Protein AF-A0A0N1LIK2-F1 (afdb_monomer_lite)

Radius of gyration: 32.37 Å; chains: 1; bounding box: 71×34×108 Å

Sequence (496 aa):
GGSISLAGTTLNGGTNGIRSAVVITPPAAASTVTLGTVNARALAFAGDTAATGVTLGTATLVDDFTLTLTAGNFAGRVTVTNGDILVAANAGSVASTRLAASQAVTASGLSLDIDEARAGFGNAGSNFDATLTATNNFTAETVTATGDIRLSSTGGDLATSVALSAGDDIVLGAANGSITLGNSLTAGTADAQGDLTATAESLALGTSTLSATGLVSLTSTAGSLAGGAGLVITSNSGNAVDAGVVRALSLSATGGNISLAGTTLNGGSNGTTSAVLVTPPAAASTVTLGTVNARALAFDGNTAATDVTLGTATLVDDFSLTLTAGDFAGAITSDGSITLTADTGAINAGALDAGGSISLTATVGNLDATTLTAGADISLTATAGDLGITGALGAGDDVALSAANGTITLGGNVTAGTGNAQGDLTATAASLVLGNDNLAATGLVSLTATAGSLAGSSGLVITSNSGNAVDAGVVRALNLSATGGSISLAGTTLNG

Foldseek 3Di:
DEEAAAAPDEAAAPVVNAPHEAEAEADAQAYEYEHEEHRHQEYYHDDPRAYQEYEYAEYEHAEEYAHARPHEEYEYYYAYNHYYYEHEHQEYEYAYAYDEYQEEYEYEYPEYHYAYYEHDPDDPPDAHEYAYEYAEEYEYAEHETLHEYHYEYAHYEYEYQHEYYHCAEYHAYAAHYEYAYNEEYEFNPNHLAYEYAYEHCEYEAEQYEYEYLAAYAYENEAEEHAYDANYEYAFNLNVPCPPPQQHRYEAYHAHAEYHAANYEYAQHNVSERHEHEYAGYDAPHAYEHYEHRYQAYAYVVLEDNHAYEYAEYEHAEEAGHEYQHHEAYYEYAYQAEYYYHYQAYEHAYEEYHYVAEYHYYYQAYEYEYEEYAHAAEYAYEDAQEEYHYQEEAYHCAEYHEYAANYEYAHNYEYEHNPNHQAHEYAYEHCEYEAHLYEYEYSAAYAYENEAEEHAYDANYEYAHNPRPPPPPPDPRDHHDYYNRYYYHQVNYHYHD

Structure (mmCIF, N/CA/C/O backbone):
data_AF-A0A0N1LIK2-F1
#
_entry.id   AF-A0A0N1LIK2-F1
#
loop_
_atom_site.group_PDB
_atom_site.id
_atom_site.type_symbol
_atom_site.label_atom_id
_atom_site.label_alt_id
_atom_site.label_comp_id
_atom_site.label_asym_id
_atom_site.label_entity_id
_atom_site.label_seq_id
_atom_site.pdbx_PDB_ins_code
_atom_site.Cartn_x
_atom_site.Cartn_y
_atom_site.Cartn_z
_atom_site.occupancy
_atom_site.B_iso_or_equiv
_atom_site.auth_seq_id
_atom_site.auth_comp_id
_atom_site.auth_asym_id
_atom_site.auth_atom_id
_atom_site.pdbx_PDB_model_num
ATOM 1 N N . GLY A 1 1 ? -19.590 6.197 58.188 1.00 49.94 1 GLY A N 1
ATOM 2 C CA . GLY A 1 1 ? -18.185 5.984 57.816 1.00 49.94 1 GLY A CA 1
ATOM 3 C C . GLY A 1 1 ? -17.831 4.557 58.136 1.00 49.94 1 GLY A C 1
ATOM 4 O O . GLY A 1 1 ? -17.693 4.232 59.304 1.00 49.94 1 GLY A O 1
ATOM 5 N N . GLY A 1 2 ? -17.808 3.694 57.131 1.00 73.00 2 GLY A N 1
ATOM 6 C CA . GLY A 1 2 ? -17.525 2.269 57.285 1.00 73.00 2 GLY A CA 1
ATOM 7 C C . GLY A 1 2 ? -17.551 1.579 55.925 1.00 73.00 2 GLY A C 1
ATOM 8 O O . GLY A 1 2 ? -18.021 2.169 54.958 1.00 73.00 2 GLY A O 1
ATOM 9 N N . SER A 1 3 ? -17.034 0.361 55.841 1.00 81.81 3 SER A N 1
ATOM 10 C CA . SER A 1 3 ? -17.129 -0.481 54.648 1.00 81.81 3 SER A CA 1
ATOM 11 C C . SER A 1 3 ? -18.272 -1.487 54.791 1.00 81.81 3 SER A C 1
ATOM 13 O O . SER A 1 3 ? -18.615 -1.902 55.899 1.00 81.81 3 SER A O 1
ATOM 15 N N . ILE A 1 4 ? -18.868 -1.888 53.670 1.00 85.06 4 ILE A N 1
ATOM 16 C CA . ILE A 1 4 ? -19.755 -3.055 53.604 1.00 85.06 4 ILE A CA 1
ATOM 17 C C . ILE A 1 4 ? -18.904 -4.202 53.070 1.00 85.06 4 ILE A C 1
ATOM 19 O O . ILE A 1 4 ? -18.410 -4.112 51.954 1.00 85.06 4 ILE A O 1
ATOM 23 N N . SER A 1 5 ? -18.717 -5.272 53.843 1.00 88.81 5 SER A N 1
ATOM 24 C CA . SER A 1 5 ? -17.973 -6.453 53.393 1.00 88.81 5 SER A CA 1
ATOM 25 C C . SER A 1 5 ? -18.816 -7.706 53.570 1.00 88.81 5 SER A C 1
ATOM 27 O O . SER A 1 5 ? -19.009 -8.204 54.676 1.00 88.81 5 SER A O 1
ATOM 29 N N . LEU A 1 6 ? -19.338 -8.191 52.451 1.00 89.75 6 LEU A N 1
ATOM 30 C CA . LEU A 1 6 ? -20.136 -9.401 52.302 1.00 89.75 6 LEU A CA 1
ATOM 31 C C . LEU A 1 6 ? -19.438 -10.368 51.329 1.00 89.75 6 LEU A C 1
ATOM 33 O O . LEU A 1 6 ? -20.088 -11.100 50.578 1.00 89.75 6 LEU A O 1
ATOM 37 N N . ALA A 1 7 ? -18.102 -10.354 51.309 1.00 86.94 7 ALA A N 1
ATOM 38 C CA . ALA A 1 7 ? -17.300 -11.267 50.502 1.00 86.94 7 ALA A CA 1
ATOM 39 C C . ALA A 1 7 ? -17.665 -12.732 50.811 1.00 86.94 7 ALA A C 1
ATOM 41 O O . ALA A 1 7 ? -17.877 -13.100 51.965 1.00 86.94 7 ALA A O 1
ATOM 42 N N . GLY A 1 8 ? -17.770 -13.567 49.774 1.00 85.94 8 GLY A N 1
ATOM 43 C CA . GLY A 1 8 ? -18.132 -14.984 49.914 1.00 85.94 8 GLY A CA 1
ATOM 44 C C . GLY A 1 8 ? -19.606 -15.261 50.246 1.00 85.94 8 GLY A C 1
ATOM 45 O O . GLY A 1 8 ? -19.994 -16.422 50.350 1.00 85.94 8 GLY A O 1
ATOM 46 N N . THR A 1 9 ? -20.448 -14.232 50.386 1.00 89.69 9 THR A N 1
ATOM 47 C CA . THR A 1 9 ? -21.897 -14.410 50.582 1.00 89.69 9 THR A CA 1
ATOM 48 C C . THR A 1 9 ? -22.641 -14.495 49.247 1.00 89.69 9 THR A C 1
ATOM 50 O O . THR A 1 9 ? -22.140 -14.044 48.218 1.00 89.69 9 THR A O 1
ATOM 53 N N . THR A 1 10 ? -23.846 -15.075 49.256 1.00 90.12 10 THR A N 1
ATOM 54 C CA . THR A 1 10 ? -24.782 -15.020 48.122 1.00 90.12 10 THR A CA 1
ATOM 55 C C . THR A 1 10 ? -26.020 -14.222 48.523 1.00 90.12 10 THR A C 1
ATOM 57 O O . THR A 1 10 ? -26.738 -14.616 49.441 1.00 90.12 10 THR A O 1
ATOM 60 N N . LEU A 1 11 ? -26.277 -13.111 47.837 1.00 89.12 11 LEU A N 1
ATOM 61 C CA . LEU A 1 11 ? -27.461 -12.273 47.997 1.00 89.12 11 LEU A CA 1
ATOM 62 C C . LEU A 1 11 ? -28.487 -12.651 46.925 1.00 89.12 11 LEU A C 1
ATOM 64 O O . LEU A 1 11 ? -28.248 -12.433 45.741 1.00 89.12 11 LEU A O 1
ATOM 68 N N . ASN A 1 12 ? -29.628 -13.210 47.334 1.00 88.12 12 ASN A N 1
ATOM 69 C CA . ASN A 1 12 ? -30.699 -13.615 46.422 1.00 88.12 12 ASN A CA 1
ATOM 70 C C . ASN A 1 12 ? -31.925 -12.701 46.571 1.00 88.12 12 ASN A C 1
ATOM 72 O O . ASN A 1 12 ? -32.556 -12.655 47.629 1.00 88.12 12 ASN A O 1
ATOM 76 N N . GLY A 1 13 ? -32.298 -12.016 45.492 1.00 83.56 13 GLY A N 1
ATOM 77 C CA . GLY A 1 13 ? -33.498 -11.192 45.366 1.00 83.56 13 GLY A CA 1
ATOM 78 C C . GLY A 1 13 ? -34.775 -12.026 45.220 1.00 83.56 13 GLY A C 1
ATOM 79 O O . GLY A 1 13 ? -35.413 -12.025 44.166 1.00 83.56 13 GLY A O 1
ATOM 80 N N . GLY A 1 14 ? -35.154 -12.750 46.274 1.00 78.56 14 GLY A N 1
ATOM 81 C CA . GLY A 1 14 ? -36.351 -13.599 46.315 1.00 78.56 14 GLY A CA 1
ATOM 82 C C . GLY A 1 14 ? -36.140 -15.017 45.766 1.00 78.56 14 GLY A C 1
ATOM 83 O O . GLY A 1 14 ? -35.013 -15.458 45.539 1.00 78.56 14 GLY A O 1
ATOM 84 N N . THR A 1 15 ? -37.234 -15.764 45.572 1.00 72.69 15 THR A N 1
ATOM 85 C CA . THR A 1 15 ? -37.184 -17.129 45.023 1.00 72.69 15 THR A CA 1
ATOM 86 C C . THR A 1 15 ? -36.584 -17.121 43.617 1.00 72.69 15 THR A C 1
ATOM 88 O O . THR A 1 15 ? -37.033 -16.373 42.751 1.00 72.69 15 THR A O 1
ATOM 91 N N . ASN A 1 16 ? -35.555 -17.948 43.412 1.00 67.12 16 ASN A N 1
ATOM 92 C CA . ASN A 1 16 ? -34.743 -18.037 42.191 1.00 67.12 16 ASN A CA 1
ATOM 93 C C . ASN A 1 16 ? -33.945 -16.764 41.835 1.00 67.12 16 ASN A C 1
ATOM 95 O O . ASN A 1 16 ? -33.427 -16.676 40.729 1.00 67.12 16 ASN A O 1
ATOM 99 N N . GLY A 1 17 ? -33.832 -15.787 42.746 1.00 61.78 17 GLY A N 1
ATOM 100 C CA . GLY A 1 17 ? -32.979 -14.608 42.552 1.00 61.78 17 GLY A CA 1
ATOM 101 C C . GLY A 1 17 ? -33.477 -13.596 41.514 1.00 61.78 17 GLY A C 1
ATOM 102 O O . GLY A 1 17 ? -32.690 -12.799 41.037 1.00 61.78 17 GLY A O 1
ATOM 103 N N . ILE A 1 18 ? -34.760 -13.611 41.145 1.00 66.56 18 ILE A N 1
ATOM 104 C CA . ILE A 1 18 ? -35.285 -12.804 40.021 1.00 66.56 18 ILE A CA 1
ATOM 105 C C . ILE A 1 18 ? -36.539 -11.987 40.362 1.00 66.56 18 ILE A C 1
ATOM 107 O O . ILE A 1 18 ? -37.085 -11.297 39.505 1.00 66.56 18 ILE A O 1
ATOM 111 N N . ARG A 1 19 ? -37.020 -12.039 41.611 1.00 76.62 19 ARG A N 1
ATOM 112 C CA . ARG A 1 19 ? -38.271 -11.369 42.016 1.00 76.62 19 ARG A CA 1
ATOM 113 C C . ARG A 1 19 ? -38.072 -9.986 42.623 1.00 76.62 19 ARG A C 1
ATOM 115 O O . ARG A 1 19 ? -38.961 -9.151 42.495 1.00 76.62 19 ARG A O 1
ATOM 122 N N . SER A 1 20 ? -36.938 -9.751 43.272 1.00 85.25 20 SER A N 1
ATOM 123 C CA . SER A 1 20 ? -36.684 -8.527 44.031 1.00 85.25 20 SER A CA 1
ATOM 124 C C . SER A 1 20 ? -35.346 -7.906 43.653 1.00 85.25 20 SER A C 1
ATOM 126 O O . SER A 1 20 ? -34.402 -8.610 43.291 1.00 85.25 20 SER A O 1
ATOM 128 N N . ALA A 1 21 ? -35.264 -6.583 43.767 1.00 85.75 21 ALA A N 1
ATOM 129 C CA . ALA A 1 21 ? -34.006 -5.859 43.676 1.00 85.75 21 ALA A CA 1
ATOM 130 C C . ALA A 1 21 ? -33.195 -5.999 44.974 1.00 85.75 21 ALA A C 1
ATOM 132 O O . ALA A 1 21 ? -33.762 -6.145 46.061 1.00 85.75 21 ALA A O 1
ATOM 133 N N . VAL A 1 22 ? -31.873 -5.918 44.858 1.00 86.38 22 VAL A N 1
ATOM 134 C CA . VAL A 1 22 ? -30.962 -5.705 45.986 1.00 86.38 22 VAL A CA 1
ATOM 135 C C . VAL A 1 22 ? -30.574 -4.231 45.978 1.00 86.38 22 VAL A C 1
ATOM 137 O O . VAL A 1 22 ? -30.075 -3.725 44.976 1.00 86.38 22 VAL A O 1
ATOM 140 N N . VAL A 1 23 ? -30.819 -3.537 47.089 1.00 86.81 23 VAL A N 1
ATOM 141 C CA . VAL A 1 23 ? -30.466 -2.122 47.245 1.00 86.81 23 VAL A CA 1
ATOM 142 C C . VAL A 1 23 ? -29.391 -2.002 48.311 1.00 86.81 23 VAL A C 1
ATOM 144 O O . VAL A 1 23 ? -29.577 -2.452 49.441 1.00 86.81 23 VAL A O 1
ATOM 147 N N . ILE A 1 24 ? -28.269 -1.393 47.946 1.00 84.50 24 ILE A N 1
ATOM 148 C CA . ILE A 1 24 ? -27.161 -1.105 48.852 1.00 84.50 24 ILE A CA 1
ATOM 149 C C . ILE A 1 24 ? -27.125 0.400 49.082 1.00 84.50 24 ILE A C 1
ATOM 151 O O . ILE A 1 24 ? -27.036 1.157 48.127 1.00 84.50 24 ILE A O 1
ATOM 155 N N . THR A 1 25 ? -27.167 0.847 50.334 1.00 82.75 25 THR A N 1
ATOM 156 C CA . THR A 1 25 ? -27.000 2.267 50.684 1.00 82.75 25 THR A CA 1
ATOM 157 C C . THR A 1 25 ? -25.634 2.447 51.348 1.00 82.75 25 THR A C 1
ATOM 159 O O . THR A 1 25 ? -25.491 2.102 52.526 1.00 82.75 25 THR A O 1
ATOM 162 N N . PRO A 1 26 ? -24.603 2.920 50.621 1.00 72.94 26 PRO A N 1
ATOM 163 C CA . PRO A 1 26 ? -23.264 3.056 51.175 1.00 72.94 26 PRO A CA 1
ATOM 164 C C . PRO A 1 26 ? -23.222 4.134 52.273 1.00 72.94 26 PRO A C 1
ATOM 166 O O . PRO A 1 26 ? -23.837 5.195 52.137 1.00 72.94 26 PRO A O 1
ATOM 169 N N . PRO A 1 27 ? -22.490 3.915 53.376 1.00 68.31 27 PRO A N 1
ATOM 170 C CA . PRO A 1 27 ? -22.381 4.902 54.443 1.00 68.31 27 PRO A CA 1
ATOM 171 C C . PRO A 1 27 ? -21.371 6.017 54.100 1.00 68.31 27 PRO A C 1
ATOM 173 O O . PRO A 1 27 ? -20.197 5.908 54.448 1.00 68.31 27 PRO A O 1
ATOM 176 N N . ALA A 1 28 ? -21.849 7.135 53.542 1.00 66.88 28 ALA A N 1
ATOM 177 C CA . ALA A 1 28 ? -21.084 8.342 53.171 1.00 66.88 28 ALA A CA 1
ATOM 178 C C . ALA A 1 28 ? -19.936 8.118 52.153 1.00 66.88 28 ALA A C 1
ATOM 180 O O . ALA A 1 28 ? -19.457 7.002 51.952 1.00 66.88 28 ALA A O 1
ATOM 181 N N . ALA A 1 29 ? -19.479 9.210 51.526 1.00 59.44 29 ALA A N 1
ATOM 182 C CA . ALA A 1 29 ? -18.595 9.257 50.350 1.00 59.44 29 ALA A CA 1
ATOM 183 C C . ALA A 1 29 ? -17.131 8.784 50.557 1.00 59.44 29 ALA A C 1
ATOM 185 O O . ALA A 1 29 ? -16.239 9.248 49.861 1.00 59.44 29 ALA A O 1
ATOM 186 N N . ALA A 1 30 ? -16.859 7.896 51.519 1.00 58.31 30 ALA A N 1
ATOM 187 C CA . ALA A 1 30 ? -15.550 7.266 51.757 1.00 58.31 30 ALA A CA 1
ATOM 188 C C . ALA A 1 30 ? -15.659 5.744 51.996 1.00 58.31 30 ALA A C 1
ATOM 190 O O . ALA A 1 30 ? -14.779 5.136 52.607 1.00 58.31 30 ALA A O 1
ATOM 191 N N . SER A 1 31 ? -16.782 5.133 51.607 1.00 72.38 31 SER A N 1
ATOM 192 C CA . SER A 1 31 ? -17.090 3.733 51.900 1.00 72.38 31 SER A CA 1
ATOM 193 C C . SER A 1 31 ? -16.723 2.805 50.737 1.00 72.38 31 SER A C 1
ATOM 195 O O . SER A 1 31 ? -17.070 3.067 49.585 1.00 72.38 31 SER A O 1
ATOM 197 N N . THR A 1 32 ? -16.035 1.700 51.048 1.00 83.50 32 THR A N 1
ATOM 198 C CA . THR A 1 32 ? -15.839 0.572 50.127 1.00 83.50 32 THR A CA 1
ATOM 199 C C . THR A 1 32 ? -16.955 -0.453 50.305 1.00 83.50 32 THR A C 1
ATOM 201 O O . THR A 1 32 ? -17.401 -0.716 51.427 1.00 83.50 32 THR A O 1
ATOM 204 N N . VAL A 1 33 ? -17.418 -1.039 49.203 1.00 86.94 33 VAL A N 1
ATOM 205 C CA . VAL A 1 33 ? -18.440 -2.088 49.199 1.00 86.94 33 VAL A CA 1
ATOM 206 C C . VAL A 1 33 ? -17.874 -3.339 48.541 1.00 86.94 33 VAL A C 1
ATOM 208 O O . VAL A 1 33 ? -17.562 -3.324 47.361 1.00 86.94 33 VAL A O 1
ATOM 211 N N . THR A 1 34 ? -17.788 -4.437 49.281 1.00 90.12 34 THR A N 1
ATOM 212 C CA . THR A 1 34 ? -17.392 -5.750 48.770 1.00 90.12 34 THR A CA 1
ATOM 213 C C . THR A 1 34 ? -18.576 -6.705 48.868 1.00 90.12 34 THR A C 1
ATOM 215 O O . THR A 1 34 ? -19.031 -7.012 49.968 1.00 90.12 34 THR A O 1
ATOM 218 N N . LEU A 1 35 ? -19.071 -7.200 47.738 1.00 90.00 35 LEU A N 1
ATOM 219 C CA . LEU A 1 35 ? -20.170 -8.162 47.634 1.00 90.00 35 LEU A CA 1
ATOM 220 C C . LEU A 1 35 ? -19.660 -9.475 47.032 1.00 90.00 35 LEU A C 1
ATOM 222 O O . LEU A 1 35 ? -18.785 -9.471 46.169 1.00 90.00 35 LEU A O 1
ATOM 226 N N . GLY A 1 36 ? -20.206 -10.606 47.482 1.00 90.69 36 GLY A N 1
ATOM 227 C CA . GLY A 1 36 ? -19.948 -11.917 46.884 1.00 90.69 36 GLY A CA 1
ATOM 228 C C . GLY A 1 36 ? -20.749 -12.132 45.595 1.00 90.69 36 GLY A C 1
ATOM 229 O O . GLY A 1 36 ? -20.569 -11.417 44.613 1.00 90.69 36 GLY A O 1
ATOM 230 N N . THR A 1 37 ? -21.623 -13.136 45.594 1.00 90.75 37 THR A N 1
ATOM 231 C CA . THR A 1 37 ? -22.552 -13.409 44.488 1.00 90.75 37 THR A CA 1
ATOM 232 C C . THR A 1 37 ? -23.867 -12.664 44.710 1.00 90.75 37 THR A C 1
ATOM 234 O O . THR A 1 37 ? -24.418 -12.707 45.806 1.00 90.75 37 THR A O 1
ATOM 237 N N . VAL A 1 38 ? -24.401 -12.011 43.683 1.00 89.75 38 VAL A N 1
ATOM 238 C CA . VAL A 1 38 ? -25.711 -11.352 43.691 1.00 89.75 38 VAL A CA 1
ATOM 239 C C . VAL A 1 38 ? -26.568 -11.959 42.587 1.00 89.75 38 VAL A C 1
ATOM 241 O O . VAL A 1 38 ? -26.218 -11.862 41.419 1.00 89.75 38 VAL A O 1
ATOM 244 N N . ASN A 1 39 ? -27.703 -12.558 42.938 1.00 90.50 39 ASN A N 1
ATOM 245 C CA . ASN A 1 39 ? -28.730 -12.952 41.974 1.00 90.50 39 ASN A CA 1
ATOM 246 C C . ASN A 1 39 ? -29.985 -12.148 42.293 1.00 90.50 39 ASN A C 1
ATOM 248 O O . ASN A 1 39 ? -30.636 -12.409 43.308 1.00 90.50 39 ASN A O 1
ATOM 252 N N . ALA A 1 40 ? -30.294 -11.135 41.492 1.00 89.62 40 ALA A N 1
ATOM 253 C CA . ALA A 1 40 ? -31.404 -10.228 41.772 1.00 89.62 40 ALA A CA 1
ATOM 254 C C . ALA A 1 40 ? -32.146 -9.828 40.497 1.00 89.62 40 ALA A C 1
ATOM 256 O O . ALA A 1 40 ? -31.658 -10.016 39.389 1.00 89.62 40 ALA A O 1
ATOM 257 N N . ARG A 1 41 ? -33.324 -9.213 40.647 1.00 86.44 41 ARG A N 1
ATOM 258 C CA . ARG A 1 41 ? -33.974 -8.549 39.512 1.00 86.44 41 ARG A CA 1
ATOM 259 C C . ARG A 1 41 ? -33.132 -7.367 39.021 1.00 86.44 41 ARG A C 1
ATOM 261 O O . ARG A 1 41 ? -32.864 -7.275 37.835 1.00 86.44 41 ARG A O 1
ATOM 268 N N . ALA A 1 42 ? -32.680 -6.536 39.957 1.00 86.31 42 ALA A N 1
ATOM 269 C CA . ALA A 1 42 ? -31.786 -5.401 39.747 1.00 86.31 42 ALA A CA 1
ATOM 270 C C . ALA A 1 42 ? -30.855 -5.255 40.962 1.00 86.31 42 ALA A C 1
ATOM 272 O O . ALA A 1 42 ? -31.202 -5.691 42.068 1.00 86.31 42 ALA A O 1
ATOM 273 N N . LEU A 1 43 ? -29.697 -4.626 40.776 1.00 87.19 43 LEU A N 1
ATOM 274 C CA . LEU A 1 43 ? -28.793 -4.232 41.857 1.00 87.19 43 LEU A CA 1
ATOM 275 C C . LEU A 1 43 ? -28.570 -2.723 41.767 1.00 87.19 43 LEU A C 1
ATOM 277 O O . LEU A 1 43 ? -28.026 -2.241 40.780 1.00 87.19 43 LEU A O 1
ATOM 281 N N . ALA A 1 44 ? -28.993 -1.996 42.800 1.00 84.31 44 ALA A N 1
ATOM 282 C CA . ALA A 1 44 ? -28.905 -0.541 42.847 1.00 84.31 44 ALA A CA 1
ATOM 283 C C . ALA A 1 44 ? -28.109 -0.072 44.067 1.00 84.31 44 ALA A C 1
ATOM 285 O O . ALA A 1 44 ? -28.282 -0.583 45.178 1.00 84.31 44 ALA A O 1
ATOM 286 N N . PHE A 1 45 ? -27.279 0.948 43.868 1.00 79.69 45 PHE A N 1
ATOM 287 C CA . PHE A 1 45 ? -26.597 1.658 44.945 1.00 79.69 45 PHE A CA 1
ATOM 288 C C . PHE A 1 45 ? -27.356 2.960 45.221 1.00 79.69 45 PHE A C 1
ATOM 290 O O . PHE A 1 45 ? -27.343 3.877 44.407 1.00 79.69 45 PHE A O 1
ATOM 297 N N . ALA A 1 46 ? -28.093 3.005 46.331 1.00 70.44 46 ALA A N 1
ATOM 298 C CA . ALA A 1 46 ? -28.977 4.111 46.680 1.00 70.44 46 ALA A CA 1
ATOM 299 C C . ALA A 1 46 ? -28.259 5.208 47.480 1.00 70.44 46 ALA A C 1
ATOM 301 O O . ALA A 1 46 ? -27.475 4.916 48.385 1.00 70.44 46 ALA A O 1
ATOM 302 N N . GLY A 1 47 ? -28.642 6.458 47.205 1.00 60.59 47 GLY A N 1
ATOM 303 C CA . GLY A 1 47 ? -28.135 7.674 47.843 1.00 60.59 47 GLY A CA 1
ATOM 304 C C . GLY A 1 47 ? -27.143 8.422 46.951 1.00 60.59 47 GLY A C 1
ATOM 305 O O . GLY A 1 47 ? -26.270 7.808 46.350 1.00 60.59 47 GLY A O 1
ATOM 306 N N . ASP A 1 48 ? -27.239 9.755 46.905 1.00 52.78 48 ASP A N 1
ATOM 307 C CA . ASP A 1 48 ? -26.337 10.632 46.127 1.00 52.78 48 ASP A CA 1
ATOM 308 C C . ASP A 1 48 ? -24.864 10.562 46.590 1.00 52.78 48 ASP A C 1
ATOM 310 O O . ASP A 1 48 ? -23.960 11.130 45.977 1.00 52.78 48 ASP A O 1
ATOM 314 N N . THR A 1 49 ? -24.598 9.867 47.699 1.00 54.22 49 THR A N 1
ATOM 315 C CA . THR A 1 49 ? -23.257 9.570 48.199 1.00 54.22 49 THR A CA 1
ATOM 316 C C . THR A 1 49 ? -22.719 8.301 47.554 1.00 54.22 49 THR A C 1
ATOM 318 O O . THR A 1 49 ? -22.912 7.197 48.063 1.00 54.22 49 THR A O 1
ATOM 321 N N . ALA A 1 50 ? -22.016 8.479 46.442 1.00 56.19 50 ALA A N 1
ATOM 322 C CA . ALA A 1 50 ? -21.306 7.413 45.756 1.00 56.19 50 ALA A CA 1
ATOM 323 C C . ALA A 1 50 ? -20.297 6.684 46.666 1.00 56.19 50 ALA A C 1
ATOM 325 O O . ALA A 1 50 ? -19.637 7.285 47.521 1.00 56.19 50 ALA A O 1
ATOM 326 N N . ALA A 1 51 ? -20.179 5.370 46.467 1.00 61.62 51 ALA A N 1
ATOM 327 C CA . ALA A 1 51 ? -19.116 4.571 47.064 1.00 61.62 51 ALA A CA 1
ATOM 328 C C . ALA A 1 51 ? -17.755 5.007 46.496 1.00 61.62 51 ALA A C 1
ATOM 330 O O . ALA A 1 51 ? -17.666 5.406 45.335 1.00 61.62 51 ALA A O 1
ATOM 331 N N . THR A 1 52 ? -16.694 4.896 47.299 1.00 72.81 52 THR A N 1
ATOM 332 C CA . THR A 1 52 ? -15.315 5.148 46.841 1.00 72.81 52 THR A CA 1
ATOM 333 C C . THR A 1 52 ? -14.637 3.906 46.274 1.00 72.81 52 THR A C 1
ATOM 335 O O . THR A 1 52 ? -13.465 3.935 45.922 1.00 72.81 52 THR A O 1
ATOM 338 N N . GLY A 1 53 ? -15.339 2.777 46.244 1.00 82.38 53 GLY A N 1
ATOM 339 C CA . GLY A 1 53 ? -14.879 1.554 45.607 1.00 82.38 53 GLY A CA 1
ATOM 340 C C . GLY A 1 53 ? -15.890 0.433 45.787 1.00 82.38 53 GLY A C 1
ATOM 341 O O . GLY A 1 53 ? -16.473 0.284 46.863 1.00 82.38 53 GLY A O 1
ATOM 342 N N . VAL A 1 54 ? -16.107 -0.352 44.738 1.00 85.38 54 VAL A N 1
ATOM 343 C CA . VAL A 1 54 ? -17.042 -1.476 44.730 1.00 85.38 54 VAL A CA 1
ATOM 344 C C . VAL A 1 54 ? -16.334 -2.706 44.181 1.00 85.38 54 VAL A C 1
ATOM 346 O O . VAL A 1 54 ? -15.932 -2.727 43.026 1.00 85.38 54 VAL A O 1
ATOM 349 N N . THR A 1 55 ? -16.217 -3.755 44.985 1.00 87.38 55 THR A N 1
ATOM 350 C CA . THR A 1 55 ? -15.813 -5.086 44.532 1.00 87.38 55 THR A CA 1
ATOM 351 C C . THR A 1 55 ? -17.028 -6.010 44.545 1.00 87.38 55 THR A C 1
ATOM 353 O O . THR A 1 55 ? -17.694 -6.162 45.563 1.00 87.38 55 THR A O 1
ATOM 356 N N . LEU A 1 56 ? -17.324 -6.646 43.423 1.00 86.75 56 LEU A N 1
ATOM 357 C CA . LEU A 1 56 ? -18.431 -7.568 43.206 1.00 86.75 56 LEU A CA 1
ATOM 358 C C . LEU A 1 56 ? -17.853 -8.903 42.731 1.00 86.75 56 LEU A C 1
ATOM 360 O O . LEU A 1 56 ? -17.150 -8.945 41.731 1.00 86.75 56 LEU A O 1
ATOM 364 N N . GLY A 1 57 ? -18.145 -10.006 43.419 1.00 86.25 57 GLY A N 1
ATOM 365 C CA . GL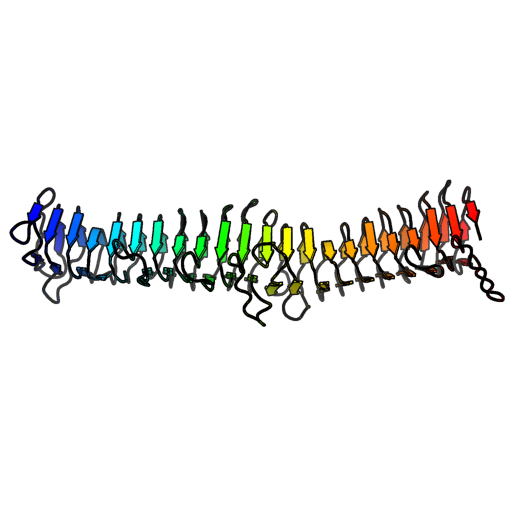Y A 1 57 ? -17.729 -11.333 42.962 1.00 86.25 57 GLY A CA 1
ATOM 366 C C . GLY A 1 57 ? -18.395 -11.687 41.633 1.00 86.25 57 GLY A C 1
ATOM 367 O O . GLY A 1 57 ? -17.754 -11.706 40.586 1.00 86.25 57 GLY A O 1
ATOM 368 N N . THR A 1 58 ? -19.704 -11.938 41.669 1.00 86.69 58 THR A N 1
ATOM 369 C CA . THR A 1 58 ? -20.531 -12.091 40.461 1.00 86.69 58 THR A CA 1
ATOM 370 C C . THR A 1 58 ? -21.913 -11.486 40.690 1.00 86.69 58 THR A C 1
ATOM 372 O O . THR A 1 58 ? -22.459 -11.601 41.781 1.00 86.69 58 THR A O 1
ATOM 375 N N . ALA A 1 59 ? -22.499 -10.854 39.680 1.00 86.69 59 ALA A N 1
ATOM 376 C CA . ALA A 1 59 ? -23.879 -10.389 39.685 1.00 86.69 59 ALA A CA 1
ATOM 377 C C . ALA A 1 59 ? -24.610 -10.932 38.454 1.00 86.69 59 ALA A C 1
ATOM 379 O O . ALA A 1 59 ? -24.177 -10.696 37.329 1.00 86.69 59 ALA A O 1
ATOM 380 N N . THR A 1 60 ? -25.712 -11.646 38.673 1.00 87.06 60 THR A N 1
ATOM 381 C CA . THR A 1 60 ? -26.650 -12.076 37.631 1.00 87.06 60 THR A CA 1
ATOM 382 C C . THR A 1 60 ? -27.970 -11.351 37.856 1.00 87.06 60 THR A C 1
ATOM 384 O O . THR A 1 60 ? -28.607 -11.515 38.899 1.00 87.06 60 THR A O 1
ATOM 387 N N . LEU A 1 61 ? -28.347 -10.518 36.895 1.00 86.00 61 LEU A N 1
ATOM 388 C CA . LEU A 1 61 ? -29.440 -9.563 36.963 1.00 86.00 61 LEU A CA 1
ATOM 389 C C . LEU A 1 61 ? -30.392 -9.757 35.779 1.00 86.00 61 LEU A C 1
ATOM 391 O O . LEU A 1 61 ? -30.006 -10.229 34.704 1.00 86.00 61 LEU A O 1
ATOM 395 N N . VAL A 1 62 ? -31.659 -9.416 35.989 1.00 82.62 62 VAL A N 1
ATOM 396 C CA . VAL A 1 62 ? -32.674 -9.456 34.927 1.00 82.62 62 VAL A CA 1
ATOM 397 C C . VAL A 1 62 ? -32.750 -8.106 34.232 1.00 82.62 62 VAL A C 1
ATOM 399 O O . VAL A 1 62 ? -32.667 -8.063 33.012 1.00 82.62 62 VAL A O 1
ATOM 402 N N . ASP A 1 63 ? -32.861 -7.038 35.013 1.00 84.62 63 ASP A N 1
ATOM 403 C CA . ASP A 1 63 ? -32.938 -5.655 34.555 1.00 84.62 63 ASP A CA 1
ATOM 404 C C . ASP A 1 63 ? -31.582 -4.943 34.748 1.00 84.62 63 ASP A C 1
ATOM 406 O O . ASP A 1 63 ? -30.578 -5.568 35.099 1.00 84.62 63 ASP A O 1
ATOM 410 N N . ASP A 1 64 ? -31.588 -3.621 34.579 1.00 80.00 64 ASP A N 1
ATOM 411 C CA . ASP A 1 64 ? -30.416 -2.750 34.582 1.00 80.00 64 ASP A CA 1
ATOM 412 C C . ASP A 1 64 ? -29.533 -2.849 35.838 1.00 80.00 64 ASP A C 1
ATOM 414 O O . ASP A 1 64 ? -29.987 -3.018 36.980 1.00 80.00 64 ASP A O 1
ATOM 418 N N . PHE A 1 65 ? -28.237 -2.652 35.611 1.00 82.38 65 PHE A N 1
ATOM 419 C CA . PHE A 1 65 ? -27.237 -2.361 36.624 1.00 82.38 65 PHE A CA 1
ATOM 420 C C . PHE A 1 65 ? -26.736 -0.934 36.448 1.00 82.38 65 PHE A C 1
ATOM 422 O O . PHE A 1 65 ? -26.103 -0.623 35.444 1.00 82.38 65 PHE A O 1
ATOM 429 N N . THR A 1 66 ? -26.938 -0.094 37.460 1.00 79.81 66 THR A N 1
ATOM 430 C CA . THR A 1 66 ? -26.409 1.273 37.462 1.00 79.81 66 THR A CA 1
ATOM 431 C C . THR A 1 66 ? -25.516 1.481 38.673 1.00 79.81 66 THR A C 1
ATOM 433 O O . THR A 1 66 ? -25.943 1.313 39.819 1.00 79.81 66 THR A O 1
ATOM 436 N N . LEU A 1 67 ? -24.274 1.884 38.420 1.00 79.94 67 LEU A N 1
ATOM 437 C CA . LEU A 1 67 ? -23.295 2.245 39.431 1.00 79.94 67 LEU A CA 1
ATOM 438 C C . LEU A 1 67 ? -22.642 3.581 39.069 1.00 79.94 67 LEU A C 1
ATOM 440 O O . LEU A 1 67 ? -22.029 3.712 38.017 1.00 79.94 67 LEU A O 1
ATOM 444 N N . THR A 1 68 ? -22.706 4.544 39.985 1.00 77.44 68 THR A N 1
ATOM 445 C CA . THR A 1 68 ? -21.944 5.794 39.891 1.00 77.44 68 THR A CA 1
ATOM 446 C C . THR A 1 68 ? -20.950 5.862 41.047 1.00 77.44 68 THR A C 1
ATOM 448 O O . THR A 1 68 ? -21.346 5.857 42.213 1.00 77.44 68 THR A O 1
ATOM 451 N N . LEU A 1 69 ? -19.658 5.932 40.732 1.00 74.62 69 LEU A N 1
ATOM 452 C CA . LEU A 1 69 ? -18.561 6.153 41.670 1.00 74.62 69 LEU A CA 1
ATOM 453 C C . LEU A 1 69 ? -18.057 7.592 41.512 1.00 74.62 69 LEU A C 1
ATOM 455 O O . LEU A 1 69 ? -17.665 8.010 40.422 1.00 74.62 69 LEU A O 1
ATOM 459 N N . THR A 1 70 ? -18.029 8.362 42.600 1.00 70.69 70 THR A N 1
ATOM 460 C CA . THR A 1 70 ? -17.395 9.692 42.614 1.00 70.69 70 THR A CA 1
ATOM 461 C C . THR A 1 70 ? -15.882 9.598 42.771 1.00 70.69 70 THR A C 1
ATOM 463 O O . THR A 1 70 ? -15.185 10.529 42.381 1.00 70.69 70 THR A O 1
ATOM 466 N N . ALA A 1 71 ? -15.373 8.490 43.322 1.00 69.94 71 ALA A N 1
ATOM 467 C CA . ALA A 1 71 ? -13.952 8.176 43.436 1.00 69.94 71 ALA A CA 1
ATOM 468 C C . ALA A 1 71 ? -13.715 6.655 43.514 1.00 69.94 71 ALA A C 1
ATOM 470 O O . ALA A 1 71 ? -14.619 5.901 43.864 1.00 69.94 71 ALA A O 1
ATOM 471 N N . GLY A 1 72 ? -12.483 6.233 43.207 1.00 75.56 72 GLY A N 1
ATOM 472 C CA . GLY A 1 72 ? -11.977 4.858 43.329 1.00 75.56 72 GLY A CA 1
ATOM 473 C C . GLY A 1 72 ? -12.674 3.801 42.464 1.00 75.56 72 GLY A C 1
ATOM 474 O O . GLY A 1 72 ? -13.331 4.129 41.480 1.00 75.56 72 GLY A O 1
ATOM 475 N N . ASN A 1 73 ? -12.420 2.520 42.749 1.00 81.19 73 ASN A N 1
ATOM 476 C CA . ASN A 1 73 ? -12.451 1.495 41.698 1.00 81.19 73 ASN A CA 1
ATOM 477 C C . ASN A 1 73 ? -13.686 0.587 41.740 1.00 81.19 73 ASN A C 1
ATOM 479 O O . ASN A 1 73 ? -14.102 0.160 42.818 1.00 81.19 73 ASN A O 1
ATOM 483 N N . PHE A 1 74 ? -14.208 0.217 40.570 1.00 83.75 74 PHE A N 1
ATOM 484 C CA . PHE A 1 74 ? -15.115 -0.922 40.418 1.00 83.75 74 PHE A CA 1
ATOM 485 C C . PHE A 1 74 ? -14.318 -2.161 40.003 1.00 83.75 74 PHE A C 1
ATOM 487 O O . PHE A 1 74 ? -13.523 -2.089 39.069 1.00 83.75 74 PHE A O 1
ATOM 494 N N . ALA A 1 75 ? -14.548 -3.293 40.666 1.00 84.25 75 ALA A N 1
ATOM 495 C CA . ALA A 1 75 ? -14.032 -4.584 40.239 1.00 84.25 75 ALA A CA 1
ATOM 496 C C . ALA A 1 75 ? -15.099 -5.673 40.325 1.00 84.25 75 ALA A C 1
ATOM 498 O O . ALA A 1 75 ? -15.659 -5.870 41.399 1.00 84.25 75 ALA A O 1
ATOM 499 N N . GLY A 1 76 ? -15.376 -6.410 39.248 1.00 83.50 76 GLY A N 1
ATOM 500 C CA . GLY A 1 76 ? -16.297 -7.547 39.340 1.00 83.50 76 GLY A CA 1
ATOM 501 C C . GLY A 1 76 ? -16.862 -8.078 38.036 1.00 83.50 76 GLY A C 1
ATOM 502 O O . GLY A 1 76 ? -16.518 -7.594 36.965 1.00 83.50 76 GLY A O 1
ATOM 503 N N . ARG A 1 77 ? -17.747 -9.077 38.133 1.00 84.31 77 ARG A N 1
ATOM 504 C CA . ARG A 1 77 ? -18.458 -9.687 36.995 1.00 84.31 77 ARG A CA 1
ATOM 505 C C . ARG A 1 77 ? -19.951 -9.391 37.066 1.00 84.31 77 ARG A C 1
ATOM 507 O O . ARG A 1 77 ? -20.588 -9.773 38.042 1.00 84.31 77 ARG A O 1
ATOM 514 N N . VAL A 1 78 ? -20.517 -8.778 36.029 1.00 84.06 78 VAL A N 1
ATOM 515 C CA . VAL A 1 78 ? -21.944 -8.427 35.942 1.00 84.06 78 VAL A CA 1
ATOM 516 C C . VAL A 1 78 ? -22.556 -9.035 34.684 1.00 84.06 78 VAL A C 1
ATOM 518 O O . VAL A 1 78 ? -21.950 -9.092 33.616 1.00 84.06 78 VAL A O 1
ATOM 521 N N . THR A 1 79 ? -23.761 -9.568 34.810 1.00 82.31 79 THR A N 1
ATOM 522 C CA . THR A 1 79 ? -24.524 -10.148 33.707 1.00 82.31 79 THR A CA 1
ATOM 523 C C . THR A 1 79 ? -25.969 -9.733 33.848 1.00 82.31 79 THR A C 1
ATOM 525 O O . THR A 1 79 ? -26.598 -10.088 34.836 1.00 82.31 79 THR A O 1
ATOM 528 N N . VAL A 1 80 ? -26.471 -8.987 32.874 1.00 78.69 80 VAL A N 1
ATOM 529 C CA . VAL A 1 80 ? -27.836 -8.484 32.778 1.00 78.69 80 VAL A CA 1
ATOM 530 C C . VAL A 1 80 ? -28.500 -9.137 31.565 1.00 78.69 80 VAL A C 1
ATOM 532 O O . VAL A 1 80 ? -27.888 -9.236 30.505 1.00 78.69 80 VAL A O 1
ATOM 535 N N . THR A 1 81 ? -29.738 -9.612 31.719 1.00 76.62 81 THR A N 1
ATOM 536 C CA . THR A 1 81 ? -30.418 -10.395 30.668 1.00 76.62 81 THR A CA 1
ATOM 537 C C . THR A 1 81 ? -31.316 -9.541 29.763 1.00 76.62 81 THR A C 1
ATOM 539 O O . THR A 1 81 ? -31.328 -9.758 28.559 1.00 76.62 81 THR A O 1
ATOM 542 N N . ASN A 1 82 ? -32.042 -8.562 30.319 1.00 74.00 82 ASN A N 1
ATOM 543 C CA . ASN A 1 82 ? -33.060 -7.758 29.618 1.00 74.00 82 ASN A CA 1
ATOM 544 C C . ASN A 1 82 ? -32.866 -6.236 29.790 1.00 74.00 82 ASN A C 1
ATOM 546 O O . ASN A 1 82 ? -33.803 -5.473 29.561 1.00 74.00 82 ASN A O 1
ATOM 550 N N . GLY A 1 83 ? -31.695 -5.810 30.254 1.00 72.12 83 GLY A N 1
ATOM 551 C CA . GLY A 1 83 ? -31.385 -4.416 30.564 1.00 72.12 83 GLY A CA 1
ATOM 552 C C . GLY A 1 83 ? -29.928 -4.055 30.289 1.00 72.12 83 GLY A C 1
ATOM 553 O O . GLY A 1 83 ? -29.207 -4.808 29.611 1.00 72.12 83 GLY A O 1
ATOM 554 N N . ASP A 1 84 ? -29.515 -2.933 30.867 1.00 73.94 84 ASP A N 1
ATOM 555 C CA . ASP A 1 84 ? -28.267 -2.239 30.543 1.00 73.94 84 ASP A CA 1
ATOM 556 C C . ASP A 1 84 ? -27.280 -2.240 31.714 1.00 73.94 84 ASP A C 1
ATOM 558 O O . ASP A 1 84 ? -27.655 -2.440 32.871 1.00 73.94 84 ASP A O 1
ATOM 562 N N . ILE A 1 85 ? -25.993 -2.025 31.435 1.00 75.38 85 ILE A N 1
ATOM 563 C CA . ILE A 1 85 ? -24.954 -1.905 32.468 1.00 75.38 85 ILE A CA 1
ATOM 564 C C . ILE A 1 85 ? -24.335 -0.511 32.376 1.00 75.38 85 ILE A C 1
ATOM 566 O O . ILE A 1 85 ? -23.462 -0.261 31.562 1.00 75.38 85 ILE A O 1
ATOM 570 N N . LEU A 1 86 ? -24.699 0.404 33.268 1.00 76.81 86 LEU A N 1
ATOM 571 C CA . LEU A 1 86 ? -24.087 1.730 33.344 1.00 76.81 86 LEU A CA 1
ATOM 572 C C . LEU A 1 86 ? -23.135 1.822 34.543 1.00 76.81 86 LEU A C 1
ATOM 574 O O . LEU A 1 86 ? -23.574 1.712 35.687 1.00 76.81 86 LEU A O 1
ATOM 578 N N . VAL A 1 87 ? -21.838 2.065 34.306 1.00 76.00 87 VAL A N 1
ATOM 579 C CA . VAL A 1 87 ? -20.825 2.190 35.374 1.00 76.00 87 VAL A CA 1
ATOM 580 C C . VAL A 1 87 ? -20.030 3.489 35.246 1.00 76.00 87 VAL A C 1
ATOM 582 O O . VAL A 1 87 ? -18.914 3.504 34.746 1.00 76.00 87 VAL A O 1
ATOM 585 N N . ALA A 1 88 ? -20.553 4.597 35.761 1.00 73.56 88 ALA A N 1
ATOM 586 C CA . ALA A 1 88 ? -19.858 5.884 35.730 1.00 73.56 88 ALA A CA 1
ATOM 587 C C . ALA A 1 88 ? -18.854 6.009 36.891 1.00 73.56 88 ALA A C 1
ATOM 589 O O . ALA A 1 88 ? -19.255 6.221 38.031 1.00 73.56 88 ALA A O 1
ATOM 590 N N . ALA A 1 89 ? -17.548 5.908 36.629 1.00 72.00 89 ALA A N 1
ATOM 591 C CA . ALA A 1 89 ? -16.500 6.042 37.645 1.00 72.00 89 ALA A CA 1
ATOM 592 C C . ALA A 1 89 ? -15.681 7.330 37.478 1.00 72.00 89 ALA A C 1
ATOM 594 O O . ALA A 1 89 ? -14.579 7.292 36.964 1.00 72.00 89 ALA A O 1
ATOM 595 N N . ASN A 1 90 ? -16.171 8.476 37.950 1.00 67.00 90 ASN A N 1
ATOM 596 C CA . ASN A 1 90 ? -15.639 9.800 37.580 1.00 67.00 90 ASN A CA 1
ATOM 597 C C . ASN A 1 90 ? -14.182 10.100 38.008 1.00 67.00 90 ASN A C 1
ATOM 599 O O . ASN A 1 90 ? -13.594 11.056 37.509 1.00 67.00 90 ASN A O 1
ATOM 603 N N . ALA A 1 91 ? -13.600 9.334 38.939 1.00 61.88 91 ALA A N 1
ATOM 604 C CA . ALA A 1 91 ? -12.222 9.534 39.413 1.00 61.88 91 ALA A CA 1
ATOM 605 C C . ALA A 1 91 ? -11.516 8.230 39.845 1.00 61.88 91 ALA A C 1
ATOM 607 O O . ALA A 1 91 ? -10.660 8.240 40.731 1.00 61.88 91 ALA A O 1
ATOM 608 N N . GLY A 1 92 ? -11.887 7.088 39.265 1.00 66.06 92 GLY A N 1
ATOM 609 C CA . GLY A 1 92 ? -11.254 5.800 39.569 1.00 66.06 92 GLY A CA 1
ATOM 610 C C . GLY A 1 92 ? -11.307 4.826 38.401 1.00 66.06 92 GLY A C 1
ATOM 611 O O . GLY A 1 92 ? -11.731 5.207 37.318 1.00 66.06 92 GLY A O 1
ATOM 612 N N . SER A 1 93 ? -10.818 3.603 38.584 1.00 71.00 93 SER A N 1
ATOM 613 C CA . SER A 1 93 ? -10.706 2.615 37.504 1.00 71.00 93 SER A CA 1
ATOM 614 C C . SER A 1 93 ? -11.837 1.593 37.539 1.00 71.00 93 SER A C 1
ATOM 616 O O . SER A 1 93 ? -12.328 1.224 38.606 1.00 71.00 93 SER A O 1
ATOM 618 N N . VAL A 1 94 ? -12.220 1.085 36.377 1.00 73.31 94 VAL A N 1
ATOM 619 C CA . VAL A 1 94 ? -13.120 -0.062 36.254 1.00 73.31 94 VAL A CA 1
ATOM 620 C C . VAL A 1 94 ? -12.299 -1.244 35.756 1.00 73.31 94 VAL A C 1
ATOM 622 O O . VAL A 1 94 ? -11.722 -1.166 34.681 1.00 73.31 94 VAL A O 1
ATOM 625 N N . ALA A 1 95 ? -12.244 -2.318 36.541 1.00 73.50 95 ALA A N 1
ATOM 626 C CA . ALA A 1 95 ? -11.610 -3.580 36.171 1.00 73.50 95 ALA A CA 1
ATOM 627 C C . ALA A 1 95 ? -12.659 -4.697 36.211 1.00 73.50 95 ALA A C 1
ATOM 629 O O . ALA A 1 95 ? -13.044 -5.158 37.285 1.00 73.50 95 ALA A O 1
ATOM 630 N N . SER A 1 96 ? -13.183 -5.126 35.069 1.00 69.19 96 SER A N 1
ATOM 631 C CA . SER A 1 96 ? -14.217 -6.161 35.034 1.00 69.19 96 SER A CA 1
ATOM 632 C C . SER A 1 96 ? -13.751 -7.399 34.296 1.00 69.19 96 SER A C 1
ATOM 634 O O . SER A 1 96 ? -13.359 -7.337 33.141 1.00 69.19 96 SER A O 1
ATOM 636 N N . THR A 1 97 ? -13.913 -8.554 34.937 1.00 57.75 97 THR A N 1
ATOM 637 C CA . THR A 1 97 ? -13.662 -9.840 34.279 1.00 57.75 97 THR A CA 1
ATOM 638 C C . THR A 1 97 ? -14.769 -10.215 33.298 1.00 57.75 97 THR A C 1
ATOM 640 O O . THR A 1 97 ? -14.564 -11.062 32.436 1.00 57.75 97 THR A O 1
ATOM 643 N N . ARG A 1 98 ? -15.977 -9.644 33.443 1.00 69.00 98 ARG A N 1
ATOM 644 C CA . ARG A 1 98 ? -17.066 -9.831 32.478 1.00 69.00 98 ARG A CA 1
ATOM 645 C C . ARG A 1 98 ? -18.200 -8.828 32.674 1.00 69.00 98 ARG A C 1
ATOM 647 O O . ARG A 1 98 ? -18.817 -8.826 33.744 1.00 69.00 98 ARG A O 1
ATOM 654 N N . LEU A 1 99 ? -18.563 -8.111 31.613 1.00 72.00 99 LEU A N 1
ATOM 655 C CA . LEU A 1 99 ? -19.792 -7.321 31.499 1.00 72.00 99 LEU A CA 1
ATOM 656 C C . LEU A 1 99 ? -20.619 -7.858 30.327 1.00 72.00 99 LEU A C 1
ATOM 658 O O . LEU A 1 99 ? -20.237 -7.749 29.168 1.00 72.00 99 LEU A O 1
ATOM 662 N N . ALA A 1 100 ? -21.755 -8.478 30.627 1.00 68.25 100 ALA A N 1
ATOM 663 C CA . ALA A 1 100 ? -22.672 -8.978 29.605 1.00 68.25 100 ALA A CA 1
ATOM 664 C C . ALA A 1 100 ? -24.035 -8.318 29.800 1.00 68.25 100 ALA A C 1
ATOM 666 O O . ALA A 1 100 ? -24.637 -8.510 30.853 1.00 68.25 100 ALA A O 1
ATOM 667 N N . ALA A 1 101 ? -24.498 -7.541 28.826 1.00 64.31 101 ALA A N 1
ATOM 668 C CA . ALA A 1 101 ? -25.766 -6.816 28.888 1.00 64.31 101 ALA A CA 1
ATOM 669 C C . ALA A 1 101 ? -26.539 -6.966 27.582 1.00 64.31 101 ALA A C 1
ATOM 671 O O . ALA A 1 101 ? -25.984 -7.387 26.562 1.00 64.31 101 ALA A O 1
ATOM 672 N N . SER A 1 102 ? -27.815 -6.580 27.614 1.00 53.06 102 SER A N 1
ATOM 673 C CA . SER A 1 102 ? -28.536 -6.351 26.370 1.00 53.06 102 SER A CA 1
ATOM 674 C C . SER A 1 102 ? -28.119 -5.018 25.741 1.00 53.06 102 SER A C 1
ATOM 676 O O . SER A 1 102 ? -27.975 -4.997 24.532 1.00 53.06 102 SER A O 1
ATOM 678 N N . GLN A 1 103 ? -27.814 -3.946 26.493 1.00 55.94 103 GLN A N 1
ATOM 679 C CA . GLN A 1 103 ? -27.413 -2.660 25.885 1.00 55.94 103 GLN A CA 1
ATOM 680 C C . GLN A 1 103 ? -26.364 -1.904 26.747 1.00 55.94 103 GLN A C 1
ATOM 682 O O . GLN A 1 103 ? -26.463 -1.882 27.969 1.00 55.94 103 GLN A O 1
ATOM 687 N N . ALA A 1 104 ? -25.324 -1.365 26.080 1.00 53.03 104 ALA A N 1
ATOM 688 C CA . ALA A 1 104 ? -24.283 -0.385 26.480 1.00 53.03 104 ALA A CA 1
ATOM 689 C C . ALA A 1 104 ? -23.524 -0.502 27.837 1.00 53.03 104 ALA A C 1
ATOM 691 O O . ALA A 1 104 ? -24.097 -0.818 28.872 1.00 53.03 104 ALA A O 1
ATOM 692 N N . VAL A 1 105 ? -22.218 -0.150 27.844 1.00 56.69 105 VAL A N 1
ATOM 693 C CA . VAL A 1 105 ? -21.366 -0.008 29.053 1.00 56.69 105 VAL A CA 1
ATOM 694 C C . VAL A 1 105 ? -20.534 1.280 29.037 1.00 56.69 105 VAL A C 1
ATOM 696 O O . VAL A 1 105 ? -19.384 1.291 28.607 1.00 56.69 105 VAL A O 1
ATOM 699 N N . THR A 1 106 ? -21.036 2.368 29.617 1.00 54.59 106 THR A N 1
ATOM 700 C CA . THR A 1 106 ? -20.231 3.597 29.751 1.00 54.59 106 THR A CA 1
ATOM 701 C C . THR A 1 106 ? -19.428 3.591 31.050 1.00 54.59 106 THR A C 1
ATOM 703 O O . THR A 1 106 ? -20.034 3.541 32.121 1.00 54.59 106 THR A O 1
ATOM 706 N N . ALA A 1 107 ? -18.098 3.730 30.964 1.00 55.66 107 ALA A N 1
ATOM 707 C CA . ALA A 1 107 ? -17.251 4.157 32.079 1.00 55.66 107 ALA A CA 1
ATOM 708 C C . ALA A 1 107 ? -16.617 5.529 31.806 1.00 55.66 107 ALA A C 1
ATOM 710 O O . ALA A 1 107 ? -16.383 5.911 30.670 1.00 55.66 107 ALA A O 1
ATOM 711 N N . SER A 1 108 ? -16.390 6.317 32.854 1.00 53.31 108 SER A N 1
ATOM 712 C CA . SER A 1 108 ? -15.873 7.698 32.766 1.00 53.31 108 SER A CA 1
ATOM 713 C C . SER A 1 108 ? -14.553 7.888 33.530 1.00 53.31 108 SER A C 1
ATOM 715 O O . SER A 1 108 ? -14.163 9.009 33.854 1.00 53.31 108 SER A O 1
ATOM 717 N N . GLY A 1 109 ? -13.869 6.785 33.849 1.00 52.34 109 GLY A N 1
ATOM 718 C CA . GLY A 1 109 ? -12.791 6.747 34.835 1.00 52.34 109 GLY A CA 1
ATOM 719 C C . GLY A 1 109 ? -11.359 6.823 34.335 1.00 52.34 109 GLY A C 1
ATOM 720 O O . GLY A 1 109 ? -11.096 7.038 33.153 1.00 52.34 109 GLY A O 1
ATOM 721 N N . LEU A 1 110 ? -10.426 6.674 35.287 1.00 59.75 110 LEU A N 1
ATOM 722 C CA . LEU A 1 110 ? -8.980 6.771 35.078 1.00 59.75 110 LEU A CA 1
ATOM 723 C C . LEU A 1 110 ? -8.476 5.704 34.100 1.00 59.75 110 LEU A C 1
ATOM 725 O O . LEU A 1 110 ? -7.702 6.034 33.210 1.00 59.75 110 LEU A O 1
ATOM 729 N N . SER A 1 111 ? -8.908 4.455 34.270 1.00 63.44 111 SER A N 1
ATOM 730 C CA . SER A 1 111 ? -8.599 3.336 33.378 1.00 63.44 111 SER A CA 1
ATOM 731 C C . SER A 1 111 ? -9.798 2.390 33.293 1.00 63.44 111 SER A C 1
ATOM 733 O O . SER A 1 111 ? -10.501 2.210 34.296 1.00 63.44 111 SER A O 1
ATOM 735 N N . LEU A 1 112 ? -10.028 1.806 32.119 1.00 69.81 112 LEU A N 1
ATOM 736 C CA . LEU A 1 112 ? -11.035 0.772 31.885 1.00 69.81 112 LEU A CA 1
ATOM 737 C C . LEU A 1 112 ? -10.331 -0.494 31.387 1.00 69.81 112 LEU A C 1
ATOM 739 O O . LEU A 1 112 ? -9.730 -0.482 30.318 1.00 69.81 112 LEU A O 1
ATOM 743 N N . ASP A 1 113 ? -10.396 -1.553 32.186 1.00 69.62 113 ASP A N 1
ATOM 744 C CA . ASP A 1 113 ? -9.820 -2.865 31.899 1.00 69.62 113 ASP A CA 1
ATOM 745 C C . ASP A 1 113 ? -10.950 -3.898 31.900 1.00 69.62 113 ASP A C 1
ATOM 747 O O . ASP A 1 113 ? -11.611 -4.104 32.927 1.00 69.62 113 ASP A O 1
ATOM 751 N N . ILE A 1 114 ? -11.260 -4.465 30.734 1.00 68.62 114 ILE A N 1
ATOM 752 C CA . ILE A 1 114 ? -12.345 -5.439 30.585 1.00 68.62 114 ILE A CA 1
ATOM 753 C C . ILE A 1 114 ? -11.840 -6.693 29.883 1.00 68.62 114 ILE A C 1
ATOM 755 O O . ILE A 1 114 ? -11.509 -6.656 28.696 1.00 68.62 114 ILE A O 1
ATOM 759 N N . ASP A 1 115 ? -11.902 -7.819 30.592 1.00 64.06 115 ASP A N 1
ATOM 760 C CA . ASP A 1 115 ? -11.526 -9.119 30.033 1.00 64.06 115 ASP A CA 1
ATOM 761 C C . ASP A 1 115 ? -12.569 -9.585 28.990 1.00 64.06 115 ASP A C 1
ATOM 763 O O . ASP A 1 115 ? -12.255 -10.125 27.929 1.00 64.06 115 ASP A O 1
ATOM 767 N N . GLU A 1 116 ? -13.860 -9.368 29.270 1.00 62.50 116 GLU A N 1
ATOM 768 C CA . GLU A 1 116 ? -14.946 -9.832 28.403 1.00 62.50 116 GLU A CA 1
ATOM 769 C C . GLU A 1 116 ? -16.168 -8.898 28.421 1.00 62.50 116 GLU A C 1
ATOM 771 O O . GLU A 1 116 ? -16.878 -8.787 29.423 1.00 62.50 116 GLU A O 1
ATOM 776 N N . ALA A 1 117 ? -16.475 -8.280 27.281 1.00 61.09 117 ALA A N 1
ATOM 777 C CA . ALA A 1 117 ? -17.723 -7.570 27.020 1.00 61.09 117 ALA A CA 1
ATOM 778 C C . ALA A 1 117 ? -18.529 -8.288 25.927 1.00 61.09 117 ALA A C 1
ATOM 780 O O . ALA A 1 117 ? -18.031 -8.556 24.832 1.00 61.09 117 ALA A O 1
ATOM 781 N N . ARG A 1 118 ? -19.789 -8.621 26.222 1.00 65.88 118 ARG A N 1
ATOM 782 C CA . ARG A 1 118 ? -20.682 -9.298 25.268 1.00 65.88 118 ARG A CA 1
ATOM 783 C C . ARG A 1 118 ? -22.045 -8.619 25.232 1.00 65.88 118 ARG A C 1
ATOM 785 O O . ARG A 1 118 ? -22.772 -8.678 26.226 1.00 65.88 118 ARG A O 1
ATOM 792 N N . ALA A 1 119 ? -22.396 -8.033 24.093 1.00 59.09 119 ALA A N 1
ATOM 793 C CA . ALA A 1 119 ? -23.742 -7.540 23.818 1.00 59.09 119 ALA A CA 1
ATOM 794 C C . ALA A 1 119 ? -24.541 -8.595 23.026 1.00 59.09 119 ALA A C 1
ATOM 796 O O . ALA A 1 119 ? -24.015 -9.207 22.097 1.00 59.09 119 ALA A O 1
ATOM 797 N N . GLY A 1 120 ? -25.801 -8.839 23.409 1.00 52.31 120 GLY A N 1
ATOM 798 C CA . GLY A 1 120 ? -26.739 -9.650 22.614 1.00 52.31 120 GLY A CA 1
ATOM 799 C C . GLY A 1 120 ? -26.879 -11.142 22.937 1.00 52.31 120 GLY A C 1
ATOM 800 O O . GLY A 1 120 ? -27.234 -11.940 22.068 1.00 52.31 120 GLY A O 1
ATOM 801 N N . PHE A 1 121 ? -26.676 -11.560 24.189 1.00 48.28 121 PHE A N 1
ATOM 802 C CA . PHE A 1 121 ? -27.017 -12.933 24.585 1.00 48.28 121 PHE A CA 1
ATOM 803 C C . PHE A 1 121 ? -28.526 -13.214 24.470 1.00 48.28 121 PHE A C 1
ATOM 805 O O . PHE A 1 121 ? -29.333 -12.611 25.168 1.00 48.28 121 PHE A O 1
ATOM 812 N N . GLY A 1 122 ? -28.895 -14.219 23.668 1.00 38.00 122 GLY A N 1
ATOM 813 C CA . GLY A 1 122 ? -30.208 -14.874 23.745 1.00 38.00 122 GLY A CA 1
ATOM 814 C C . GLY A 1 122 ? -31.269 -14.423 22.740 1.00 38.00 122 GLY A C 1
ATOM 815 O O . GLY A 1 122 ? -32.366 -14.977 22.774 1.00 38.00 122 GLY A O 1
ATOM 816 N N . ASN A 1 123 ? -30.963 -13.498 21.824 1.00 47.00 123 ASN A N 1
ATOM 817 C CA . ASN A 1 123 ? -31.885 -13.121 20.750 1.00 47.00 123 ASN A CA 1
ATOM 818 C C . ASN A 1 123 ? -31.119 -12.871 19.438 1.00 47.00 123 ASN A C 1
ATOM 820 O O . ASN A 1 123 ? -30.577 -11.795 19.203 1.00 47.00 123 ASN A O 1
ATOM 824 N N . ALA A 1 124 ? -31.013 -13.902 18.596 1.00 40.03 124 ALA A N 1
ATOM 825 C CA . ALA A 1 124 ? -30.377 -13.772 17.287 1.00 40.03 124 ALA A CA 1
ATOM 826 C C . ALA A 1 124 ? -31.221 -12.834 16.402 1.00 40.03 124 ALA A C 1
ATOM 828 O O . ALA A 1 124 ? -32.385 -13.133 16.141 1.00 40.03 124 ALA A O 1
ATOM 829 N N . GLY A 1 125 ? -30.646 -11.708 15.964 1.00 45.88 125 GLY A N 1
ATOM 830 C CA . GLY A 1 125 ? -31.296 -10.734 15.073 1.00 45.88 125 GLY A CA 1
ATOM 831 C C . GLY A 1 125 ? -31.571 -9.345 15.668 1.00 45.88 125 GLY A C 1
ATOM 832 O O . GLY A 1 125 ? -32.123 -8.500 14.971 1.00 45.88 125 GLY A O 1
ATOM 833 N N . SER A 1 126 ? -31.207 -9.083 16.925 1.00 53.97 126 SER A N 1
ATOM 834 C CA . SER A 1 126 ? -31.259 -7.736 17.523 1.00 53.97 126 SER A CA 1
ATOM 835 C C . SER A 1 126 ? -29.904 -7.023 17.434 1.00 53.97 126 SER A C 1
ATOM 837 O O . SER A 1 126 ? -28.880 -7.613 17.779 1.00 53.97 126 SER A O 1
ATOM 839 N N . ASN A 1 127 ? -29.918 -5.762 16.987 1.00 63.69 127 ASN A N 1
ATOM 840 C CA . ASN A 1 127 ? -28.743 -4.898 16.843 1.00 63.69 127 ASN A CA 1
ATOM 841 C C . ASN A 1 127 ? -28.362 -4.334 18.222 1.00 63.69 127 ASN A C 1
ATOM 843 O O . ASN A 1 127 ? -29.038 -3.435 18.721 1.00 63.69 127 ASN A O 1
ATOM 847 N N . PHE A 1 128 ? -27.380 -4.938 18.893 1.00 68.50 128 PHE A N 1
ATOM 848 C CA . PHE A 1 128 ? -26.967 -4.519 20.232 1.00 68.50 128 PHE A CA 1
ATOM 849 C C . PHE A 1 128 ? -25.543 -3.990 20.218 1.00 68.50 128 PHE A C 1
ATOM 851 O O . PHE A 1 128 ? -24.617 -4.733 19.888 1.00 68.50 128 PHE A O 1
ATOM 858 N N . ASP A 1 129 ? -25.389 -2.746 20.664 1.00 74.12 129 ASP A N 1
ATOM 859 C CA . ASP A 1 129 ? -24.120 -2.033 20.628 1.00 74.12 129 ASP A CA 1
ATOM 860 C C . ASP A 1 129 ? -23.336 -2.183 21.937 1.00 74.12 129 ASP A C 1
ATOM 862 O O . ASP A 1 129 ? -23.871 -2.072 23.047 1.00 74.12 129 ASP A O 1
ATOM 866 N N . ALA A 1 130 ? -22.024 -2.344 21.806 1.00 76.69 130 ALA A N 1
ATOM 867 C CA . ALA A 1 130 ? -21.052 -2.223 22.876 1.00 76.69 130 ALA A CA 1
ATOM 868 C C . ALA A 1 130 ? -20.341 -0.870 22.756 1.00 76.69 130 ALA A C 1
ATOM 870 O O . ALA A 1 130 ? -19.369 -0.734 22.020 1.00 76.69 130 ALA A O 1
ATOM 871 N N . THR A 1 131 ? -20.807 0.141 23.491 1.00 78.81 131 THR A N 1
ATOM 872 C CA . THR A 1 131 ? -20.093 1.423 23.623 1.00 78.81 131 THR A CA 1
ATOM 873 C C . THR A 1 131 ? -19.342 1.452 24.941 1.00 78.81 131 THR A C 1
ATOM 875 O O . THR A 1 131 ? -19.982 1.278 25.972 1.00 78.81 131 THR A O 1
ATOM 878 N N . LEU A 1 132 ? -18.025 1.672 24.895 1.00 78.81 132 LEU A N 1
ATOM 879 C CA . LEU A 1 132 ? -17.123 1.746 26.038 1.00 78.81 132 LEU A CA 1
ATOM 880 C C . LEU A 1 132 ? -16.176 2.938 25.891 1.00 78.81 132 LEU A C 1
ATOM 882 O O . LEU A 1 132 ? -15.564 3.140 24.844 1.00 78.81 132 LEU A O 1
ATOM 886 N N . THR A 1 133 ? -16.025 3.716 26.958 1.00 79.00 133 THR A N 1
ATOM 887 C CA . THR A 1 133 ? -15.196 4.926 26.967 1.00 79.00 133 THR A CA 1
ATOM 888 C C . THR A 1 133 ? -14.278 4.926 28.187 1.00 79.00 133 THR A C 1
ATOM 890 O O . THR A 1 133 ? -14.647 4.434 29.251 1.00 79.00 133 THR A O 1
ATOM 893 N N . ALA A 1 134 ? -13.070 5.460 28.039 1.00 78.31 134 ALA A N 1
ATOM 894 C CA . ALA A 1 134 ? -12.129 5.716 29.120 1.00 78.31 134 ALA A CA 1
ATOM 895 C C . ALA A 1 134 ? -11.547 7.126 28.994 1.00 78.31 134 ALA A C 1
ATOM 897 O O . ALA A 1 134 ? -11.359 7.646 27.892 1.00 78.31 134 ALA A O 1
ATOM 898 N N . THR A 1 135 ? -11.234 7.747 30.133 1.00 77.12 135 THR A N 1
ATOM 899 C CA . THR A 1 135 ? -10.627 9.081 30.122 1.00 77.12 135 THR A CA 1
ATOM 900 C C . THR A 1 135 ? -9.130 9.012 29.818 1.00 77.12 135 THR A C 1
ATOM 902 O O . THR A 1 135 ? -8.648 9.840 29.051 1.00 77.12 135 THR A O 1
ATOM 905 N N . ASN A 1 136 ? -8.408 8.031 30.379 1.00 82.25 136 ASN A N 1
ATOM 906 C CA . ASN A 1 136 ? -7.001 7.763 30.047 1.00 82.25 136 ASN A CA 1
ATOM 907 C C . ASN A 1 136 ? -6.889 6.419 29.324 1.00 82.25 136 ASN A C 1
ATOM 909 O O . ASN A 1 136 ? -7.393 6.307 28.223 1.00 82.25 136 ASN A O 1
ATOM 913 N N . ASN A 1 137 ? -6.275 5.395 29.915 1.00 82.69 137 ASN A N 1
ATOM 914 C CA . ASN A 1 137 ? -6.003 4.154 29.197 1.00 82.69 137 ASN A CA 1
ATOM 915 C C . ASN A 1 137 ? -7.217 3.218 29.186 1.00 82.69 137 ASN A C 1
ATOM 917 O O . ASN A 1 137 ? -7.940 3.094 30.178 1.00 82.69 137 ASN A O 1
ATOM 921 N N . PHE A 1 138 ? -7.394 2.525 28.071 1.00 82.00 138 PHE A N 1
ATOM 922 C CA . PHE A 1 138 ? -8.370 1.467 27.891 1.00 82.00 138 PHE A CA 1
ATOM 923 C C . PHE A 1 138 ? -7.659 0.200 27.425 1.00 82.00 138 PHE A C 1
ATOM 925 O O . PHE A 1 138 ? -6.950 0.221 26.418 1.00 82.00 138 PHE A O 1
ATOM 932 N N . THR A 1 139 ? -7.906 -0.908 28.112 1.00 82.25 139 THR A N 1
ATOM 933 C CA . THR A 1 139 ? -7.524 -2.241 27.650 1.00 82.25 139 THR A CA 1
ATOM 934 C C . THR A 1 139 ? -8.784 -3.087 27.555 1.00 82.25 139 THR A C 1
ATOM 936 O O . THR A 1 139 ? -9.520 -3.223 28.531 1.00 82.25 139 THR A O 1
ATOM 939 N N . ALA A 1 140 ? -9.039 -3.663 26.384 1.00 75.06 140 ALA A N 1
ATOM 940 C CA . ALA A 1 140 ? -10.010 -4.741 26.258 1.00 75.06 140 ALA A CA 1
ATOM 941 C C . ALA A 1 140 ? -9.317 -6.022 25.830 1.00 75.06 140 ALA A C 1
ATOM 943 O O . ALA A 1 140 ? -8.522 -6.039 24.889 1.00 75.06 140 ALA A O 1
ATOM 944 N N . GLU A 1 141 ? -9.669 -7.112 26.491 1.00 73.31 141 GLU A N 1
ATOM 945 C CA . GLU A 1 141 ? -9.272 -8.432 26.045 1.00 73.31 141 GLU A CA 1
ATOM 946 C C . GLU A 1 141 ? -10.281 -8.886 24.976 1.00 73.31 141 GLU A C 1
ATOM 948 O O . GLU A 1 141 ? -9.942 -8.845 23.798 1.00 73.31 141 GLU A O 1
ATOM 953 N N . THR A 1 142 ? -11.544 -9.173 25.318 1.00 70.94 142 THR A N 1
ATOM 954 C CA . THR A 1 142 ? -12.578 -9.600 24.348 1.00 70.94 142 THR A CA 1
ATOM 955 C C . THR A 1 142 ? -13.796 -8.670 24.328 1.00 70.94 142 THR A C 1
ATOM 957 O O . THR A 1 142 ? -14.463 -8.512 25.349 1.00 70.94 142 THR A O 1
ATOM 960 N N . VAL A 1 143 ? -14.171 -8.130 23.159 1.00 74.75 143 VAL A N 1
ATOM 961 C CA . VAL A 1 143 ? -15.460 -7.431 22.957 1.00 74.75 143 VAL A CA 1
ATOM 962 C C . VAL A 1 143 ? -16.192 -8.028 21.762 1.00 74.75 143 VAL A C 1
ATOM 964 O O . VAL A 1 143 ? -15.662 -8.089 20.655 1.00 74.75 143 VAL A O 1
ATOM 967 N N . THR A 1 144 ? -17.431 -8.457 21.981 1.00 75.88 144 THR A N 1
ATOM 968 C CA . THR A 1 144 ? -18.320 -8.935 20.914 1.00 75.88 144 THR A CA 1
ATOM 969 C C . THR A 1 144 ? -19.668 -8.239 21.015 1.00 75.88 144 THR A C 1
ATOM 971 O O . THR A 1 144 ? -20.197 -8.061 22.117 1.00 75.88 144 THR A O 1
ATOM 974 N N . ALA A 1 145 ? -20.218 -7.855 19.870 1.00 76.69 145 ALA A N 1
ATOM 975 C CA . ALA A 1 145 ? -21.514 -7.203 19.770 1.00 76.69 145 ALA A CA 1
ATOM 976 C C . ALA A 1 145 ? -22.265 -7.739 18.549 1.00 76.69 145 ALA A C 1
ATOM 978 O O . ALA A 1 145 ? -21.651 -8.038 17.528 1.00 76.69 145 ALA A O 1
ATOM 979 N N . THR A 1 146 ? -23.588 -7.883 18.654 1.00 78.56 146 THR A N 1
ATOM 980 C CA . THR A 1 146 ? -24.436 -8.208 17.494 1.00 78.56 146 THR A CA 1
ATOM 981 C C . THR A 1 146 ? -24.775 -6.975 16.659 1.00 78.56 146 THR A C 1
ATOM 983 O O . THR A 1 146 ? -25.304 -7.145 15.567 1.00 78.56 146 THR A O 1
ATOM 986 N N . GLY A 1 147 ? -24.487 -5.776 17.175 1.00 82.69 147 GLY A N 1
ATOM 987 C CA . GLY A 1 147 ? -24.438 -4.516 16.440 1.00 82.69 147 GLY A CA 1
ATOM 988 C C . GLY A 1 147 ? -23.051 -3.907 16.465 1.00 82.69 147 GLY A C 1
ATOM 989 O O . GLY A 1 147 ? -22.089 -4.601 16.128 1.00 82.69 147 GLY A O 1
ATOM 990 N N . ASP A 1 148 ? -22.949 -2.655 16.899 1.00 85.00 148 ASP A N 1
ATOM 991 C CA . ASP A 1 148 ? -21.706 -1.892 16.831 1.00 85.00 148 ASP A CA 1
ATOM 992 C C . ASP A 1 148 ? -20.780 -2.145 18.022 1.00 85.00 148 ASP A C 1
ATOM 994 O O . ASP A 1 148 ? -21.210 -2.345 19.159 1.00 85.00 148 ASP A O 1
ATOM 998 N N . ILE A 1 149 ? -19.476 -2.024 17.801 1.00 87.81 149 ILE A N 1
ATOM 999 C CA . ILE A 1 149 ? -18.471 -1.877 18.854 1.00 87.81 149 ILE A CA 1
ATOM 1000 C C . ILE A 1 149 ? -17.895 -0.467 18.761 1.00 87.81 149 ILE A C 1
ATOM 1002 O O . ILE A 1 149 ? -17.251 -0.118 17.781 1.00 87.81 149 ILE A O 1
ATOM 1006 N N . ARG A 1 150 ? -18.067 0.343 19.806 1.00 89.19 150 ARG A N 1
ATOM 1007 C CA . ARG A 1 150 ? -17.483 1.686 19.921 1.00 89.19 150 ARG A CA 1
ATOM 1008 C C . ARG A 1 150 ? -16.572 1.744 21.138 1.00 89.19 150 ARG A C 1
ATOM 1010 O O . ARG A 1 150 ? -17.065 1.773 22.262 1.00 89.19 150 ARG A O 1
ATOM 1017 N N . LEU A 1 151 ? -15.258 1.761 20.930 1.00 90.12 151 LEU A N 1
ATOM 1018 C CA . LEU A 1 151 ? -14.261 1.860 22.003 1.00 90.12 151 LEU A CA 1
ATOM 1019 C C . LEU A 1 151 ? -13.536 3.197 21.896 1.00 90.12 151 LEU A C 1
ATOM 1021 O O . LEU A 1 151 ? -13.003 3.532 20.838 1.00 90.12 151 LEU A O 1
ATOM 1025 N N . SER A 1 152 ? -13.486 3.966 22.980 1.00 89.44 152 SER A N 1
ATOM 1026 C CA . SER A 1 152 ? -12.799 5.255 22.970 1.00 89.44 152 SER A CA 1
ATOM 1027 C C . SER A 1 152 ? -11.965 5.524 24.216 1.00 89.44 152 SER A C 1
ATOM 1029 O O . SER A 1 152 ? -12.367 5.251 25.343 1.00 89.44 152 SER A O 1
ATOM 1031 N N . SER A 1 153 ? -10.801 6.123 23.995 1.00 87.50 153 SER A N 1
ATOM 1032 C CA . SER A 1 153 ? -9.948 6.755 24.990 1.00 87.50 153 SER A CA 1
ATOM 1033 C C . SER A 1 153 ? -9.799 8.238 24.638 1.00 87.50 153 SER A C 1
ATOM 1035 O O . SER A 1 153 ? -9.424 8.594 23.517 1.00 87.50 153 SER A O 1
ATOM 1037 N N . THR A 1 154 ? -10.090 9.138 25.577 1.00 84.12 154 THR A N 1
ATOM 1038 C CA . THR A 1 154 ? -9.958 10.584 25.317 1.00 84.12 154 THR A CA 1
ATOM 1039 C C . THR A 1 154 ? -8.563 11.140 25.596 1.00 84.12 154 THR A C 1
ATOM 1041 O O . THR A 1 154 ? -8.209 12.183 25.052 1.00 84.12 154 THR A O 1
ATOM 1044 N N . GLY A 1 155 ? -7.777 10.488 26.451 1.00 79.19 155 GLY A N 1
ATOM 1045 C CA . GLY A 1 155 ? -6.534 11.044 26.996 1.00 79.19 155 GLY A CA 1
ATOM 1046 C C . GLY A 1 155 ? -5.389 10.047 27.156 1.00 79.19 155 GLY A C 1
ATOM 1047 O O . GLY A 1 155 ? -4.324 10.450 27.609 1.00 79.19 155 GLY A O 1
ATOM 1048 N N . GLY A 1 156 ? -5.592 8.772 26.816 1.00 86.69 156 GLY A N 1
ATOM 1049 C CA . GLY A 1 156 ? -4.559 7.741 26.903 1.00 86.69 156 GLY A CA 1
ATOM 1050 C C . GLY A 1 156 ? -4.625 6.728 25.764 1.00 86.69 156 GLY A C 1
ATOM 1051 O O . GLY A 1 156 ? -5.258 6.963 24.733 1.00 86.69 156 GLY A O 1
ATOM 1052 N N . ASP A 1 157 ? -3.985 5.587 25.962 1.00 91.12 157 ASP A N 1
ATOM 1053 C CA . ASP A 1 157 ? -3.898 4.536 24.950 1.00 91.12 157 ASP A CA 1
ATOM 1054 C C . ASP A 1 157 ? -5.137 3.630 24.943 1.00 91.12 157 ASP A C 1
ATOM 1056 O O . ASP A 1 157 ? -5.778 3.416 25.971 1.00 91.12 157 ASP A O 1
ATOM 1060 N N . LEU A 1 158 ? -5.450 3.063 23.781 1.00 91.81 158 LEU A N 1
ATOM 1061 C CA . LEU A 1 158 ? -6.464 2.033 23.570 1.00 91.81 158 LEU A CA 1
ATOM 1062 C C . LEU A 1 158 ? -5.763 0.759 23.083 1.00 91.81 158 LEU A C 1
ATOM 1064 O O . LEU A 1 158 ? -5.267 0.700 21.962 1.00 91.81 158 LEU A O 1
ATOM 1068 N N . ALA A 1 159 ? -5.723 -0.277 23.913 1.00 90.62 159 ALA A N 1
ATOM 1069 C CA . ALA A 1 159 ? -5.122 -1.562 23.575 1.00 90.62 159 ALA A CA 1
ATOM 1070 C C . ALA A 1 159 ? -6.180 -2.667 23.494 1.00 90.62 159 ALA A C 1
ATOM 1072 O O . ALA A 1 159 ? -7.058 -2.771 24.351 1.00 90.62 159 ALA A O 1
ATOM 1073 N N . THR A 1 160 ? -6.068 -3.524 22.480 1.00 88.00 160 THR A N 1
ATOM 1074 C CA . THR A 1 160 ? -6.859 -4.757 22.375 1.00 88.00 160 THR A CA 1
ATOM 1075 C C . THR A 1 160 ? -5.932 -5.953 22.221 1.00 88.00 160 THR A C 1
ATOM 1077 O O . THR A 1 160 ? -5.023 -5.927 21.393 1.00 88.00 160 THR A O 1
ATOM 1080 N N . SER A 1 161 ? -6.101 -6.991 23.039 1.00 80.25 161 SER A N 1
ATOM 1081 C CA . SER A 1 161 ? -5.250 -8.195 22.999 1.00 80.25 161 SER A CA 1
ATOM 1082 C C . SER A 1 161 ? -5.943 -9.406 22.367 1.00 80.25 161 SER A C 1
ATOM 1084 O O . SER A 1 161 ? -5.271 -10.363 21.971 1.00 80.25 161 SER A O 1
ATOM 1086 N N . VAL A 1 162 ? -7.268 -9.365 22.208 1.00 77.94 162 VAL A N 1
ATOM 1087 C CA . VAL A 1 162 ? -8.067 -10.428 21.579 1.00 77.94 162 VAL A CA 1
ATOM 1088 C C . VAL A 1 162 ? -8.976 -9.834 20.515 1.00 77.94 162 VAL A C 1
ATOM 1090 O O . VAL A 1 162 ? -9.001 -8.626 20.280 1.00 77.94 162 VAL A O 1
ATOM 1093 N N . ALA A 1 163 ? -9.628 -10.720 19.771 1.00 85.12 163 ALA A N 1
ATOM 1094 C CA . ALA A 1 163 ? -10.388 -10.346 18.603 1.00 85.12 163 ALA A CA 1
ATOM 1095 C C . ALA A 1 163 ? -11.632 -9.521 18.962 1.00 85.12 163 ALA A C 1
ATOM 1097 O O . ALA A 1 163 ? -12.335 -9.837 19.926 1.00 85.12 163 ALA A O 1
ATOM 1098 N N . LEU A 1 164 ? -11.925 -8.508 18.145 1.00 87.06 164 LEU A N 1
ATOM 1099 C CA . LEU A 1 164 ? -13.201 -7.792 18.181 1.00 87.06 164 LEU A CA 1
ATOM 1100 C C . LEU A 1 164 ? -14.078 -8.282 17.034 1.00 87.06 164 LEU A C 1
ATOM 1102 O O . LEU A 1 164 ? -13.617 -8.374 15.895 1.00 87.06 164 LEU A O 1
ATOM 1106 N N . SER A 1 165 ? -15.342 -8.568 17.327 1.00 88.12 165 SER A N 1
ATOM 1107 C CA . SER A 1 165 ? -16.311 -9.012 16.324 1.00 88.12 165 SER A CA 1
ATOM 1108 C C . SER A 1 165 ? -17.620 -8.257 16.507 1.00 88.12 165 SER A C 1
ATOM 1110 O O . SER A 1 165 ? -18.323 -8.488 17.496 1.00 88.12 165 SER A O 1
ATOM 1112 N N . ALA A 1 166 ? -17.927 -7.371 15.563 1.00 84.38 166 ALA A N 1
ATOM 1113 C CA . ALA A 1 166 ? -19.173 -6.615 15.506 1.00 84.38 166 ALA A CA 1
ATOM 1114 C C . ALA A 1 166 ? -20.127 -7.218 14.466 1.00 84.38 166 ALA A C 1
ATOM 1116 O O . ALA A 1 166 ? -19.701 -7.796 13.458 1.00 84.38 166 ALA A O 1
ATOM 1117 N N . GLY A 1 167 ? -21.427 -7.102 14.717 1.00 81.50 167 GLY A N 1
ATOM 1118 C CA . GLY A 1 167 ? -22.447 -7.410 13.718 1.00 81.50 167 GLY A CA 1
ATOM 1119 C C . GLY A 1 167 ? -22.471 -6.372 12.605 1.00 81.50 167 GLY A C 1
ATOM 1120 O O . GLY A 1 167 ? -22.630 -6.758 11.448 1.00 81.50 167 GLY A O 1
ATOM 1121 N N . ASP A 1 168 ? -22.239 -5.112 12.971 1.00 86.25 168 ASP A N 1
ATOM 1122 C CA . ASP A 1 168 ? -22.254 -3.941 12.095 1.00 86.25 168 ASP A CA 1
ATOM 1123 C C . ASP A 1 168 ? -20.890 -3.224 12.172 1.00 86.25 168 ASP A C 1
ATOM 1125 O O . ASP A 1 168 ? -19.902 -3.796 11.700 1.00 86.25 168 ASP A O 1
ATOM 1129 N N . ASP A 1 169 ? -20.757 -2.077 12.839 1.00 89.75 169 ASP A N 1
ATOM 1130 C CA . ASP A 1 169 ? -19.516 -1.294 12.817 1.00 89.75 169 ASP A CA 1
ATOM 1131 C C . ASP A 1 169 ? -18.537 -1.618 13.956 1.00 89.75 169 ASP A C 1
ATOM 1133 O O . ASP A 1 169 ? -18.905 -1.957 15.082 1.00 89.75 169 ASP A O 1
ATOM 1137 N N . ILE A 1 170 ? -17.245 -1.394 13.710 1.00 92.88 170 ILE A N 1
ATOM 1138 C CA . ILE A 1 170 ? -16.229 -1.204 14.749 1.00 92.88 170 ILE A CA 1
ATOM 1139 C C . ILE A 1 170 ? -15.672 0.216 14.637 1.00 92.88 170 ILE A C 1
ATOM 1141 O O . ILE A 1 170 ? -15.045 0.578 13.644 1.00 92.88 170 ILE A O 1
ATOM 1145 N N . VAL A 1 171 ? -15.812 1.007 15.699 1.00 94.38 171 VAL A N 1
ATOM 1146 C CA . VAL A 1 171 ? -15.269 2.364 15.812 1.00 94.38 171 VAL A CA 1
ATOM 1147 C C . VAL A 1 171 ? -14.321 2.445 17.002 1.00 94.38 171 VAL A C 1
ATOM 1149 O O . VAL A 1 171 ? -14.725 2.275 18.152 1.00 94.38 171 VAL A O 1
ATOM 1152 N N . LEU A 1 172 ? -13.054 2.745 16.731 1.00 95.25 172 LEU A N 1
ATOM 1153 C CA . LEU A 1 172 ? -11.991 2.875 17.722 1.00 95.25 172 LEU A CA 1
ATOM 1154 C C . LEU A 1 172 ? -11.438 4.302 17.733 1.00 95.25 172 LEU A C 1
ATOM 1156 O O . LEU A 1 172 ? -11.103 4.856 16.685 1.00 95.25 172 LEU A O 1
ATOM 1160 N N . GLY A 1 173 ? -11.305 4.892 18.919 1.00 95.06 173 GLY A N 1
ATOM 1161 C CA . GLY A 1 173 ? -10.786 6.249 19.085 1.00 95.06 173 GLY A CA 1
ATOM 1162 C C . GLY A 1 173 ? -9.763 6.365 20.211 1.00 95.06 173 GLY A C 1
ATOM 1163 O O . GLY A 1 173 ? -10.051 5.964 21.331 1.00 95.06 173 GLY A O 1
ATOM 1164 N N . ALA A 1 174 ? -8.606 6.972 19.950 1.00 92.56 174 ALA A N 1
ATOM 1165 C CA . ALA A 1 174 ? -7.652 7.401 20.977 1.00 92.56 174 ALA A CA 1
ATOM 1166 C C . ALA A 1 174 ? -7.164 8.825 20.670 1.00 92.56 174 ALA A C 1
ATOM 1168 O O . ALA A 1 174 ? -6.123 9.024 20.052 1.00 92.56 174 ALA A O 1
ATOM 1169 N N . ALA A 1 175 ? -7.954 9.835 21.048 1.00 87.31 175 ALA A N 1
ATOM 1170 C CA . ALA A 1 175 ? -7.794 11.202 20.532 1.00 87.31 175 ALA A CA 1
ATOM 1171 C C . ALA A 1 175 ? -6.404 11.818 20.787 1.00 87.31 175 ALA A C 1
ATOM 1173 O O . ALA A 1 175 ? -5.906 12.560 19.945 1.00 87.31 175 ALA A O 1
ATOM 1174 N N . ASN A 1 176 ? -5.800 11.499 21.935 1.00 88.69 176 ASN A N 1
ATOM 1175 C CA . ASN A 1 176 ? -4.489 11.993 22.373 1.00 88.69 176 ASN A CA 1
ATOM 1176 C C . ASN A 1 176 ? -3.549 10.840 22.770 1.00 88.69 176 ASN A C 1
ATOM 1178 O O . ASN A 1 176 ? -2.735 10.989 23.677 1.00 88.69 176 ASN A O 1
ATOM 1182 N N . GLY A 1 177 ? -3.759 9.654 22.200 1.00 90.75 177 GLY A N 1
ATOM 1183 C CA . GLY A 1 177 ? -2.984 8.468 22.540 1.00 90.75 177 GLY A CA 1
ATOM 1184 C C . GLY A 1 177 ? -2.909 7.491 21.381 1.00 90.75 177 GLY A C 1
ATOM 1185 O O . GLY A 1 177 ? -3.363 7.770 20.270 1.00 90.75 177 GLY A O 1
ATOM 1186 N N . SER A 1 178 ? -2.310 6.335 21.629 1.00 93.38 178 SER A N 1
ATOM 1187 C CA . SER A 1 178 ? -2.117 5.307 20.614 1.00 93.38 178 SER A CA 1
ATOM 1188 C C . SER A 1 178 ? -3.213 4.243 20.644 1.00 93.38 178 SER A C 1
ATOM 1190 O O . SER A 1 178 ? -3.753 3.914 21.699 1.00 93.38 178 SER A O 1
ATOM 1192 N N . ILE A 1 179 ? -3.532 3.672 19.481 1.00 95.50 179 ILE A N 1
ATOM 1193 C CA . ILE A 1 179 ? -4.280 2.415 19.386 1.00 95.50 179 ILE A CA 1
ATOM 1194 C C . ILE A 1 179 ? -3.291 1.284 19.117 1.00 95.50 179 ILE A C 1
ATOM 1196 O O . ILE A 1 179 ? -2.547 1.343 18.140 1.00 95.50 179 ILE A O 1
ATOM 1200 N N . THR A 1 180 ? -3.323 0.232 19.935 1.00 94.00 180 THR A N 1
ATOM 1201 C CA . THR A 1 180 ? -2.586 -1.017 19.694 1.00 94.00 180 THR A CA 1
ATOM 1202 C C . THR A 1 180 ? -3.557 -2.177 19.491 1.00 94.00 180 THR A C 1
ATOM 1204 O O . THR A 1 180 ? -4.339 -2.505 20.385 1.00 94.00 180 THR A O 1
ATOM 1207 N N . LEU A 1 181 ? -3.499 -2.826 18.326 1.00 92.44 181 LEU A N 1
ATOM 1208 C CA . LEU A 1 181 ? -4.338 -3.980 17.987 1.00 92.44 181 LEU A CA 1
ATOM 1209 C C . LEU A 1 181 ? -3.502 -5.259 17.984 1.00 92.44 181 LEU A C 1
ATOM 1211 O O . LEU A 1 181 ? -2.697 -5.472 17.086 1.00 92.44 181 LEU A O 1
ATOM 1215 N N . GLY A 1 182 ? -3.685 -6.128 18.972 1.00 86.19 182 GLY A N 1
ATOM 1216 C CA . GLY A 1 182 ? -2.931 -7.377 19.097 1.00 86.19 182 GLY A CA 1
ATOM 1217 C C . GLY A 1 182 ? -3.494 -8.548 18.289 1.00 86.19 182 GLY A C 1
ATOM 1218 O O . GLY A 1 182 ? -2.788 -9.533 18.082 1.00 86.19 182 GLY A O 1
ATOM 1219 N N . ASN A 1 183 ? -4.749 -8.468 17.837 1.00 88.19 183 ASN A N 1
ATOM 1220 C CA . ASN A 1 183 ? -5.471 -9.597 17.250 1.00 88.19 183 ASN A CA 1
ATOM 1221 C C . ASN A 1 183 ? -6.401 -9.164 16.101 1.00 88.19 183 ASN A C 1
ATOM 1223 O O . ASN A 1 183 ? -6.323 -8.036 15.619 1.00 88.19 183 ASN A O 1
ATOM 1227 N N . SER A 1 184 ? -7.239 -10.086 15.624 1.00 91.44 184 SER A N 1
ATOM 1228 C CA . SER A 1 184 ? -8.109 -9.874 14.469 1.00 91.44 184 SER A CA 1
ATOM 1229 C C . SER A 1 184 ? -9.326 -9.011 14.799 1.00 91.44 184 SER A C 1
ATOM 1231 O O . SER A 1 184 ? -9.951 -9.194 15.838 1.00 91.44 184 SER A O 1
ATOM 1233 N N . LEU A 1 185 ? -9.709 -8.111 13.900 1.00 92.38 185 LEU A N 1
ATOM 1234 C CA . LEU A 1 185 ? -10.948 -7.337 13.998 1.00 92.38 185 LEU A CA 1
ATOM 1235 C C . LEU A 1 185 ? -11.855 -7.716 12.830 1.00 92.38 185 LEU A C 1
ATOM 1237 O O . LEU A 1 185 ? -11.387 -7.846 11.698 1.00 92.38 185 LEU A O 1
ATOM 1241 N N . THR A 1 186 ? -13.144 -7.909 13.093 1.00 91.38 186 THR A N 1
ATOM 1242 C CA . THR A 1 186 ? -14.143 -8.216 12.063 1.00 91.38 186 THR A CA 1
ATOM 1243 C C . THR A 1 186 ? -15.402 -7.383 12.279 1.00 91.38 186 THR A C 1
ATOM 1245 O O . THR A 1 186 ? -16.141 -7.617 13.235 1.00 91.38 186 THR A O 1
ATOM 1248 N N . ALA A 1 187 ? -15.628 -6.415 11.393 1.00 89.56 187 ALA A N 1
ATOM 1249 C CA . ALA A 1 187 ? -16.869 -5.650 11.285 1.00 89.56 187 ALA A CA 1
ATOM 1250 C C . ALA A 1 187 ? -17.792 -6.280 10.227 1.00 89.56 187 ALA A C 1
ATOM 1252 O O . ALA A 1 187 ? -17.305 -6.900 9.274 1.00 89.56 187 ALA A O 1
ATOM 1253 N N . GLY A 1 188 ? -19.106 -6.144 10.403 1.00 86.12 188 GLY A N 1
ATOM 1254 C CA . GLY A 1 188 ? -20.096 -6.615 9.435 1.00 86.12 188 GLY A CA 1
ATOM 1255 C C . GLY A 1 188 ? -20.344 -8.123 9.449 1.00 86.12 188 GLY A C 1
ATOM 1256 O O . GLY A 1 188 ? -20.557 -8.744 8.412 1.00 86.12 188 GLY A O 1
ATOM 1257 N N . THR A 1 189 ? -20.287 -8.784 10.611 1.00 83.44 189 THR A N 1
ATOM 1258 C CA . THR A 1 189 ? -20.605 -10.229 10.658 1.00 83.44 189 THR A CA 1
ATOM 1259 C C . THR A 1 189 ? -22.087 -10.537 10.409 1.00 83.44 189 THR A C 1
ATOM 1261 O O . THR A 1 189 ? -22.430 -11.687 10.121 1.00 83.44 189 THR A O 1
ATOM 1264 N N . ALA A 1 190 ? -22.958 -9.528 10.512 1.00 78.75 190 ALA A N 1
ATOM 1265 C CA . ALA A 1 190 ? -24.398 -9.629 10.297 1.00 78.75 190 ALA A CA 1
ATOM 1266 C C . ALA A 1 190 ? -24.939 -8.605 9.278 1.00 78.75 190 ALA A C 1
ATOM 1268 O O . ALA A 1 190 ? -25.914 -8.925 8.595 1.00 78.75 190 ALA A O 1
ATOM 1269 N N . ASP A 1 191 ? -24.325 -7.421 9.158 1.00 73.06 191 ASP A N 1
ATOM 1270 C CA . ASP A 1 191 ? -24.633 -6.419 8.127 1.00 73.06 191 ASP A CA 1
ATOM 1271 C C . ASP A 1 191 ? -23.672 -6.540 6.935 1.00 73.06 191 ASP A C 1
ATOM 1273 O O . ASP A 1 191 ? -22.488 -6.822 7.087 1.00 73.06 191 ASP A O 1
ATOM 1277 N N . ALA A 1 192 ? -24.178 -6.299 5.729 1.00 69.69 192 ALA A N 1
ATOM 1278 C CA . ALA A 1 192 ? -23.379 -6.219 4.516 1.00 69.69 192 ALA A CA 1
ATOM 1279 C C . ALA A 1 192 ? -22.501 -4.950 4.447 1.00 69.69 192 ALA A C 1
ATOM 1281 O O . ALA A 1 192 ? -21.602 -4.901 3.612 1.00 69.69 192 ALA A O 1
ATOM 1282 N N . GLN A 1 193 ? -22.732 -3.948 5.302 1.00 76.12 193 GLN A N 1
ATOM 1283 C CA . GLN A 1 193 ? -22.060 -2.639 5.277 1.00 76.12 193 GLN A CA 1
ATOM 1284 C C . GLN A 1 193 ? -21.194 -2.332 6.504 1.00 76.12 193 GLN A C 1
ATOM 1286 O O . GLN A 1 193 ? -20.689 -1.224 6.581 1.00 76.12 193 GLN A O 1
ATOM 1291 N N . GLY A 1 194 ? -20.975 -3.280 7.419 1.00 87.56 194 GLY A N 1
ATOM 1292 C CA . GLY A 1 194 ? -20.219 -2.997 8.640 1.00 87.56 194 GLY A CA 1
ATOM 1293 C C . GLY A 1 194 ? -18.812 -2.454 8.372 1.00 87.56 194 GLY A C 1
ATOM 1294 O O . GLY A 1 194 ? -17.986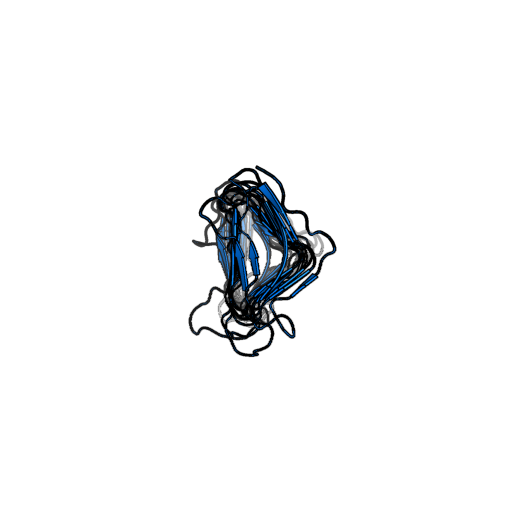 -3.128 7.739 1.00 87.56 194 GLY A O 1
ATOM 1295 N N . ASP A 1 195 ? -18.547 -1.251 8.878 1.00 90.94 195 ASP A N 1
ATOM 1296 C CA . ASP A 1 195 ? -17.317 -0.488 8.698 1.00 90.94 195 ASP A CA 1
ATOM 1297 C C . ASP A 1 195 ? -16.343 -0.705 9.865 1.00 90.94 195 ASP A C 1
ATOM 1299 O O . ASP A 1 195 ? -16.716 -0.904 11.020 1.00 90.94 195 ASP A O 1
ATOM 1303 N N . LEU A 1 196 ? -15.044 -0.600 9.588 1.00 94.19 196 LEU A N 1
ATOM 1304 C CA . LEU A 1 196 ? -13.991 -0.531 10.598 1.00 94.19 196 LEU A CA 1
ATOM 1305 C C . LEU A 1 196 ? -13.310 0.833 10.527 1.00 94.19 196 LEU A C 1
ATOM 1307 O O . LEU A 1 196 ? -12.545 1.108 9.606 1.00 94.19 196 LEU A O 1
ATOM 1311 N N . THR A 1 197 ? -13.519 1.667 11.541 1.00 95.50 197 THR A N 1
ATOM 1312 C CA . THR A 1 197 ? -12.853 2.965 11.675 1.00 95.50 197 THR A CA 1
ATOM 1313 C C . THR A 1 197 ? -11.955 2.982 12.903 1.00 95.50 197 THR A C 1
ATOM 1315 O O . THR A 1 197 ? -12.402 2.690 14.009 1.00 95.50 197 THR A O 1
ATOM 1318 N N . ALA A 1 198 ? -10.693 3.374 12.734 1.00 96.62 198 ALA A N 1
ATOM 1319 C CA . ALA A 1 198 ? -9.768 3.601 13.837 1.00 96.62 198 ALA A CA 1
ATOM 1320 C C . ALA A 1 198 ? -9.043 4.941 13.675 1.00 96.62 198 ALA A C 1
ATOM 1322 O O . ALA A 1 198 ? -8.339 5.159 12.687 1.00 96.62 198 ALA A O 1
ATOM 1323 N N . THR A 1 199 ? -9.179 5.809 14.678 1.00 96.56 199 THR A N 1
ATOM 1324 C CA . THR A 1 199 ? -8.544 7.132 14.704 1.00 96.56 199 THR A CA 1
ATOM 1325 C C . THR A 1 199 ? -7.762 7.318 15.995 1.00 96.56 199 THR A C 1
ATOM 1327 O O . THR A 1 199 ? -8.324 7.217 17.087 1.00 96.56 199 THR A O 1
ATOM 1330 N N . ALA A 1 200 ? -6.472 7.617 15.888 1.00 96.38 200 ALA A N 1
ATOM 1331 C CA . ALA A 1 200 ? -5.595 7.791 17.042 1.00 96.38 200 ALA A CA 1
ATOM 1332 C C . ALA A 1 200 ? -4.467 8.774 16.761 1.00 96.38 200 ALA A C 1
ATOM 1334 O O . ALA A 1 200 ? -4.221 9.110 15.606 1.00 96.38 200 ALA A O 1
ATOM 1335 N N . GLU A 1 201 ? -3.733 9.178 17.796 1.00 94.94 201 GLU A N 1
ATOM 1336 C CA . GLU A 1 201 ? -2.460 9.869 17.602 1.00 94.94 201 GLU A CA 1
ATOM 1337 C C . GLU A 1 201 ? -1.479 8.979 16.835 1.00 94.94 201 GLU A C 1
ATOM 1339 O O . GLU A 1 201 ? -0.863 9.445 15.888 1.00 94.94 201 GLU A O 1
ATOM 1344 N N . SER A 1 202 ? -1.368 7.700 17.209 1.00 95.19 202 SER A N 1
ATOM 1345 C CA . SER A 1 202 ? -0.598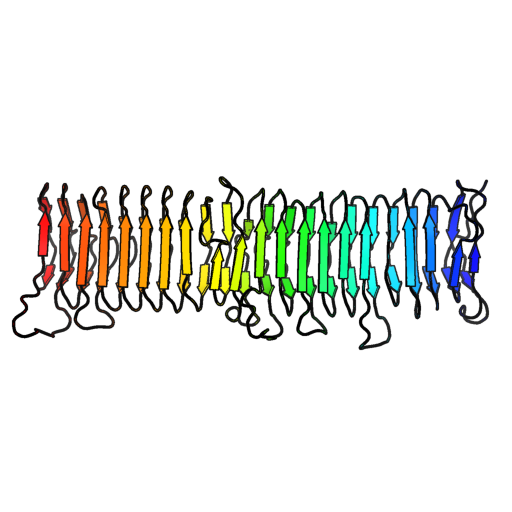 6.666 16.499 1.00 95.19 202 SER A CA 1
ATOM 1346 C C . SER A 1 202 ? -1.382 5.357 16.437 1.00 95.19 202 SER A C 1
ATOM 1348 O O . SER A 1 202 ? -2.103 5.027 17.377 1.00 95.19 202 SER A O 1
ATOM 1350 N N . LEU A 1 203 ? -1.198 4.570 15.377 1.00 96.56 203 LEU A N 1
ATOM 1351 C CA . LEU A 1 203 ? -1.782 3.233 15.253 1.00 96.56 203 LEU A CA 1
ATOM 1352 C C . LEU A 1 203 ? -0.686 2.179 15.111 1.00 96.56 203 LEU A C 1
ATOM 1354 O O . LEU A 1 203 ? 0.099 2.213 14.167 1.00 96.56 203 LEU A O 1
ATOM 1358 N N . ALA A 1 204 ? -0.681 1.210 16.021 1.00 96.25 204 ALA A N 1
ATOM 1359 C CA . ALA A 1 204 ? 0.138 0.010 15.964 1.00 96.25 204 ALA A CA 1
ATOM 1360 C C . ALA A 1 204 ? -0.765 -1.208 15.730 1.00 96.25 204 ALA A C 1
ATOM 1362 O O . ALA A 1 204 ? -1.423 -1.722 16.635 1.00 96.25 204 ALA A O 1
ATOM 1363 N N . LEU A 1 205 ? -0.812 -1.663 14.485 1.00 94.44 205 LEU A N 1
ATOM 1364 C CA . LEU A 1 205 ? -1.547 -2.843 14.060 1.00 94.44 205 LEU A CA 1
ATOM 1365 C C . LEU A 1 205 ? -0.654 -4.078 14.253 1.00 94.44 205 LEU A C 1
ATOM 1367 O O . LEU A 1 205 ? 0.529 -4.069 13.909 1.00 94.44 205 LEU A O 1
ATOM 1371 N N . GLY A 1 206 ? -1.215 -5.148 14.805 1.00 91.06 206 GLY A N 1
ATOM 1372 C CA . GLY A 1 206 ? -0.524 -6.418 15.008 1.00 91.06 206 GLY A CA 1
ATOM 1373 C C . GLY A 1 206 ? -0.267 -7.165 13.698 1.00 91.06 206 GLY A C 1
ATOM 1374 O O . GLY A 1 206 ? -0.160 -6.577 12.629 1.00 91.06 206 GLY A O 1
ATOM 1375 N N . THR A 1 207 ? -0.176 -8.490 13.776 1.00 88.00 207 THR A N 1
ATOM 1376 C CA . THR A 1 207 ? 0.113 -9.380 12.631 1.00 88.00 207 THR A CA 1
ATOM 1377 C C . THR A 1 207 ? -1.111 -10.166 12.149 1.00 88.00 207 THR A C 1
ATOM 1379 O O . THR A 1 207 ? -0.980 -11.118 11.387 1.00 88.00 207 THR A O 1
ATOM 1382 N N . SER A 1 208 ? -2.297 -9.828 12.658 1.00 93.19 208 SER A N 1
ATOM 1383 C CA . SER A 1 208 ? -3.535 -10.596 12.467 1.00 93.19 208 SER A CA 1
ATOM 1384 C C . SER A 1 208 ? -4.356 -10.094 11.268 1.00 93.19 208 SER A C 1
ATOM 1386 O O . SER A 1 208 ? -3.801 -9.522 10.337 1.00 93.19 208 SER A O 1
ATOM 1388 N N . THR A 1 209 ? -5.669 -10.342 11.234 1.00 94.00 209 THR A N 1
ATOM 1389 C CA . THR A 1 209 ? -6.550 -9.881 10.147 1.00 94.00 209 THR A CA 1
ATOM 1390 C C . THR A 1 209 ? -7.435 -8.722 10.596 1.00 94.00 209 THR A C 1
ATOM 1392 O O . THR A 1 209 ? -8.114 -8.825 11.610 1.00 94.00 209 THR A O 1
ATOM 1395 N N . LEU A 1 210 ? -7.487 -7.640 9.824 1.00 94.56 210 LEU A N 1
ATOM 1396 C CA . LEU A 1 210 ? -8.498 -6.591 9.949 1.00 94.56 210 LEU A CA 1
ATOM 1397 C C . LEU A 1 210 ? -9.464 -6.742 8.776 1.00 94.56 210 LEU A C 1
ATOM 1399 O O . LEU A 1 210 ? -9.045 -6.626 7.627 1.00 94.56 210 LEU A O 1
ATOM 1403 N N . SER A 1 211 ? -10.732 -7.033 9.047 1.00 93.25 211 SER A N 1
ATOM 1404 C CA . SER A 1 211 ? -11.742 -7.234 8.011 1.00 93.25 211 SER A CA 1
ATOM 1405 C C . SER A 1 211 ? -12.992 -6.410 8.284 1.00 93.25 211 SER A C 1
ATOM 1407 O O . SER A 1 211 ? -13.477 -6.378 9.411 1.00 93.25 211 SER A O 1
ATOM 1409 N N . ALA A 1 212 ? -13.545 -5.815 7.235 1.00 90.94 212 ALA A N 1
ATOM 1410 C CA . ALA A 1 212 ? -14.849 -5.162 7.249 1.00 90.94 212 ALA A CA 1
ATOM 1411 C C . ALA A 1 212 ? -15.619 -5.546 5.981 1.00 90.94 212 ALA A C 1
ATOM 1413 O O . ALA A 1 212 ? -15.018 -5.662 4.905 1.00 90.94 212 ALA A O 1
ATOM 1414 N N . THR A 1 213 ? -16.930 -5.765 6.090 1.00 88.19 213 THR A N 1
ATOM 1415 C CA . THR A 1 213 ? -17.781 -5.942 4.902 1.00 88.19 213 THR A CA 1
ATOM 1416 C C . THR A 1 213 ? -18.023 -4.622 4.177 1.00 88.19 213 THR A C 1
ATOM 1418 O O . THR A 1 213 ? -18.346 -4.662 2.995 1.00 88.19 213 THR A O 1
ATOM 1421 N N . GLY A 1 214 ? -17.818 -3.490 4.857 1.00 87.94 214 GLY A N 1
ATOM 1422 C CA . GLY A 1 214 ? -17.765 -2.139 4.305 1.00 87.94 214 GLY A CA 1
ATOM 1423 C C . GLY A 1 214 ? -16.339 -1.569 4.225 1.00 87.94 214 GLY A C 1
ATOM 1424 O O . GLY A 1 214 ? -15.385 -2.246 3.820 1.00 87.94 214 GLY A O 1
ATOM 1425 N N . LEU A 1 215 ? -16.203 -0.293 4.576 1.00 89.75 215 LEU A N 1
ATOM 1426 C CA . LEU A 1 215 ? -14.971 0.492 4.594 1.00 89.75 215 LEU A CA 1
ATOM 1427 C C . LEU A 1 215 ? -14.054 0.072 5.749 1.00 89.75 215 LEU A C 1
ATOM 1429 O O . LEU A 1 215 ? -14.482 -0.164 6.873 1.00 89.75 215 LEU A O 1
ATOM 1433 N N . VAL A 1 216 ? -12.749 0.079 5.495 1.00 94.19 216 VAL A N 1
ATOM 1434 C CA . VAL A 1 216 ? -11.717 0.140 6.530 1.00 94.19 216 VAL A CA 1
ATOM 1435 C C . VAL A 1 216 ? -11.041 1.507 6.450 1.00 94.19 216 VAL A C 1
ATOM 1437 O O . VAL A 1 216 ? -10.429 1.840 5.437 1.00 94.19 216 VAL A O 1
ATOM 1440 N N . SER A 1 217 ? -11.129 2.303 7.512 1.00 95.25 217 SER A N 1
ATOM 1441 C CA . SER A 1 217 ? -10.520 3.631 7.613 1.00 95.25 217 SER A CA 1
ATOM 1442 C C . SER A 1 217 ? -9.579 3.701 8.811 1.00 95.25 217 SER A C 1
ATOM 1444 O O . SER A 1 217 ? -10.008 3.606 9.960 1.00 95.25 217 SER A O 1
ATOM 1446 N N . LEU A 1 218 ? -8.283 3.875 8.545 1.00 97.12 218 LEU A N 1
ATOM 1447 C CA . LEU A 1 218 ? -7.232 3.940 9.560 1.00 97.12 218 LEU A CA 1
ATOM 1448 C C . LEU A 1 218 ? -6.545 5.303 9.491 1.00 97.12 218 LEU A C 1
ATOM 1450 O O . LEU A 1 218 ? -5.921 5.633 8.482 1.00 97.12 218 LEU A O 1
ATOM 1454 N N . THR A 1 219 ? -6.661 6.093 10.558 1.00 96.19 219 THR A N 1
ATOM 1455 C CA . THR A 1 219 ? -6.176 7.479 10.593 1.00 96.19 219 THR A CA 1
ATOM 1456 C C . THR A 1 219 ? -5.297 7.748 11.808 1.00 96.19 219 THR A C 1
ATOM 1458 O O . THR A 1 219 ? -5.779 7.795 12.938 1.00 96.19 219 THR A O 1
ATOM 1461 N N . SER A 1 220 ? -4.013 7.993 11.558 1.00 95.56 220 SER A N 1
ATOM 1462 C CA . SER A 1 220 ? -3.040 8.470 12.541 1.00 95.56 220 SER A CA 1
ATOM 1463 C C . SER A 1 220 ? -2.912 9.994 12.459 1.00 95.56 220 SER A C 1
ATOM 1465 O O . SER A 1 220 ? -2.518 10.528 11.423 1.00 95.56 220 SER A O 1
ATOM 1467 N N . THR A 1 221 ? -3.255 10.718 13.524 1.00 93.94 221 THR A N 1
ATOM 1468 C CA . THR A 1 221 ? -3.391 12.185 13.496 1.00 93.94 221 THR A CA 1
ATOM 1469 C C . THR A 1 221 ? -2.084 12.943 13.743 1.00 93.94 221 THR A C 1
ATOM 1471 O O . THR A 1 221 ? -1.960 14.092 13.313 1.00 93.94 221 THR A O 1
ATOM 1474 N N . ALA A 1 222 ? -1.087 12.336 14.391 1.00 91.38 222 ALA A N 1
ATOM 1475 C CA . ALA A 1 222 ? 0.206 12.996 14.625 1.00 91.38 222 ALA A CA 1
ATOM 1476 C C . ALA A 1 222 ? 1.415 12.059 14.539 1.00 91.38 222 ALA A C 1
ATOM 1478 O O . ALA A 1 222 ? 2.494 12.488 14.152 1.00 91.38 222 ALA A O 1
ATOM 1479 N N . GLY A 1 223 ? 1.256 10.786 14.876 1.00 92.88 223 GLY A N 1
ATOM 1480 C CA . GLY A 1 223 ? 2.294 9.774 14.786 1.00 92.88 223 GLY A CA 1
ATOM 1481 C C . GLY A 1 223 ? 2.121 8.868 13.575 1.00 92.88 223 GLY A C 1
ATOM 1482 O O . GLY A 1 223 ? 1.610 9.275 12.527 1.00 92.88 223 GLY A O 1
ATOM 1483 N N . SER A 1 224 ? 2.582 7.626 13.706 1.00 94.75 224 SER A N 1
ATOM 1484 C CA . SER A 1 224 ? 2.665 6.682 12.585 1.00 94.75 224 SER A CA 1
ATOM 1485 C C . SER A 1 224 ? 1.508 5.684 12.562 1.00 94.75 224 SER A C 1
ATOM 1487 O O . SER A 1 224 ? 0.979 5.302 13.605 1.00 94.75 224 SER A O 1
ATOM 1489 N N . LEU A 1 225 ? 1.179 5.215 11.361 1.00 96.69 225 LEU A N 1
ATOM 1490 C CA . LEU A 1 225 ? 0.369 4.027 11.112 1.00 96.69 225 LEU A CA 1
ATOM 1491 C C . LEU A 1 225 ? 1.319 2.867 10.795 1.00 96.69 225 LEU A C 1
ATOM 1493 O O . LEU A 1 225 ? 1.921 2.843 9.725 1.00 96.69 225 LEU A O 1
ATOM 1497 N N . ALA A 1 226 ? 1.481 1.924 11.716 1.00 96.94 226 ALA A N 1
ATOM 1498 C CA . ALA A 1 226 ? 2.417 0.811 11.585 1.00 96.94 226 ALA A CA 1
ATOM 1499 C C . ALA A 1 226 ? 1.701 -0.538 11.670 1.00 96.94 226 ALA A C 1
ATOM 1501 O O . ALA A 1 226 ? 0.778 -0.691 12.462 1.00 96.94 226 ALA A O 1
ATOM 1502 N N . GLY A 1 227 ? 2.143 -1.522 10.889 1.00 96.19 227 GLY A N 1
ATOM 1503 C CA . GLY A 1 227 ? 1.602 -2.880 10.889 1.00 96.19 227 GLY A CA 1
ATOM 1504 C C . GLY A 1 227 ? 2.694 -3.936 10.969 1.00 96.19 227 GLY A C 1
ATOM 1505 O O . GLY A 1 227 ? 3.779 -3.764 10.415 1.00 96.19 227 GLY A O 1
ATOM 1506 N N . GLY A 1 228 ? 2.415 -5.034 11.670 1.00 94.25 228 GLY A N 1
ATOM 1507 C CA . GLY A 1 228 ? 3.322 -6.174 11.741 1.00 94.25 228 GLY A CA 1
ATOM 1508 C C . GLY A 1 228 ? 3.322 -7.002 10.452 1.00 94.25 228 GLY A C 1
ATOM 1509 O O . GLY A 1 228 ? 2.292 -7.159 9.798 1.00 94.25 228 GLY A O 1
ATOM 1510 N N . ALA A 1 229 ? 4.468 -7.592 10.103 1.00 95.38 229 ALA A N 1
ATOM 1511 C CA . ALA A 1 229 ? 4.559 -8.504 8.963 1.00 95.38 229 ALA A CA 1
ATOM 1512 C C . ALA A 1 229 ? 3.559 -9.670 9.103 1.00 95.38 229 ALA A C 1
ATOM 1514 O O . ALA A 1 229 ? 3.434 -10.268 10.173 1.00 95.38 229 ALA A O 1
ATOM 1515 N N . GLY A 1 230 ? 2.856 -9.992 8.018 1.00 94.38 230 GLY A N 1
ATOM 1516 C CA . GLY A 1 230 ? 1.773 -10.978 8.002 1.00 94.38 230 GLY A CA 1
ATOM 1517 C C . GLY A 1 230 ? 0.377 -10.409 8.280 1.00 94.38 230 GLY A C 1
ATOM 1518 O O . GLY A 1 230 ? -0.594 -11.132 8.079 1.00 94.38 230 GLY A O 1
ATOM 1519 N N . LEU A 1 231 ? 0.255 -9.131 8.668 1.00 96.44 231 LEU A N 1
ATOM 1520 C CA . LEU A 1 231 ? -1.038 -8.451 8.780 1.00 96.44 231 LEU A CA 1
ATOM 1521 C C . LEU A 1 231 ? -1.778 -8.466 7.441 1.00 96.44 231 LEU A C 1
ATOM 1523 O O . LEU A 1 231 ? -1.207 -8.106 6.409 1.00 96.44 231 LEU A O 1
ATOM 1527 N N . VAL A 1 232 ? -3.064 -8.808 7.476 1.00 96.44 232 VAL A N 1
ATOM 1528 C CA . VAL A 1 232 ? -3.959 -8.744 6.316 1.00 96.44 232 VAL A CA 1
ATOM 1529 C C . VAL A 1 232 ? -5.077 -7.755 6.608 1.00 96.44 232 VAL A C 1
ATOM 1531 O O . VAL A 1 232 ? -5.796 -7.913 7.590 1.00 96.44 232 VAL A O 1
ATOM 1534 N N . ILE A 1 233 ? -5.248 -6.751 5.754 1.00 95.50 233 ILE A N 1
ATOM 1535 C CA . ILE A 1 233 ? -6.335 -5.776 5.847 1.00 95.50 233 ILE A CA 1
ATOM 1536 C C . ILE A 1 233 ? -7.250 -5.983 4.648 1.00 95.50 233 ILE A C 1
ATOM 1538 O O . ILE A 1 233 ? -6.821 -5.813 3.512 1.00 95.50 233 ILE A O 1
ATOM 1542 N N . THR A 1 234 ? -8.499 -6.363 4.894 1.00 92.75 234 THR A N 1
ATOM 1543 C CA . THR A 1 234 ? -9.496 -6.603 3.850 1.00 92.75 234 THR A CA 1
ATOM 1544 C C . THR A 1 234 ? -10.700 -5.710 4.080 1.00 92.75 234 THR A C 1
ATOM 1546 O O . THR A 1 234 ? -11.412 -5.830 5.072 1.00 92.75 234 THR A O 1
ATOM 1549 N N . SER A 1 235 ? -10.922 -4.809 3.139 1.00 89.75 235 SER A N 1
ATOM 1550 C CA . SER A 1 235 ? -12.161 -4.042 3.054 1.00 89.75 235 SER A CA 1
ATOM 1551 C C . SER A 1 235 ? -13.140 -4.712 2.102 1.00 89.75 235 SER A C 1
ATOM 1553 O O . SER A 1 235 ? -12.723 -5.526 1.278 1.00 89.75 235 SER A O 1
ATOM 1555 N N . ASN A 1 236 ? -14.424 -4.372 2.195 1.00 81.81 236 ASN A N 1
ATOM 1556 C CA . ASN A 1 236 ? -15.490 -4.905 1.351 1.00 81.81 236 ASN A CA 1
ATOM 1557 C C . ASN A 1 236 ? -15.455 -6.440 1.205 1.00 81.81 236 ASN A C 1
ATOM 1559 O O . ASN A 1 236 ? -15.533 -7.003 0.106 1.00 81.81 236 ASN A O 1
ATOM 1563 N N . SER A 1 237 ? -15.277 -7.145 2.325 1.00 72.19 237 SER A N 1
ATOM 1564 C CA . SER A 1 237 ? -15.186 -8.609 2.331 1.00 72.19 237 SER A CA 1
ATOM 1565 C C . SER A 1 237 ? -16.509 -9.300 1.962 1.00 72.19 237 SER A C 1
ATOM 1567 O O . SER A 1 237 ? -16.499 -10.465 1.566 1.00 72.19 237 SER A O 1
ATOM 1569 N N . GLY A 1 238 ? -17.639 -8.585 2.048 1.00 60.38 238 GLY A N 1
ATOM 1570 C CA . GLY A 1 238 ? -18.995 -9.106 1.853 1.00 60.38 238 GLY A CA 1
ATOM 1571 C C . GLY A 1 238 ? -19.551 -9.029 0.426 1.00 60.38 238 GLY A C 1
ATOM 1572 O O . GLY A 1 238 ? -20.694 -9.428 0.217 1.00 60.38 238 GLY A O 1
ATOM 1573 N N . ASN A 1 239 ? -18.787 -8.539 -0.563 1.00 59.25 239 ASN A N 1
ATOM 1574 C CA . ASN A 1 239 ? -19.271 -8.281 -1.934 1.00 59.25 239 ASN A CA 1
ATOM 1575 C C . ASN A 1 239 ? -20.433 -7.273 -2.024 1.00 59.25 239 ASN A C 1
ATOM 1577 O O . ASN A 1 239 ? -21.123 -7.224 -3.048 1.00 59.25 239 ASN A O 1
ATOM 1581 N N . ALA A 1 240 ? -20.646 -6.449 -0.996 1.00 54.03 240 ALA A N 1
ATOM 1582 C CA . ALA A 1 240 ? -21.579 -5.338 -1.072 1.00 54.03 240 ALA A CA 1
ATOM 1583 C C . ALA A 1 240 ? -20.919 -4.234 -1.900 1.00 54.03 240 ALA A C 1
ATOM 1585 O O . ALA A 1 240 ? -20.219 -3.352 -1.411 1.00 54.03 240 ALA A O 1
ATOM 1586 N N . VAL A 1 241 ? -21.072 -4.341 -3.217 1.00 49.66 241 VAL A N 1
ATOM 1587 C CA . VAL A 1 241 ? -20.723 -3.264 -4.132 1.00 49.66 241 VAL A CA 1
ATOM 1588 C C . VAL A 1 241 ? -21.713 -2.140 -3.856 1.00 49.66 241 VAL A C 1
ATOM 1590 O O . VAL A 1 241 ? -22.803 -2.130 -4.429 1.00 49.66 241 VAL A O 1
ATOM 1593 N N . ASP A 1 242 ? -21.363 -1.207 -2.972 1.00 51.06 242 ASP A N 1
ATOM 1594 C CA . ASP A 1 242 ? -22.033 0.083 -2.999 1.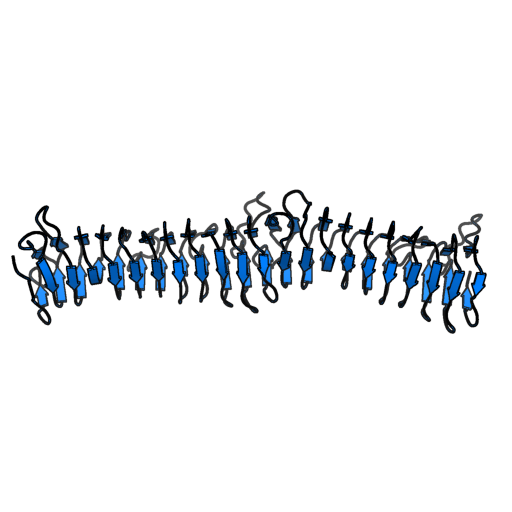00 51.06 242 ASP A CA 1
ATOM 1595 C C . ASP A 1 242 ? -21.710 0.689 -4.366 1.00 51.06 242 ASP A C 1
ATOM 1597 O O . ASP A 1 242 ? -20.547 0.935 -4.710 1.00 51.06 242 ASP A O 1
ATOM 1601 N N . ALA A 1 243 ? -22.730 0.761 -5.217 1.00 40.88 243 ALA A N 1
ATOM 1602 C CA . ALA A 1 243 ? -22.608 1.064 -6.632 1.00 40.88 243 ALA A CA 1
ATOM 1603 C C . ALA A 1 243 ? -22.187 2.531 -6.809 1.00 40.88 243 ALA A C 1
ATOM 1605 O O . ALA A 1 243 ? -23.007 3.401 -7.082 1.00 40.88 243 ALA A O 1
ATOM 1606 N N . GLY A 1 244 ? -20.895 2.808 -6.629 1.00 47.88 244 GLY A N 1
ATOM 1607 C CA . GLY A 1 244 ? -20.307 4.137 -6.776 1.00 47.88 244 GLY A CA 1
ATOM 1608 C C . GLY A 1 244 ? -19.200 4.478 -5.778 1.00 47.88 244 GLY A C 1
ATOM 1609 O O . GLY A 1 244 ? -18.410 5.378 -6.069 1.00 47.88 244 GLY A O 1
ATOM 1610 N N . VAL A 1 245 ? -19.075 3.774 -4.645 1.00 49.78 245 VAL A N 1
ATOM 1611 C CA . VAL A 1 245 ? -18.009 4.061 -3.670 1.00 49.78 245 VAL A CA 1
ATOM 1612 C C . VAL A 1 245 ? -16.787 3.199 -3.973 1.00 49.78 245 VAL A C 1
ATOM 1614 O O . VAL A 1 245 ? -16.619 2.075 -3.517 1.00 49.78 245 VAL A O 1
ATOM 1617 N N . VAL A 1 246 ? -15.894 3.775 -4.776 1.00 56.50 246 VAL A N 1
ATOM 1618 C CA . VAL A 1 246 ? -14.606 3.187 -5.181 1.00 56.50 246 VAL A CA 1
ATOM 1619 C C . VAL A 1 246 ? -13.631 3.048 -3.997 1.00 56.50 246 VAL A C 1
ATOM 1621 O O . VAL A 1 246 ? -12.605 2.395 -4.130 1.00 56.50 246 VAL A O 1
ATOM 1624 N N . ARG A 1 247 ? -13.924 3.616 -2.820 1.00 61.34 247 ARG A N 1
ATOM 1625 C CA . ARG A 1 247 ? -13.001 3.699 -1.674 1.00 61.34 247 ARG A CA 1
ATOM 1626 C C . ARG A 1 247 ? -13.396 2.697 -0.593 1.00 61.34 247 ARG A C 1
ATOM 1628 O O . ARG A 1 247 ? -14.352 2.952 0.126 1.00 61.34 247 ARG A O 1
ATOM 1635 N N . ALA A 1 248 ? -12.659 1.596 -0.466 1.00 79.06 248 ALA A N 1
ATOM 1636 C CA . ALA A 1 248 ? -12.937 0.606 0.578 1.00 79.06 248 ALA A CA 1
ATOM 1637 C C . ALA A 1 248 ? -11.824 0.513 1.628 1.00 79.06 248 ALA A C 1
ATOM 1639 O O . ALA A 1 248 ? -12.117 0.199 2.773 1.00 79.06 248 ALA A O 1
ATOM 1640 N N . LEU A 1 249 ? -10.573 0.849 1.301 1.00 92.69 249 LEU A N 1
ATOM 1641 C CA . LEU A 1 249 ? -9.499 0.931 2.294 1.00 92.69 249 LEU A CA 1
ATOM 1642 C C . LEU A 1 249 ? -8.859 2.317 2.258 1.00 92.69 249 LEU A C 1
ATOM 1644 O O . LEU A 1 249 ? -8.286 2.704 1.245 1.00 92.69 249 LEU A O 1
ATOM 1648 N N . SER A 1 250 ? -8.957 3.055 3.359 1.00 94.31 250 SER A N 1
ATOM 1649 C CA . SER A 1 250 ? -8.372 4.384 3.529 1.00 94.31 250 SER A CA 1
ATOM 1650 C C . SER A 1 250 ? -7.286 4.344 4.597 1.00 94.31 250 SER A C 1
ATOM 1652 O O . SER A 1 250 ? -7.538 3.948 5.736 1.00 94.31 250 SER A O 1
ATOM 1654 N N . LEU A 1 251 ? -6.080 4.770 4.229 1.00 96.06 251 LEU A N 1
ATOM 1655 C CA . LEU A 1 251 ? -4.915 4.857 5.101 1.00 96.06 251 LEU A CA 1
ATOM 1656 C C . LEU A 1 251 ? -4.465 6.312 5.171 1.00 96.06 251 LEU A C 1
ATOM 1658 O O . LEU A 1 251 ? -4.154 6.910 4.146 1.00 96.06 251 LEU A O 1
ATOM 1662 N N . SER A 1 252 ? -4.400 6.878 6.369 1.00 95.31 252 SER A N 1
ATOM 1663 C CA . SER A 1 252 ? -3.951 8.252 6.573 1.00 95.31 252 SER A CA 1
ATOM 1664 C C . SER A 1 252 ? -3.007 8.332 7.763 1.00 95.31 252 SER A C 1
ATOM 1666 O O . SER A 1 252 ? -3.288 7.787 8.832 1.00 95.31 252 SER A O 1
ATOM 1668 N N . ALA A 1 253 ? -1.882 9.018 7.586 1.00 93.12 253 ALA A N 1
ATOM 1669 C CA . ALA A 1 253 ? -1.012 9.425 8.680 1.00 93.12 253 ALA A CA 1
ATOM 1670 C C . ALA A 1 253 ? -0.614 10.877 8.447 1.00 93.12 253 ALA A C 1
ATOM 1672 O O . ALA A 1 253 ? 0.084 11.154 7.488 1.00 93.12 253 ALA A O 1
ATOM 1673 N N . THR A 1 254 ? -1.055 11.818 9.279 1.00 88.00 254 THR A N 1
ATOM 1674 C CA . THR A 1 254 ? -0.822 13.251 9.019 1.00 88.00 254 THR A CA 1
ATOM 1675 C C . THR A 1 254 ? 0.495 13.777 9.584 1.00 88.00 254 THR A C 1
ATOM 1677 O O . THR A 1 254 ? 1.009 14.767 9.068 1.00 88.00 254 THR A O 1
ATOM 1680 N N . GLY A 1 255 ? 1.061 13.137 10.615 1.00 83.06 255 GLY A N 1
ATOM 1681 C CA . GLY A 1 255 ? 2.296 13.607 11.264 1.00 83.06 255 GLY A CA 1
ATOM 1682 C C . GLY A 1 255 ? 3.450 12.599 11.352 1.00 83.06 255 GLY A C 1
ATOM 1683 O O . GLY A 1 255 ? 4.541 12.975 11.776 1.00 83.06 255 GLY A O 1
ATOM 1684 N N . GLY A 1 256 ? 3.249 11.344 10.939 1.00 91.31 256 GLY A N 1
ATOM 1685 C CA . GLY A 1 256 ? 4.270 10.293 10.987 1.00 91.31 256 GLY A CA 1
ATOM 1686 C C . GLY A 1 256 ? 4.280 9.417 9.740 1.00 91.31 256 GLY A C 1
ATOM 1687 O O . GLY A 1 256 ? 3.769 9.798 8.701 1.00 91.31 256 GLY A O 1
ATOM 1688 N N . ASN A 1 257 ? 4.873 8.230 9.820 1.00 95.12 257 ASN A N 1
ATOM 1689 C CA . ASN A 1 257 ? 5.018 7.355 8.655 1.00 95.12 257 ASN A CA 1
ATOM 1690 C C . ASN A 1 257 ? 3.806 6.435 8.476 1.00 95.12 257 ASN A C 1
ATOM 1692 O O . ASN A 1 257 ? 3.127 6.089 9.446 1.00 95.12 257 ASN A O 1
ATOM 1696 N N . ILE A 1 258 ? 3.600 5.950 7.252 1.00 97.19 258 ILE A N 1
ATOM 1697 C CA . ILE A 1 258 ? 2.799 4.744 7.003 1.00 97.19 258 ILE A CA 1
ATOM 1698 C C . ILE A 1 258 ? 3.790 3.597 6.797 1.00 97.19 258 ILE A C 1
ATOM 1700 O O . ILE A 1 258 ? 4.524 3.595 5.817 1.00 97.19 258 ILE A O 1
ATOM 1704 N N . SER A 1 259 ? 3.850 2.642 7.725 1.00 97.12 259 SER A N 1
ATOM 1705 C CA . SER A 1 259 ? 4.802 1.524 7.723 1.00 97.12 259 SER A CA 1
ATOM 1706 C C . SER A 1 259 ? 4.068 0.188 7.777 1.00 97.12 259 SER A C 1
ATOM 1708 O O . SER A 1 259 ? 3.828 -0.390 8.835 1.00 97.12 259 SER A O 1
ATOM 1710 N N . LEU A 1 260 ? 3.682 -0.296 6.603 1.00 97.50 260 LEU A N 1
ATOM 1711 C CA . LEU A 1 260 ? 2.928 -1.528 6.390 1.00 97.50 260 LEU A CA 1
ATOM 1712 C C . LEU A 1 260 ? 3.753 -2.530 5.566 1.00 97.50 260 LEU A C 1
ATOM 1714 O O . LEU A 1 260 ? 3.219 -3.287 4.753 1.00 97.50 260 LEU A O 1
ATOM 1718 N N . ALA A 1 261 ? 5.072 -2.546 5.765 1.00 96.06 261 ALA A N 1
ATOM 1719 C CA . ALA A 1 261 ? 5.966 -3.503 5.121 1.00 96.06 261 ALA A CA 1
ATOM 1720 C C . ALA A 1 261 ? 5.594 -4.950 5.498 1.00 96.06 261 ALA A C 1
ATOM 1722 O O . ALA A 1 261 ? 5.339 -5.261 6.660 1.00 96.06 261 ALA A O 1
ATOM 1723 N N . GLY A 1 262 ? 5.568 -5.852 4.514 1.00 95.44 262 GLY A N 1
ATOM 1724 C CA . GLY A 1 262 ? 5.225 -7.262 4.742 1.00 95.44 262 GLY A CA 1
ATOM 1725 C C . GLY A 1 262 ? 3.758 -7.518 5.118 1.00 95.44 262 GLY A C 1
ATOM 1726 O O . GLY A 1 262 ? 3.434 -8.621 5.556 1.00 95.44 262 GLY A O 1
ATOM 1727 N N . THR A 1 263 ? 2.880 -6.526 4.962 1.00 97.38 263 THR A N 1
ATOM 1728 C CA . THR A 1 263 ? 1.423 -6.673 5.112 1.00 97.38 263 THR A CA 1
ATOM 1729 C C . THR A 1 263 ? 0.761 -6.994 3.767 1.00 97.38 263 THR A C 1
ATOM 1731 O O . THR A 1 263 ? 1.397 -6.881 2.717 1.00 97.38 263 THR A O 1
ATOM 1734 N N . THR A 1 264 ? -0.508 -7.400 3.783 1.00 97.25 264 THR A N 1
ATOM 1735 C CA . THR A 1 264 ? -1.352 -7.541 2.586 1.00 97.25 264 THR A CA 1
ATOM 1736 C C . THR A 1 264 ? -2.571 -6.634 2.703 1.00 97.25 264 THR A C 1
ATOM 1738 O O . THR A 1 264 ? -3.328 -6.735 3.667 1.00 97.25 264 THR A O 1
ATOM 1741 N N . LEU A 1 265 ? -2.768 -5.760 1.721 1.00 96.50 265 LEU A N 1
ATOM 1742 C CA . LEU A 1 265 ? -3.884 -4.827 1.629 1.00 96.50 265 LEU A CA 1
ATOM 1743 C C . LEU A 1 265 ? -4.808 -5.283 0.501 1.00 96.50 265 LEU A C 1
ATOM 1745 O O . LEU A 1 265 ? -4.393 -5.294 -0.654 1.00 96.50 265 LEU A O 1
ATOM 1749 N N . ASN A 1 266 ? -6.042 -5.654 0.830 1.00 93.31 266 ASN A N 1
ATOM 1750 C CA . ASN A 1 266 ? -7.039 -6.133 -0.121 1.00 93.31 266 ASN A CA 1
ATOM 1751 C C . ASN A 1 266 ? -8.189 -5.122 -0.246 1.00 93.31 266 ASN A C 1
ATOM 1753 O O . ASN A 1 266 ? -8.946 -4.870 0.702 1.00 93.31 266 ASN A O 1
ATOM 1757 N N . GLY A 1 267 ? -8.338 -4.563 -1.445 1.00 86.06 267 GLY A N 1
ATOM 1758 C CA . GLY A 1 267 ? -9.496 -3.783 -1.860 1.00 86.06 267 GLY A CA 1
ATOM 1759 C C . GLY A 1 267 ? -10.629 -4.697 -2.323 1.00 86.06 267 GLY A C 1
ATOM 1760 O O . GLY A 1 267 ? -10.817 -4.890 -3.526 1.00 86.06 267 GLY A O 1
ATOM 1761 N N . GLY A 1 268 ? -11.382 -5.264 -1.379 1.00 82.56 268 GLY A N 1
ATOM 1762 C CA . GLY A 1 268 ? -12.476 -6.198 -1.649 1.00 82.56 268 GLY A CA 1
ATOM 1763 C C . GLY A 1 268 ? -12.161 -7.671 -1.404 1.00 82.56 268 GLY A C 1
ATOM 1764 O O . GLY A 1 268 ? -11.007 -8.063 -1.235 1.00 82.56 268 GLY A O 1
ATOM 1765 N N . SER A 1 269 ? -13.205 -8.504 -1.453 1.00 72.56 269 SER A N 1
ATOM 1766 C CA . SER A 1 269 ? -13.162 -9.952 -1.173 1.00 72.56 269 SER A CA 1
ATOM 1767 C C . SER A 1 269 ? -12.193 -10.755 -2.060 1.00 72.56 269 SER A C 1
ATOM 1769 O O . SER A 1 269 ? -11.533 -11.672 -1.578 1.00 72.56 269 SER A O 1
ATOM 1771 N N . ASN A 1 270 ? -12.066 -10.385 -3.339 1.00 70.31 270 ASN A N 1
ATOM 1772 C CA . ASN A 1 270 ? -11.115 -10.973 -4.292 1.00 70.31 270 ASN A CA 1
ATOM 1773 C C . ASN A 1 270 ? -9.852 -10.112 -4.462 1.00 70.31 270 ASN A C 1
ATOM 1775 O O . ASN A 1 270 ? -9.050 -10.363 -5.357 1.00 70.31 270 ASN A O 1
ATOM 1779 N N . GLY A 1 271 ? -9.710 -9.058 -3.656 1.00 66.00 271 GLY A N 1
ATOM 1780 C CA . GLY A 1 271 ? -8.601 -8.116 -3.731 1.00 66.00 271 GLY A CA 1
ATOM 1781 C C . GLY A 1 271 ? -8.614 -7.191 -4.948 1.00 66.00 271 GLY A C 1
ATOM 1782 O O . GLY A 1 271 ? -7.631 -6.517 -5.160 1.00 66.00 271 GLY A O 1
ATOM 1783 N N . THR A 1 272 ? -9.656 -7.125 -5.778 1.00 69.31 272 THR A N 1
ATOM 1784 C CA . THR A 1 272 ? -9.634 -6.280 -6.998 1.00 69.31 272 THR A CA 1
ATOM 1785 C C . THR A 1 272 ? -10.921 -5.502 -7.245 1.00 69.31 272 THR A C 1
ATOM 1787 O O . THR A 1 272 ? -11.102 -4.889 -8.296 1.00 69.31 272 THR A O 1
ATOM 1790 N N . THR A 1 273 ? -11.859 -5.511 -6.297 1.00 77.88 273 THR A N 1
ATOM 1791 C CA . THR A 1 273 ? -13.168 -4.877 -6.506 1.00 77.88 273 THR A CA 1
ATOM 1792 C C . THR A 1 273 ? -13.186 -3.416 -6.077 1.00 77.88 273 THR A C 1
ATOM 1794 O O . THR A 1 273 ? -13.969 -2.643 -6.629 1.00 77.88 273 THR A O 1
ATOM 1797 N N . SER A 1 274 ? -12.309 -3.023 -5.152 1.00 85.38 274 SER A N 1
ATOM 1798 C CA . SER A 1 274 ? -12.297 -1.700 -4.527 1.00 85.38 274 SER A CA 1
ATOM 1799 C C . SER A 1 274 ? -10.897 -1.091 -4.481 1.00 85.38 274 SER A C 1
ATOM 1801 O O . SER A 1 274 ? -9.898 -1.801 -4.587 1.00 85.38 274 SER A O 1
ATOM 1803 N N . ALA A 1 275 ? -10.814 0.232 -4.346 1.00 90.44 275 ALA A N 1
ATOM 1804 C CA . ALA A 1 275 ? -9.545 0.942 -4.288 1.00 90.44 275 ALA A CA 1
ATOM 1805 C C . ALA A 1 275 ? -8.983 1.045 -2.867 1.00 90.44 275 ALA A C 1
ATOM 1807 O O . ALA A 1 275 ? -9.723 1.081 -1.874 1.00 90.44 275 ALA A O 1
ATOM 1808 N N . VAL A 1 276 ? -7.658 1.162 -2.818 1.00 93.69 276 VAL A N 1
ATOM 1809 C CA . VAL A 1 276 ? -6.883 1.582 -1.654 1.00 93.69 276 VAL A CA 1
ATOM 1810 C C . VAL A 1 276 ? -6.522 3.052 -1.843 1.00 93.69 276 VAL A C 1
ATOM 1812 O O . VAL A 1 276 ? -5.900 3.424 -2.837 1.00 93.69 276 VAL A O 1
ATOM 1815 N N . LEU A 1 277 ? -6.926 3.888 -0.896 1.00 94.06 277 LEU A N 1
ATOM 1816 C CA . LEU A 1 277 ? -6.569 5.296 -0.830 1.00 94.06 277 LEU A CA 1
ATOM 1817 C C . LEU A 1 277 ? -5.525 5.502 0.261 1.00 94.06 277 LEU A C 1
ATOM 1819 O O . LEU A 1 277 ? -5.723 5.099 1.406 1.00 94.06 277 LEU A O 1
ATOM 1823 N N . VAL A 1 278 ? -4.451 6.194 -0.089 1.00 95.12 278 VAL A N 1
ATOM 1824 C CA . VAL A 1 278 ? -3.405 6.599 0.840 1.00 95.12 278 VAL A CA 1
ATOM 1825 C C . VAL A 1 278 ? -3.361 8.116 0.889 1.00 95.12 278 VAL A C 1
ATOM 1827 O O . VAL A 1 278 ? -3.040 8.756 -0.105 1.00 95.12 278 VAL A O 1
ATOM 1830 N N . THR A 1 279 ? -3.649 8.707 2.040 1.00 93.62 279 THR A N 1
ATOM 1831 C CA . THR A 1 279 ? -3.336 10.113 2.296 1.00 93.62 279 THR A CA 1
ATOM 1832 C C . THR A 1 279 ? -1.917 10.164 2.858 1.00 93.62 279 THR A C 1
ATOM 1834 O O . THR A 1 279 ? -1.706 9.744 4.003 1.00 93.62 279 THR A O 1
ATOM 1837 N N . PRO A 1 280 ? -0.926 10.596 2.056 1.00 87.25 280 PRO A N 1
ATOM 1838 C CA . PRO A 1 280 ? 0.456 10.587 2.490 1.00 87.25 280 PRO A CA 1
ATOM 1839 C C . PRO A 1 280 ? 0.676 11.587 3.635 1.00 87.25 280 PRO A C 1
ATOM 1841 O O . PRO A 1 280 ? -0.030 12.597 3.733 1.00 87.25 280 PRO A O 1
ATOM 1844 N N . PRO A 1 281 ? 1.677 11.328 4.483 1.00 86.12 281 PRO A N 1
ATOM 1845 C CA . PRO A 1 281 ? 2.086 12.264 5.516 1.00 86.12 281 PRO A CA 1
ATOM 1846 C C . PRO A 1 281 ? 2.680 13.559 4.979 1.00 86.12 281 PRO A C 1
ATOM 1848 O O . PRO A 1 281 ? 2.983 13.702 3.792 1.00 86.12 281 PRO A O 1
ATOM 1851 N N . ALA A 1 282 ? 2.856 14.517 5.892 1.00 79.44 282 ALA A N 1
ATOM 1852 C CA . ALA A 1 282 ? 3.585 15.745 5.615 1.00 79.44 282 ALA A CA 1
ATOM 1853 C C . ALA A 1 282 ? 5.010 15.460 5.086 1.00 79.44 282 ALA A C 1
ATOM 1855 O O . ALA A 1 282 ? 5.572 14.379 5.274 1.00 79.44 282 ALA A O 1
ATOM 1856 N N . ALA A 1 283 ? 5.601 16.449 4.409 1.00 68.81 283 ALA A N 1
ATOM 1857 C CA . ALA A 1 283 ? 6.924 16.325 3.798 1.00 68.81 283 ALA A CA 1
ATOM 1858 C C . ALA A 1 283 ? 8.002 15.873 4.812 1.00 68.81 283 ALA A C 1
ATOM 1860 O O . ALA A 1 283 ? 8.003 16.337 5.952 1.00 68.81 283 ALA A O 1
ATOM 1861 N N . ALA A 1 284 ? 8.938 15.023 4.358 1.00 71.88 284 ALA A N 1
ATOM 1862 C CA . ALA A 1 284 ? 9.996 14.334 5.130 1.00 71.88 284 ALA A CA 1
ATOM 1863 C C . ALA A 1 284 ? 9.592 13.064 5.911 1.00 71.88 284 ALA A C 1
ATOM 1865 O O . ALA A 1 284 ? 10.399 12.525 6.672 1.00 71.88 284 ALA A O 1
ATOM 1866 N N . SER A 1 285 ? 8.378 12.561 5.711 1.00 88.50 285 SER A N 1
ATOM 1867 C CA . SER A 1 285 ? 7.972 11.227 6.165 1.00 88.50 285 SER A CA 1
ATOM 1868 C C . SER A 1 285 ? 8.212 10.162 5.083 1.00 88.50 285 SER A C 1
ATOM 1870 O O . SER A 1 285 ? 8.880 10.432 4.086 1.00 88.50 285 SER A O 1
ATOM 1872 N N . THR A 1 286 ? 7.731 8.938 5.322 1.00 93.56 286 THR A N 1
ATOM 1873 C CA . THR A 1 286 ? 7.802 7.796 4.393 1.00 93.56 286 THR A CA 1
ATOM 1874 C C . THR A 1 286 ? 6.449 7.082 4.311 1.00 93.56 286 THR A C 1
ATOM 1876 O O . THR A 1 286 ? 5.724 6.971 5.309 1.00 93.56 286 THR A O 1
ATOM 1879 N N . VAL A 1 287 ? 6.122 6.552 3.131 1.00 97.19 287 VAL A N 1
ATOM 1880 C CA . VAL A 1 287 ? 5.039 5.582 2.928 1.00 97.19 287 VAL A CA 1
ATOM 1881 C C . VAL A 1 287 ? 5.651 4.268 2.471 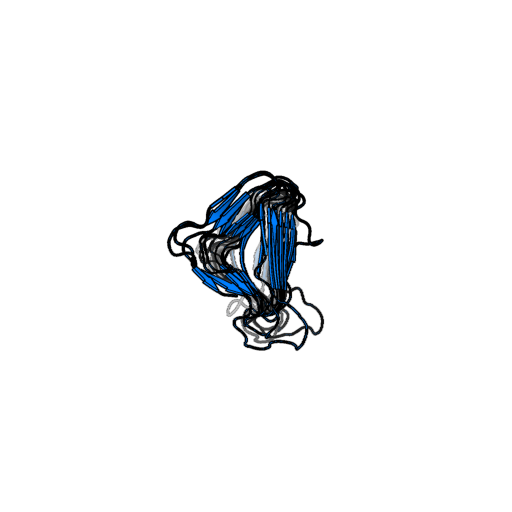1.00 97.19 287 VAL A C 1
ATOM 1883 O O . VAL A 1 287 ? 6.256 4.190 1.411 1.00 97.19 287 VAL A O 1
ATOM 1886 N N . THR A 1 288 ? 5.479 3.216 3.260 1.00 97.75 288 THR A N 1
ATOM 1887 C CA . THR A 1 288 ? 5.865 1.849 2.914 1.00 97.75 288 THR A CA 1
ATOM 1888 C C . THR A 1 288 ? 4.641 0.949 2.975 1.00 97.75 288 THR A C 1
ATOM 1890 O O . THR A 1 288 ? 4.068 0.755 4.046 1.00 97.75 288 THR A O 1
ATOM 1893 N N . LEU A 1 289 ? 4.253 0.374 1.840 1.00 98.12 289 LEU A N 1
ATOM 1894 C CA . LEU A 1 289 ? 3.176 -0.609 1.741 1.00 98.12 289 LEU A CA 1
ATOM 1895 C C . LEU A 1 289 ? 3.751 -1.986 1.405 1.00 98.12 289 LEU A C 1
ATOM 1897 O O . LEU A 1 289 ? 4.780 -2.104 0.743 1.00 98.12 289 LEU A O 1
ATOM 1901 N N . GLY A 1 290 ? 3.080 -3.037 1.870 1.00 97.81 290 GLY A N 1
ATOM 1902 C CA . GLY A 1 290 ? 3.432 -4.418 1.564 1.00 97.81 290 GLY A CA 1
ATOM 1903 C C . GLY A 1 290 ? 2.919 -4.847 0.190 1.00 97.81 290 GLY A C 1
ATOM 1904 O O . GLY A 1 290 ? 3.226 -4.228 -0.827 1.00 97.81 290 GLY A O 1
ATOM 1905 N N . THR A 1 291 ? 2.152 -5.932 0.169 1.00 97.50 291 THR A N 1
ATOM 1906 C CA . THR A 1 291 ? 1.416 -6.382 -1.017 1.00 97.50 291 THR A CA 1
ATOM 1907 C C . THR A 1 291 ? 0.092 -5.638 -1.090 1.00 97.50 291 THR A C 1
ATOM 1909 O O . THR A 1 291 ? -0.668 -5.649 -0.123 1.00 97.50 291 THR A O 1
ATOM 1912 N N . VAL A 1 292 ? -0.202 -5.012 -2.223 1.00 97.31 292 VAL A N 1
ATOM 1913 C CA . VAL A 1 292 ? -1.476 -4.341 -2.487 1.00 97.31 292 VAL A CA 1
ATOM 1914 C C . VAL A 1 292 ? -2.206 -5.101 -3.578 1.00 97.31 292 VAL A C 1
ATOM 1916 O O . VAL A 1 292 ? -1.733 -5.164 -4.703 1.00 97.31 292 VAL A O 1
ATOM 1919 N N . ASN A 1 293 ? -3.373 -5.641 -3.264 1.00 95.44 293 ASN A N 1
ATOM 1920 C CA . ASN A 1 293 ? -4.319 -6.124 -4.256 1.00 95.44 293 ASN A CA 1
ATOM 1921 C C . ASN A 1 293 ? -5.488 -5.148 -4.224 1.00 95.44 293 ASN A C 1
ATOM 1923 O O . ASN A 1 293 ? -6.171 -5.038 -3.199 1.00 95.44 293 ASN A O 1
ATOM 1927 N N . ALA A 1 294 ? -5.718 -4.416 -5.310 1.00 93.69 294 ALA A N 1
ATOM 1928 C CA . ALA A 1 294 ? -6.850 -3.501 -5.377 1.00 93.69 294 ALA A CA 1
ATOM 1929 C C . ALA A 1 294 ? -7.385 -3.350 -6.799 1.00 93.69 294 ALA A C 1
ATOM 1931 O O . ALA A 1 294 ? -6.739 -3.715 -7.773 1.00 93.69 294 ALA A O 1
ATOM 1932 N N . ARG A 1 295 ? -8.565 -2.740 -6.932 1.00 91.94 295 ARG A N 1
ATOM 1933 C CA . ARG A 1 295 ? -8.982 -2.161 -8.214 1.00 91.94 295 ARG A CA 1
ATOM 1934 C C . ARG A 1 295 ? -8.004 -1.063 -8.630 1.00 91.94 295 ARG A C 1
ATOM 1936 O O . ARG A 1 295 ? -7.469 -1.095 -9.728 1.00 91.94 295 ARG A O 1
ATOM 1943 N N . ALA A 1 296 ? -7.769 -0.123 -7.720 1.00 92.25 296 ALA A N 1
ATOM 1944 C CA . ALA A 1 296 ? -6.874 1.010 -7.899 1.00 92.25 296 ALA A CA 1
ATOM 1945 C C . ALA A 1 296 ? -6.110 1.284 -6.598 1.00 92.25 296 ALA A C 1
ATOM 1947 O O . ALA A 1 296 ? -6.630 1.054 -5.503 1.00 92.25 296 ALA A O 1
ATOM 1948 N N . LEU A 1 297 ? -4.896 1.812 -6.716 1.00 94.75 297 LEU A N 1
ATOM 1949 C CA . LEU A 1 297 ? -4.134 2.380 -5.608 1.00 94.75 297 LEU A CA 1
ATOM 1950 C C . LEU A 1 297 ? -3.947 3.864 -5.904 1.00 94.75 297 LEU A C 1
ATOM 1952 O O . LEU A 1 297 ? -3.294 4.218 -6.881 1.00 94.75 297 LEU A O 1
ATOM 1956 N N . ALA A 1 298 ? -4.528 4.718 -5.070 1.00 92.88 298 ALA A N 1
ATOM 1957 C CA . ALA A 1 298 ? -4.466 6.161 -5.239 1.00 92.88 298 ALA A CA 1
ATOM 1958 C C . ALA A 1 298 ? -3.784 6.813 -4.039 1.00 92.88 298 ALA A C 1
ATOM 1960 O O . ALA A 1 298 ? -4.059 6.467 -2.889 1.00 92.88 298 ALA A O 1
ATOM 1961 N N . PHE A 1 299 ? -2.944 7.803 -4.318 1.00 92.12 299 PHE A N 1
ATOM 1962 C CA . PHE A 1 299 ? -2.431 8.724 -3.314 1.00 92.12 299 PHE A CA 1
ATOM 1963 C C . PHE A 1 299 ? -3.286 9.985 -3.360 1.00 92.12 299 PHE A C 1
ATOM 1965 O O . PHE A 1 299 ? -3.595 10.469 -4.446 1.00 92.12 299 PHE A O 1
ATOM 1972 N N . ASP A 1 300 ? -3.725 10.494 -2.213 1.00 85.94 300 ASP A N 1
ATOM 1973 C CA . ASP A 1 300 ? -4.620 11.650 -2.175 1.00 85.94 300 ASP A CA 1
ATOM 1974 C C . ASP A 1 300 ? -3.980 12.861 -2.878 1.00 85.94 300 ASP A C 1
ATOM 1976 O O . ASP A 1 300 ? -2.833 13.220 -2.617 1.00 85.94 300 ASP A O 1
ATOM 1980 N N . GLY A 1 301 ? -4.700 13.442 -3.842 1.00 75.38 301 GLY A N 1
ATOM 1981 C CA . GLY A 1 301 ? -4.184 14.483 -4.740 1.00 75.38 301 GLY A CA 1
ATOM 1982 C C . GLY A 1 301 ? -3.213 14.014 -5.838 1.00 75.38 301 GLY A C 1
ATOM 1983 O O . GLY A 1 301 ? -2.733 14.849 -6.598 1.00 75.38 301 GLY A O 1
ATOM 1984 N N . ASN A 1 302 ? -2.933 12.710 -5.950 1.00 76.12 302 ASN A N 1
ATOM 1985 C CA . ASN A 1 302 ? -1.926 12.089 -6.829 1.00 76.12 302 ASN A CA 1
ATOM 1986 C C . ASN A 1 302 ? -0.493 12.612 -6.628 1.00 76.12 302 ASN A C 1
ATOM 1988 O O . ASN A 1 302 ? 0.386 12.350 -7.450 1.00 76.12 302 ASN A O 1
ATOM 1992 N N . THR A 1 303 ? -0.253 13.337 -5.536 1.00 80.50 303 THR A N 1
ATOM 1993 C CA . THR A 1 303 ? 1.023 13.975 -5.226 1.00 80.50 303 THR A CA 1
ATOM 1994 C C . THR A 1 303 ? 1.498 13.561 -3.845 1.00 80.50 303 THR A C 1
ATOM 1996 O O . THR A 1 303 ? 0.752 13.686 -2.876 1.00 80.50 303 THR A O 1
ATOM 1999 N N . ALA A 1 304 ? 2.751 13.140 -3.734 1.00 82.25 304 ALA A N 1
ATOM 2000 C CA . ALA A 1 304 ? 3.413 12.901 -2.458 1.00 82.25 304 ALA A CA 1
ATOM 2001 C C . ALA A 1 304 ? 4.742 13.673 -2.388 1.00 82.25 304 ALA A C 1
ATOM 2003 O O . ALA A 1 304 ? 5.425 13.869 -3.389 1.00 82.25 304 ALA A O 1
ATOM 2004 N N . ALA A 1 305 ? 5.097 14.142 -1.192 1.00 86.62 305 ALA A N 1
ATOM 2005 C CA . ALA A 1 305 ? 6.361 14.835 -0.907 1.00 86.62 305 ALA A CA 1
ATOM 2006 C C . ALA A 1 305 ? 7.262 13.998 0.024 1.00 86.62 305 ALA A C 1
ATOM 2008 O O . ALA A 1 305 ? 7.967 14.529 0.884 1.00 86.62 305 ALA A O 1
ATOM 2009 N N . THR A 1 306 ? 7.143 12.681 -0.096 1.00 91.25 306 THR A N 1
ATOM 2010 C CA . THR A 1 306 ? 7.663 11.646 0.799 1.00 91.25 306 THR A CA 1
ATOM 2011 C C . THR A 1 306 ? 8.158 10.491 -0.053 1.00 91.25 306 THR A C 1
ATOM 2013 O O . THR A 1 306 ? 7.609 10.255 -1.126 1.00 91.25 306 THR A O 1
ATOM 2016 N N . ASP A 1 307 ? 9.112 9.716 0.457 1.00 95.12 307 ASP A N 1
ATOM 2017 C CA . ASP A 1 307 ? 9.477 8.451 -0.181 1.00 95.12 307 ASP A CA 1
ATOM 2018 C C . ASP A 1 307 ? 8.266 7.511 -0.190 1.00 95.12 307 ASP A C 1
ATOM 2020 O O . ASP A 1 307 ? 7.522 7.430 0.800 1.00 95.12 307 ASP A O 1
ATOM 2024 N N . VAL A 1 308 ? 8.074 6.800 -1.301 1.00 97.06 308 VAL A N 1
ATOM 2025 C CA . VAL A 1 308 ? 7.016 5.804 -1.481 1.00 97.06 308 VAL A CA 1
ATOM 2026 C C . VAL A 1 308 ? 7.655 4.479 -1.868 1.00 97.06 308 VAL A C 1
ATOM 2028 O O . VAL A 1 308 ? 8.216 4.328 -2.948 1.00 97.06 308 VAL A O 1
ATOM 2031 N N . THR A 1 309 ? 7.534 3.497 -0.980 1.00 97.81 309 THR A N 1
ATOM 2032 C CA . THR A 1 309 ? 7.968 2.119 -1.203 1.00 97.81 309 THR A CA 1
ATOM 2033 C C . THR A 1 309 ? 6.764 1.183 -1.245 1.00 97.81 309 THR A C 1
ATOM 2035 O O . THR A 1 309 ? 5.973 1.130 -0.302 1.00 97.81 309 THR A O 1
ATOM 2038 N N . LEU A 1 310 ? 6.641 0.403 -2.312 1.00 97.56 310 LEU A N 1
ATOM 2039 C CA . LEU A 1 310 ? 5.670 -0.676 -2.460 1.00 97.56 310 LEU A CA 1
ATOM 2040 C C . LEU A 1 310 ? 6.413 -2.012 -2.502 1.00 97.56 310 LEU A C 1
ATOM 2042 O O . LEU A 1 310 ? 7.387 -2.157 -3.236 1.00 97.56 310 LEU A O 1
ATOM 2046 N N . GLY A 1 311 ? 5.942 -3.011 -1.755 1.00 96.88 311 GLY A N 1
ATOM 2047 C CA . GLY A 1 311 ? 6.419 -4.382 -1.925 1.00 96.88 311 GLY A CA 1
ATOM 2048 C C . GLY A 1 311 ? 6.025 -4.908 -3.304 1.00 96.88 311 GLY A C 1
ATOM 2049 O O . GLY A 1 311 ? 6.869 -5.093 -4.177 1.00 96.88 311 GLY A O 1
ATOM 2050 N N . THR A 1 312 ? 4.724 -5.112 -3.501 1.00 96.81 312 THR A N 1
ATOM 2051 C CA . THR A 1 312 ? 4.119 -5.399 -4.811 1.00 96.81 312 THR A CA 1
ATOM 2052 C C . THR A 1 312 ? 2.729 -4.773 -4.871 1.00 96.81 312 THR A C 1
ATOM 2054 O O . THR A 1 312 ? 2.064 -4.664 -3.841 1.00 96.81 312 THR A O 1
ATOM 2057 N N . ALA A 1 313 ? 2.270 -4.380 -6.055 1.00 97.62 313 ALA A N 1
ATOM 2058 C CA . ALA A 1 313 ? 0.886 -3.981 -6.280 1.00 97.62 313 ALA A CA 1
ATOM 2059 C C . ALA A 1 313 ? 0.306 -4.728 -7.485 1.00 97.62 313 ALA A C 1
ATOM 2061 O O . ALA A 1 313 ? 0.941 -4.768 -8.530 1.00 97.62 313 ALA A O 1
ATOM 2062 N N . THR A 1 314 ? -0.889 -5.295 -7.339 1.00 97.00 314 THR A N 1
ATOM 2063 C CA . THR A 1 314 ? -1.697 -5.861 -8.426 1.00 97.00 314 THR A CA 1
ATOM 2064 C C . THR A 1 314 ? -2.972 -5.036 -8.540 1.00 97.00 314 THR A C 1
ATOM 2066 O O . THR A 1 314 ? -3.757 -4.975 -7.588 1.00 97.00 314 THR A O 1
ATOM 2069 N N . LEU A 1 315 ? -3.143 -4.371 -9.679 1.00 96.00 315 LEU A N 1
ATOM 2070 C CA . LEU A 1 315 ? -4.172 -3.370 -9.933 1.00 96.00 315 LEU A CA 1
ATOM 2071 C C . LEU A 1 315 ? -4.971 -3.723 -11.192 1.00 96.00 315 LEU A C 1
ATOM 2073 O O . LEU A 1 315 ? -4.459 -4.359 -12.106 1.00 96.00 315 LEU A O 1
ATOM 2077 N N . VAL A 1 316 ? -6.228 -3.293 -11.243 1.00 94.00 316 VAL A N 1
ATOM 2078 C CA . VAL A 1 316 ? -7.076 -3.430 -12.441 1.00 94.00 316 VAL A CA 1
ATOM 2079 C C . VAL A 1 316 ? -7.052 -2.140 -13.251 1.00 94.00 316 VAL A C 1
ATOM 2081 O O . VAL A 1 316 ? -6.946 -2.153 -14.470 1.00 94.00 316 VAL A O 1
ATOM 2084 N N . ASP A 1 317 ? -7.152 -1.009 -12.568 1.00 94.19 317 ASP A N 1
ATOM 2085 C CA . ASP A 1 317 ? -7.189 0.297 -13.203 1.00 94.19 317 ASP A CA 1
ATOM 2086 C C . ASP A 1 317 ? -5.763 0.875 -13.324 1.00 94.19 317 ASP A C 1
ATOM 2088 O O . ASP A 1 317 ? -4.787 0.318 -12.802 1.00 94.19 317 ASP A O 1
ATOM 2092 N N . ASP A 1 318 ? -5.655 2.023 -13.996 1.00 95.94 318 ASP A N 1
ATOM 2093 C CA . ASP A 1 318 ? -4.404 2.767 -14.141 1.00 95.94 318 ASP A CA 1
ATOM 2094 C C . ASP A 1 318 ? -3.780 3.121 -12.781 1.00 95.94 318 ASP A C 1
ATOM 2096 O O . ASP A 1 318 ? -4.469 3.438 -11.804 1.00 95.94 318 ASP A O 1
ATOM 2100 N N . PHE A 1 319 ? -2.450 3.157 -12.745 1.00 97.38 319 PHE A N 1
ATOM 2101 C CA . PHE A 1 319 ? -1.684 3.693 -11.628 1.00 97.38 319 PHE A CA 1
ATOM 2102 C C . PHE A 1 319 ? -0.988 4.991 -12.028 1.00 97.38 319 PHE A C 1
ATOM 2104 O O . PHE A 1 319 ? -0.255 5.032 -13.014 1.00 97.38 319 PHE A O 1
ATOM 2111 N N . SER A 1 320 ? -1.173 6.044 -11.232 1.00 96.88 320 SER A N 1
ATOM 2112 C CA . SER A 1 320 ? -0.484 7.321 -11.415 1.00 96.88 320 SER A CA 1
ATOM 2113 C C . SER A 1 320 ? 0.018 7.851 -10.079 1.00 96.88 320 SER A C 1
ATOM 2115 O O . SER A 1 320 ? -0.754 7.963 -9.127 1.00 96.88 320 SER A O 1
ATOM 2117 N N . LEU A 1 321 ? 1.288 8.248 -10.024 1.00 97.06 321 LEU A N 1
ATOM 2118 C CA . LEU A 1 321 ? 1.874 8.916 -8.862 1.00 97.06 321 LEU A CA 1
ATOM 2119 C C . LEU A 1 321 ? 2.879 9.984 -9.296 1.00 97.06 321 LEU A C 1
ATOM 2121 O O . LEU A 1 321 ? 3.786 9.729 -10.090 1.00 97.06 321 LEU A O 1
ATOM 2125 N N . THR A 1 322 ? 2.743 11.171 -8.712 1.00 96.25 322 THR A N 1
ATOM 2126 C CA . THR A 1 322 ? 3.726 12.248 -8.798 1.00 96.25 322 THR A CA 1
ATOM 2127 C C . THR A 1 322 ? 4.383 12.459 -7.437 1.00 96.25 322 THR A C 1
ATOM 2129 O O . THR A 1 322 ? 3.719 12.709 -6.435 1.00 96.25 322 THR A O 1
ATOM 2132 N N . LEU A 1 323 ? 5.705 12.389 -7.393 1.00 95.12 323 LEU A N 1
ATOM 2133 C CA . LEU A 1 323 ? 6.524 12.692 -6.233 1.00 95.12 323 LEU A CA 1
ATOM 2134 C C . LEU A 1 323 ? 7.147 14.067 -6.424 1.00 95.12 323 LEU A C 1
ATOM 2136 O O . LEU A 1 323 ? 8.099 14.229 -7.184 1.00 95.12 323 LEU A O 1
ATOM 2140 N N . THR A 1 324 ? 6.625 15.070 -5.723 1.00 93.44 324 THR A N 1
ATOM 2141 C CA . THR A 1 324 ? 7.246 16.405 -5.711 1.00 93.44 324 THR A CA 1
ATOM 2142 C C . THR A 1 324 ? 8.566 16.375 -4.935 1.00 93.44 324 THR A C 1
ATOM 2144 O O . THR A 1 324 ? 9.495 17.138 -5.205 1.00 93.44 324 THR A O 1
ATOM 2147 N N . ALA A 1 325 ? 8.646 15.472 -3.955 1.00 89.69 325 ALA A N 1
ATOM 2148 C CA . ALA A 1 325 ? 9.850 15.134 -3.214 1.00 89.69 325 ALA A CA 1
ATOM 2149 C C . ALA A 1 325 ? 9.843 13.657 -2.807 1.00 89.69 325 ALA A C 1
ATOM 2151 O O . ALA A 1 325 ? 8.769 13.081 -2.641 1.00 89.69 325 ALA A O 1
ATOM 2152 N N . GLY A 1 326 ? 11.037 13.094 -2.622 1.00 93.06 326 GLY A N 1
ATOM 2153 C CA . GLY A 1 326 ? 11.243 11.701 -2.227 1.00 93.06 326 GLY A CA 1
ATOM 2154 C C . GLY A 1 326 ? 11.328 10.719 -3.394 1.00 93.06 326 GLY A C 1
ATOM 2155 O O . GLY A 1 326 ? 11.111 11.083 -4.552 1.00 93.06 326 GLY A O 1
ATOM 2156 N N . ASP A 1 327 ? 11.663 9.478 -3.055 1.00 96.00 327 ASP A N 1
ATOM 2157 C CA . ASP A 1 327 ? 12.003 8.417 -4.000 1.00 96.00 327 ASP A CA 1
ATOM 2158 C C . ASP A 1 327 ? 10.860 7.409 -4.246 1.00 96.00 327 ASP A C 1
ATOM 2160 O O . ASP A 1 327 ? 10.095 7.038 -3.352 1.00 96.00 327 ASP A O 1
ATOM 2164 N N . PHE A 1 328 ? 10.802 6.954 -5.500 1.00 97.88 328 PHE A N 1
ATOM 2165 C CA . PHE A 1 328 ? 10.186 5.742 -6.047 1.00 97.88 328 PHE A CA 1
ATOM 2166 C C . PHE A 1 328 ? 10.828 4.421 -5.607 1.00 97.88 328 PHE A C 1
ATOM 2168 O O . PHE A 1 328 ? 11.956 4.202 -6.036 1.00 97.88 328 PHE A O 1
ATOM 2175 N N . ALA A 1 329 ? 10.151 3.484 -4.934 1.00 98.19 329 ALA A N 1
ATOM 2176 C CA . ALA A 1 329 ? 10.564 2.074 -4.965 1.00 98.19 329 ALA A CA 1
ATOM 2177 C C . ALA A 1 329 ? 9.387 1.087 -5.041 1.00 98.19 329 ALA A C 1
ATOM 2179 O O . ALA A 1 329 ? 8.437 1.200 -4.274 1.00 98.19 329 ALA A O 1
ATOM 2180 N N . GLY A 1 330 ? 9.461 0.066 -5.902 1.00 97.75 330 GLY A N 1
ATOM 2181 C CA . GLY A 1 330 ? 8.510 -1.057 -5.864 1.00 97.75 330 GLY A CA 1
ATOM 2182 C C . GLY A 1 330 ? 8.153 -1.689 -7.205 1.00 97.75 330 GLY A C 1
ATOM 2183 O O . GLY A 1 330 ? 8.580 -1.223 -8.258 1.00 97.75 330 GLY A O 1
ATOM 2184 N N . ALA A 1 331 ? 7.369 -2.768 -7.153 1.00 98.19 331 ALA A N 1
ATOM 2185 C CA . ALA A 1 331 ? 6.880 -3.512 -8.317 1.00 98.19 331 ALA A CA 1
ATOM 2186 C C . ALA A 1 331 ? 5.357 -3.374 -8.472 1.00 98.19 331 ALA A C 1
ATOM 2188 O O . ALA A 1 331 ? 4.633 -3.391 -7.473 1.00 98.19 331 ALA A O 1
ATOM 2189 N N . ILE A 1 332 ? 4.869 -3.249 -9.709 1.00 98.50 332 ILE A N 1
ATOM 2190 C CA . ILE A 1 332 ? 3.449 -3.006 -10.012 1.00 98.50 332 ILE A CA 1
ATOM 2191 C C . ILE A 1 332 ? 3.032 -3.822 -11.237 1.00 98.50 332 ILE A C 1
ATOM 2193 O O . ILE A 1 332 ? 3.644 -3.708 -12.292 1.00 98.50 332 ILE A O 1
ATOM 2197 N N . THR A 1 333 ? 1.947 -4.573 -11.110 1.00 98.44 333 THR A N 1
ATOM 2198 C CA . THR A 1 333 ? 1.191 -5.157 -12.217 1.00 98.44 333 THR A CA 1
ATOM 2199 C C . THR A 1 333 ? -0.155 -4.443 -12.303 1.00 98.44 333 THR A C 1
ATOM 2201 O O . THR A 1 333 ? -0.853 -4.335 -11.295 1.00 98.44 333 THR A O 1
ATOM 2204 N N . SER A 1 334 ? -0.523 -3.934 -13.474 1.00 97.44 334 SER A N 1
ATOM 2205 C CA . SER A 1 334 ? -1.799 -3.261 -13.728 1.00 97.44 334 SER A CA 1
ATOM 2206 C C . SER A 1 334 ? -2.382 -3.721 -15.065 1.00 97.44 334 SER A C 1
ATOM 2208 O O . SER A 1 334 ? -1.651 -3.798 -16.049 1.00 97.44 334 SER A O 1
ATOM 2210 N N . ASP A 1 335 ? -3.692 -3.976 -15.138 1.00 97.25 335 ASP A N 1
ATOM 2211 C CA . ASP A 1 335 ? -4.362 -4.168 -16.440 1.00 97.25 335 ASP A CA 1
ATOM 2212 C C . ASP A 1 335 ? -4.444 -2.845 -17.239 1.00 97.25 335 ASP A C 1
ATOM 2214 O O . ASP A 1 335 ? -4.650 -2.855 -18.455 1.00 97.25 335 ASP A O 1
ATOM 2218 N N . GLY A 1 336 ? -4.273 -1.706 -16.561 1.00 97.56 336 GLY A N 1
ATOM 2219 C CA . GLY A 1 336 ? -4.196 -0.366 -17.131 1.00 97.56 336 GLY A CA 1
ATOM 2220 C C . GLY A 1 336 ? -2.764 0.091 -17.427 1.00 97.56 336 GLY A C 1
ATOM 2221 O O . GLY A 1 336 ? -1.857 -0.703 -17.677 1.00 97.56 336 GLY A O 1
ATOM 2222 N N . SER A 1 337 ? -2.567 1.407 -17.437 1.00 98.50 337 SER A N 1
ATOM 2223 C CA . SER A 1 337 ? -1.272 2.068 -17.626 1.00 98.50 337 SER A CA 1
ATOM 2224 C C . SER A 1 337 ? -0.603 2.408 -16.293 1.00 98.50 337 SER A C 1
ATOM 2226 O O . SER A 1 337 ? -1.268 2.647 -15.286 1.00 98.50 337 SER A O 1
ATOM 2228 N N . ILE A 1 338 ? 0.726 2.505 -16.294 1.00 98.75 338 ILE A N 1
ATOM 2229 C CA . ILE A 1 338 ? 1.529 2.899 -15.131 1.00 98.75 338 ILE A CA 1
ATOM 2230 C C . ILE A 1 338 ? 2.246 4.210 -15.451 1.00 98.75 338 ILE A C 1
ATOM 2232 O O . ILE A 1 338 ? 3.069 4.270 -16.360 1.00 98.75 338 ILE A O 1
ATOM 2236 N N . THR A 1 339 ? 1.962 5.259 -14.681 1.00 98.44 339 THR A N 1
ATOM 2237 C CA . THR A 1 339 ? 2.604 6.572 -14.801 1.00 98.44 339 THR A CA 1
ATOM 2238 C C . THR A 1 339 ? 3.276 6.965 -13.489 1.00 98.44 339 THR A C 1
ATOM 2240 O O . THR A 1 339 ? 2.627 7.070 -12.450 1.00 98.44 339 THR A O 1
ATOM 2243 N N . LEU A 1 340 ? 4.581 7.223 -13.532 1.00 98.25 340 LEU A N 1
ATOM 2244 C CA . LEU A 1 340 ? 5.352 7.718 -12.392 1.00 98.25 340 LEU A CA 1
ATOM 2245 C C . LEU A 1 340 ? 6.103 8.982 -12.780 1.00 98.25 340 LEU A C 1
ATOM 2247 O O . LEU A 1 340 ? 6.735 9.050 -13.831 1.00 98.25 340 LEU A O 1
ATOM 2251 N N . THR A 1 341 ? 6.065 9.987 -11.918 1.00 97.94 341 THR A N 1
ATOM 2252 C CA . THR A 1 341 ? 6.897 11.186 -12.049 1.00 97.94 341 THR A CA 1
ATOM 2253 C C . THR A 1 341 ? 7.560 11.476 -10.716 1.00 97.94 341 THR A C 1
ATOM 2255 O O . THR A 1 341 ? 6.864 11.544 -9.712 1.00 97.94 341 THR A O 1
ATOM 2258 N N . ALA A 1 342 ? 8.876 11.659 -10.694 1.00 97.31 342 ALA A N 1
ATOM 2259 C CA . ALA A 1 342 ? 9.626 12.126 -9.536 1.00 97.31 342 ALA A CA 1
ATOM 2260 C C . ALA A 1 342 ? 10.368 13.415 -9.901 1.00 97.31 342 ALA A C 1
ATOM 2262 O O . ALA A 1 342 ? 11.258 13.422 -10.754 1.00 97.31 342 ALA A O 1
ATOM 2263 N N . ASP A 1 343 ? 9.990 14.521 -9.265 1.00 95.69 343 ASP A N 1
ATOM 2264 C CA . ASP A 1 343 ? 10.551 15.837 -9.563 1.00 95.69 343 ASP A CA 1
ATOM 2265 C C . ASP A 1 343 ? 11.973 15.964 -9.018 1.00 95.69 343 ASP A C 1
ATOM 2267 O O . ASP A 1 343 ? 12.882 16.394 -9.727 1.00 95.69 343 ASP A O 1
ATOM 2271 N N . THR A 1 344 ? 12.179 15.585 -7.756 1.00 91.88 344 THR A N 1
ATOM 2272 C CA . THR A 1 344 ? 13.476 15.752 -7.080 1.00 91.88 344 THR A CA 1
ATOM 2273 C C . THR A 1 344 ? 14.144 14.446 -6.667 1.00 91.88 344 THR A C 1
ATOM 2275 O O . THR A 1 344 ? 15.370 14.417 -6.588 1.00 91.88 344 THR A O 1
ATOM 2278 N N . GLY A 1 345 ? 13.371 13.384 -6.433 1.00 94.25 345 GLY A N 1
ATOM 2279 C CA . GLY A 1 345 ? 13.902 12.068 -6.083 1.00 94.25 345 GLY A CA 1
ATOM 2280 C C . GLY A 1 345 ? 14.181 11.173 -7.286 1.00 94.25 345 GLY A C 1
ATOM 2281 O O . GLY A 1 345 ? 14.022 11.568 -8.446 1.00 94.25 345 GLY A O 1
ATOM 2282 N N . ALA A 1 346 ? 14.625 9.959 -6.986 1.00 96.88 346 ALA A N 1
ATOM 2283 C CA . ALA A 1 346 ? 14.878 8.890 -7.938 1.00 96.88 346 ALA A CA 1
ATOM 2284 C C . ALA A 1 346 ? 13.652 7.983 -8.115 1.00 96.88 346 ALA A C 1
ATOM 2286 O O . ALA A 1 346 ? 12.771 7.908 -7.260 1.00 96.88 346 ALA A O 1
ATOM 2287 N N . ILE A 1 347 ? 13.615 7.246 -9.222 1.00 98.44 347 ILE A N 1
ATOM 2288 C CA . ILE A 1 347 ? 12.678 6.139 -9.431 1.00 98.44 347 ILE A CA 1
ATOM 2289 C C . ILE A 1 347 ? 13.497 4.852 -9.458 1.00 98.44 347 ILE A C 1
ATOM 2291 O O . ILE A 1 347 ? 14.274 4.659 -10.381 1.00 98.44 347 ILE A O 1
ATOM 2295 N N . ASN A 1 348 ? 13.310 3.977 -8.471 1.00 97.75 348 ASN A N 1
ATOM 2296 C CA . ASN A 1 348 ? 13.873 2.628 -8.425 1.00 97.75 348 ASN A CA 1
ATOM 2297 C C . ASN A 1 348 ? 12.753 1.594 -8.622 1.00 97.75 348 ASN A C 1
ATOM 2299 O O . ASN A 1 348 ? 12.200 1.024 -7.677 1.00 97.75 348 ASN A O 1
ATOM 2303 N N . ALA A 1 349 ? 12.356 1.405 -9.875 1.00 96.25 349 ALA A N 1
ATOM 2304 C CA . ALA A 1 349 ? 11.289 0.491 -10.232 1.00 96.25 349 ALA A CA 1
ATOM 2305 C C . ALA A 1 349 ? 11.767 -0.970 -10.182 1.00 96.25 349 ALA A C 1
ATOM 2307 O O . ALA A 1 349 ? 12.750 -1.371 -10.807 1.00 96.25 349 ALA A O 1
ATOM 2308 N N . GLY A 1 350 ? 11.010 -1.802 -9.471 1.00 96.88 350 GLY A N 1
ATOM 2309 C CA . GLY A 1 350 ? 11.088 -3.251 -9.580 1.00 96.88 350 GLY A CA 1
ATOM 2310 C C . GLY A 1 350 ? 10.578 -3.727 -10.943 1.00 96.88 350 GLY A C 1
ATOM 2311 O O . GLY A 1 350 ? 10.847 -3.116 -11.978 1.00 96.88 350 GLY A O 1
ATOM 2312 N N . ALA A 1 351 ? 9.878 -4.858 -10.966 1.00 97.81 351 ALA A N 1
ATOM 2313 C CA . ALA A 1 351 ? 9.191 -5.288 -12.177 1.00 97.81 351 ALA A CA 1
ATOM 2314 C C . ALA A 1 351 ? 7.908 -4.463 -12.351 1.00 97.81 351 ALA A C 1
ATOM 2316 O O . ALA A 1 351 ? 7.112 -4.392 -11.411 1.00 97.81 351 ALA A O 1
ATOM 2317 N N . LEU A 1 352 ? 7.713 -3.854 -13.522 1.00 98.62 352 LEU A N 1
ATOM 2318 C CA . LEU A 1 352 ? 6.451 -3.210 -13.887 1.00 98.62 352 LEU A CA 1
ATOM 2319 C C . LEU A 1 352 ? 5.826 -3.946 -15.077 1.00 98.62 352 LEU A C 1
ATOM 2321 O O . LEU A 1 352 ? 6.508 -4.210 -16.066 1.00 98.62 352 LEU A O 1
ATOM 2325 N N . ASP A 1 353 ? 4.542 -4.263 -14.976 1.00 98.62 353 ASP A N 1
ATOM 2326 C CA . ASP A 1 353 ? 3.765 -4.954 -16.006 1.00 98.62 353 ASP A CA 1
ATOM 2327 C C . ASP A 1 353 ? 2.433 -4.222 -16.198 1.00 98.62 353 ASP A C 1
ATOM 2329 O O . ASP A 1 353 ? 1.636 -4.134 -15.266 1.00 98.62 353 ASP A O 1
ATOM 2333 N N . ALA A 1 354 ? 2.226 -3.628 -17.368 1.00 98.56 354 ALA A N 1
ATOM 2334 C CA . ALA A 1 354 ? 1.060 -2.815 -17.688 1.00 98.56 354 ALA A CA 1
ATOM 2335 C C . ALA A 1 354 ? 0.329 -3.390 -18.905 1.00 98.56 354 ALA A C 1
ATOM 2337 O O . ALA A 1 354 ? 0.934 -3.591 -19.959 1.00 98.56 354 ALA A O 1
ATOM 2338 N N . GLY A 1 355 ? -0.988 -3.569 -18.812 1.00 98.12 355 GLY A N 1
ATOM 2339 C CA . GLY A 1 355 ? -1.822 -3.858 -19.981 1.00 98.12 355 GLY A CA 1
ATOM 2340 C C . GLY A 1 355 ? -1.869 -2.687 -20.974 1.00 98.12 355 GLY A C 1
ATOM 2341 O O . GLY A 1 355 ? -2.042 -2.902 -22.173 1.00 98.12 355 GLY A O 1
ATOM 2342 N N . GLY A 1 356 ? -1.672 -1.457 -20.484 1.00 98.06 356 GLY A N 1
ATOM 2343 C CA . GLY A 1 356 ? -1.517 -0.231 -21.269 1.00 98.06 356 GLY A CA 1
ATOM 2344 C C . GLY A 1 356 ? -0.053 0.171 -21.478 1.00 98.06 356 GLY A C 1
ATOM 2345 O O . GLY A 1 356 ? 0.779 -0.651 -21.859 1.00 98.06 356 GLY A O 1
ATOM 2346 N N . SER A 1 357 ? 0.256 1.449 -21.245 1.00 98.56 357 SER A N 1
ATOM 2347 C CA . SER A 1 357 ? 1.614 2.000 -21.380 1.00 98.56 357 SER A CA 1
ATOM 2348 C C . SER A 1 357 ? 2.318 2.136 -20.026 1.00 98.56 357 SER A C 1
ATOM 2350 O O . SER A 1 357 ? 1.677 2.299 -18.986 1.00 98.56 357 SER A O 1
ATOM 2352 N N . ILE A 1 358 ? 3.650 2.147 -20.042 1.00 98.81 358 ILE A N 1
ATOM 2353 C CA . ILE A 1 358 ? 4.492 2.542 -18.908 1.00 98.81 358 ILE A CA 1
ATOM 2354 C C . ILE A 1 358 ? 5.147 3.886 -19.236 1.00 98.81 358 ILE A C 1
ATOM 2356 O O . ILE A 1 358 ? 5.906 3.989 -20.196 1.00 98.81 358 ILE A O 1
ATOM 2360 N N . SER A 1 359 ? 4.900 4.909 -18.419 1.00 98.75 359 SER A N 1
ATOM 2361 C CA . SER A 1 359 ? 5.522 6.231 -18.543 1.00 98.75 359 SER A CA 1
ATOM 2362 C C . SER A 1 359 ? 6.198 6.634 -17.238 1.00 98.75 359 SER A C 1
ATOM 2364 O O . SER A 1 359 ? 5.527 6.928 -16.250 1.00 98.75 359 SER A O 1
ATOM 2366 N N . LEU A 1 360 ? 7.527 6.693 -17.227 1.00 98.69 360 LEU A N 1
ATOM 2367 C CA . LEU A 1 360 ? 8.313 7.024 -16.039 1.00 98.69 360 LEU A CA 1
ATOM 2368 C C . LEU A 1 360 ? 9.174 8.267 -16.300 1.00 98.69 360 LEU A C 1
ATOM 2370 O O . LEU A 1 360 ? 9.938 8.300 -17.265 1.00 98.69 360 LEU A O 1
ATOM 2374 N N . THR A 1 361 ? 9.096 9.262 -15.417 1.00 98.50 361 THR A N 1
ATOM 2375 C CA . THR A 1 361 ? 9.879 10.501 -15.518 1.00 98.50 361 THR A CA 1
ATOM 2376 C C . THR A 1 361 ? 10.603 10.795 -14.209 1.00 98.50 361 THR A C 1
ATOM 2378 O O . THR A 1 361 ? 9.961 11.105 -13.213 1.00 98.50 361 THR A O 1
ATOM 2381 N N . ALA A 1 362 ? 11.932 10.761 -14.213 1.00 98.00 362 ALA A N 1
ATOM 2382 C CA . ALA A 1 362 ? 12.766 11.309 -13.148 1.00 98.00 362 ALA A CA 1
ATOM 2383 C C . ALA A 1 362 ? 13.363 12.642 -13.627 1.00 98.00 362 ALA A C 1
ATOM 2385 O O . ALA A 1 362 ? 14.134 12.691 -14.590 1.00 98.00 362 ALA A O 1
ATOM 2386 N N . THR A 1 363 ? 12.975 13.754 -13.006 1.00 96.94 363 THR A N 1
ATOM 2387 C CA . THR A 1 363 ? 13.404 15.086 -13.454 1.00 96.94 363 THR A CA 1
ATOM 2388 C C . THR A 1 363 ? 14.823 15.392 -12.972 1.00 96.94 363 THR A C 1
ATOM 2390 O O . THR A 1 363 ? 15.687 15.732 -13.782 1.00 96.94 363 THR A O 1
ATOM 2393 N N . VAL A 1 364 ? 15.088 15.248 -11.671 1.00 94.75 364 VAL A N 1
ATOM 2394 C CA . VAL A 1 364 ? 16.424 15.477 -11.091 1.00 94.75 364 VAL A CA 1
ATOM 2395 C C . VAL A 1 364 ? 17.160 14.171 -10.797 1.00 94.75 364 VAL A C 1
ATOM 2397 O O . VAL A 1 364 ? 18.347 14.078 -11.105 1.00 94.75 364 VAL A O 1
ATOM 2400 N N . GLY A 1 365 ? 16.484 13.194 -10.187 1.00 95.38 365 GLY A N 1
ATOM 2401 C CA . GLY A 1 365 ? 17.095 11.926 -9.797 1.00 95.38 365 GLY A CA 1
ATOM 2402 C C . GLY A 1 365 ? 17.341 10.972 -10.966 1.00 95.38 365 GLY A C 1
ATOM 2403 O O . GLY A 1 365 ? 17.044 11.266 -12.126 1.00 95.38 365 GLY A O 1
ATOM 2404 N N . ASN A 1 366 ? 17.885 9.805 -10.630 1.00 97.62 366 ASN A N 1
ATOM 2405 C CA . ASN A 1 366 ? 18.070 8.709 -11.576 1.00 97.62 366 ASN A CA 1
ATOM 2406 C C . ASN A 1 366 ? 16.767 7.932 -11.779 1.00 97.62 366 ASN A C 1
ATOM 2408 O O . ASN A 1 366 ? 15.880 7.932 -10.921 1.00 97.62 366 ASN A O 1
ATOM 2412 N N . LEU A 1 367 ? 16.693 7.227 -12.902 1.00 98.31 367 LEU A N 1
ATOM 2413 C CA . LEU A 1 367 ? 15.677 6.222 -13.166 1.00 98.31 367 LEU A CA 1
ATOM 2414 C C . LEU A 1 367 ? 16.363 4.868 -13.299 1.00 98.31 367 LEU A C 1
ATOM 2416 O O . LEU A 1 367 ? 17.003 4.595 -14.310 1.00 98.31 367 LEU A O 1
ATOM 2420 N N . ASP A 1 368 ? 16.197 4.022 -12.294 1.00 98.06 368 ASP A N 1
ATOM 2421 C CA . ASP A 1 368 ? 16.641 2.638 -12.303 1.00 98.06 368 ASP A CA 1
ATOM 2422 C C . ASP A 1 368 ? 15.424 1.716 -12.400 1.00 98.06 368 ASP A C 1
ATOM 2424 O O . ASP A 1 368 ? 14.450 1.874 -11.662 1.00 98.06 368 ASP A O 1
ATOM 2428 N N . ALA A 1 369 ? 15.458 0.743 -13.309 1.00 96.56 369 ALA A N 1
ATOM 2429 C CA . ALA A 1 369 ? 14.422 -0.275 -13.404 1.00 96.56 369 ALA A CA 1
ATOM 2430 C C . ALA A 1 369 ? 14.986 -1.677 -13.656 1.00 96.56 369 ALA A C 1
ATOM 2432 O O . ALA A 1 369 ? 16.090 -1.862 -14.182 1.00 96.56 369 ALA A O 1
ATOM 2433 N N . THR A 1 370 ? 14.201 -2.692 -13.292 1.00 95.88 370 THR A N 1
ATOM 2434 C CA . THR A 1 370 ? 14.523 -4.089 -13.610 1.00 95.88 370 THR A CA 1
ATOM 2435 C C . THR A 1 370 ? 13.874 -4.507 -14.929 1.00 95.88 370 THR A C 1
ATOM 2437 O O . THR A 1 370 ? 14.456 -4.271 -15.980 1.00 95.88 370 THR A O 1
ATOM 2440 N N . THR A 1 371 ? 12.687 -5.115 -14.899 1.00 96.88 371 THR A N 1
ATOM 2441 C CA . THR A 1 371 ? 11.945 -5.557 -16.089 1.00 96.88 371 THR A CA 1
ATOM 2442 C C . THR A 1 371 ? 10.685 -4.723 -16.263 1.00 96.88 371 THR A C 1
ATOM 2444 O O . THR A 1 371 ? 9.918 -4.595 -15.313 1.00 96.88 371 THR A O 1
ATOM 2447 N N . LEU A 1 372 ? 10.453 -4.194 -17.463 1.00 98.38 372 LEU A N 1
ATOM 2448 C CA . LEU A 1 372 ? 9.259 -3.422 -17.804 1.00 98.38 372 LEU A CA 1
ATOM 2449 C C . LEU A 1 372 ? 8.547 -4.076 -18.991 1.00 98.38 372 LEU A C 1
ATOM 2451 O O . LEU A 1 372 ? 9.162 -4.280 -20.038 1.00 98.38 372 LEU A O 1
ATOM 2455 N N . THR A 1 373 ? 7.264 -4.387 -18.831 1.00 98.31 373 THR A N 1
ATOM 2456 C CA . THR A 1 373 ? 6.408 -4.925 -19.896 1.00 98.31 373 THR A CA 1
ATOM 2457 C C . THR A 1 373 ? 5.176 -4.044 -20.046 1.00 98.31 373 THR A C 1
ATOM 2459 O O . THR A 1 373 ? 4.511 -3.755 -19.059 1.00 98.31 373 THR A O 1
ATOM 2462 N N . ALA A 1 374 ? 4.886 -3.594 -21.262 1.00 98.25 374 ALA A N 1
ATOM 2463 C CA . ALA A 1 374 ? 3.728 -2.768 -21.576 1.00 98.25 374 ALA A CA 1
ATOM 2464 C C . ALA A 1 374 ? 2.980 -3.345 -22.781 1.00 98.25 374 ALA A C 1
ATOM 2466 O O . ALA A 1 374 ? 3.599 -3.711 -23.783 1.00 98.25 374 ALA A O 1
ATOM 2467 N N . GLY A 1 375 ? 1.651 -3.391 -22.714 1.00 97.75 375 GLY A N 1
ATOM 2468 C CA . GLY A 1 375 ? 0.805 -3.778 -23.843 1.00 97.75 375 GLY A CA 1
ATOM 2469 C C . GLY A 1 375 ? 0.794 -2.752 -24.982 1.00 97.75 375 GLY A C 1
ATOM 2470 O O . GLY A 1 375 ? 0.509 -3.121 -26.120 1.00 97.75 375 GLY A O 1
ATOM 2471 N N . ALA A 1 376 ? 1.139 -1.495 -24.694 1.00 96.81 376 ALA A N 1
ATOM 2472 C CA . ALA A 1 376 ? 1.341 -0.429 -25.674 1.00 96.81 376 ALA A CA 1
ATOM 2473 C C . ALA A 1 376 ? 2.789 0.081 -25.616 1.00 96.81 376 ALA A C 1
ATOM 2475 O O . ALA A 1 376 ? 3.682 -0.631 -26.070 1.00 96.81 376 ALA A O 1
ATOM 2476 N N . ASP A 1 377 ? 3.034 1.256 -25.034 1.00 98.12 377 ASP A N 1
ATOM 2477 C CA . ASP A 1 377 ? 4.337 1.929 -25.095 1.00 98.12 377 ASP A CA 1
ATOM 2478 C C . ASP A 1 377 ? 5.118 1.846 -23.784 1.00 98.12 377 ASP A C 1
ATOM 2480 O O . ASP A 1 377 ? 4.544 1.833 -22.693 1.00 98.12 377 ASP A O 1
ATOM 2484 N N . ILE A 1 378 ? 6.443 1.915 -23.881 1.00 98.69 378 ILE A N 1
ATOM 2485 C CA . ILE A 1 378 ? 7.327 2.242 -22.760 1.00 98.69 378 ILE A CA 1
ATOM 2486 C C . ILE A 1 378 ? 8.004 3.581 -23.057 1.00 98.69 378 ILE A C 1
ATOM 2488 O O . ILE A 1 378 ? 8.770 3.690 -24.008 1.00 98.69 378 ILE A O 1
ATOM 2492 N N . SER A 1 379 ? 7.783 4.586 -22.211 1.00 98.56 379 SER A N 1
ATOM 2493 C CA . SER A 1 379 ? 8.427 5.902 -22.289 1.00 98.56 379 SER A CA 1
ATOM 2494 C C . SER A 1 379 ? 9.158 6.219 -20.987 1.00 98.56 379 SER A C 1
ATOM 2496 O O . SER A 1 379 ? 8.529 6.462 -19.956 1.00 98.56 379 SER A O 1
ATOM 2498 N N . LEU A 1 380 ? 10.491 6.238 -21.020 1.00 98.69 380 LEU A N 1
ATOM 2499 C CA . LEU A 1 380 ? 11.338 6.495 -19.853 1.00 98.69 380 LEU A CA 1
ATOM 2500 C C . LEU A 1 380 ? 12.154 7.769 -20.062 1.00 98.69 380 LEU A C 1
ATOM 2502 O O . LEU A 1 380 ? 12.879 7.892 -21.049 1.00 98.69 380 LEU A O 1
ATOM 2506 N N . THR A 1 381 ? 12.075 8.703 -19.117 1.00 98.50 381 THR A N 1
ATOM 2507 C CA . THR A 1 381 ? 12.823 9.963 -19.165 1.00 98.50 381 THR A CA 1
ATOM 2508 C C . THR A 1 381 ? 13.564 10.217 -17.855 1.00 98.50 381 THR A C 1
ATOM 2510 O O . THR A 1 381 ? 12.939 10.402 -16.817 1.00 98.50 381 THR A O 1
ATOM 2513 N N . ALA A 1 382 ? 14.892 10.297 -17.912 1.00 97.88 382 ALA A N 1
ATOM 2514 C CA . ALA A 1 382 ? 15.753 10.811 -16.848 1.00 97.88 382 ALA A CA 1
ATOM 2515 C C . ALA A 1 382 ? 16.336 12.163 -17.300 1.00 97.88 382 ALA A C 1
ATOM 2517 O O . ALA A 1 382 ? 17.247 12.226 -18.121 1.00 97.88 382 ALA A O 1
ATOM 2518 N N . THR A 1 383 ? 15.767 13.282 -16.846 1.00 95.94 383 THR A N 1
ATOM 2519 C CA . THR A 1 383 ? 16.085 14.596 -17.440 1.00 95.94 383 THR A CA 1
ATOM 2520 C C . THR A 1 383 ? 17.492 15.074 -17.071 1.00 95.94 383 THR A C 1
ATOM 2522 O O . THR A 1 383 ? 18.246 15.506 -17.948 1.00 95.94 383 THR A O 1
ATOM 2525 N N . ALA A 1 384 ? 17.851 15.019 -15.786 1.00 94.12 384 ALA A N 1
ATOM 2526 C CA . ALA A 1 384 ? 19.182 15.384 -15.297 1.00 94.12 384 ALA A CA 1
ATOM 2527 C C . ALA A 1 384 ? 20.027 14.181 -14.846 1.00 94.12 384 ALA A C 1
ATOM 2529 O O . ALA A 1 384 ? 21.253 14.290 -14.849 1.00 94.12 384 ALA A O 1
ATOM 2530 N N . GLY A 1 385 ? 19.385 13.075 -14.456 1.00 96.00 385 GLY A N 1
ATOM 2531 C CA . GLY A 1 385 ? 20.043 11.857 -13.990 1.00 96.00 385 GLY A CA 1
ATOM 2532 C C . GLY A 1 385 ? 20.332 10.835 -15.090 1.00 96.00 385 GLY A C 1
ATOM 2533 O O . GLY A 1 385 ? 20.135 11.082 -16.283 1.00 96.00 385 GLY A O 1
ATOM 2534 N N . ASP A 1 386 ? 20.789 9.666 -14.655 1.00 98.12 386 ASP A N 1
ATOM 2535 C CA . ASP A 1 386 ? 21.017 8.499 -15.506 1.00 98.12 386 ASP A CA 1
ATOM 2536 C C . ASP A 1 386 ? 19.752 7.629 -15.623 1.00 98.12 386 ASP A C 1
ATOM 2538 O O . ASP A 1 386 ? 18.875 7.651 -14.756 1.00 98.12 386 ASP A O 1
ATOM 2542 N N . LEU A 1 387 ? 19.681 6.843 -16.700 1.00 98.25 387 LEU A N 1
ATOM 2543 C CA . LEU A 1 387 ? 18.658 5.825 -16.937 1.00 98.25 387 LEU A CA 1
ATOM 2544 C C . LEU A 1 387 ? 19.316 4.437 -16.952 1.00 98.25 387 LEU A C 1
ATOM 2546 O O . LEU A 1 387 ? 19.997 4.081 -17.917 1.00 98.25 387 LEU A O 1
ATOM 2550 N N . GLY A 1 388 ? 19.123 3.652 -15.897 1.00 97.62 388 GLY A N 1
ATOM 2551 C CA . GLY A 1 388 ? 19.666 2.304 -15.747 1.00 97.62 388 GLY A CA 1
ATOM 2552 C C . GLY A 1 388 ? 18.588 1.229 -15.843 1.00 97.62 388 GLY A C 1
ATOM 2553 O O . GLY A 1 388 ? 17.711 1.143 -14.994 1.00 97.62 388 GLY A O 1
ATOM 2554 N N . ILE A 1 389 ? 18.665 0.348 -16.839 1.00 96.56 389 ILE A N 1
ATOM 2555 C CA . ILE A 1 389 ? 17.764 -0.805 -16.964 1.00 96.56 389 ILE A CA 1
ATOM 2556 C C . ILE A 1 389 ? 18.587 -2.076 -16.839 1.00 96.56 389 ILE A C 1
ATOM 2558 O O . ILE A 1 389 ? 19.471 -2.332 -17.651 1.00 96.56 389 ILE A O 1
ATOM 2562 N N . THR A 1 390 ? 18.314 -2.877 -15.814 1.00 94.25 390 THR A N 1
ATOM 2563 C CA . THR A 1 390 ? 19.066 -4.115 -15.546 1.00 94.25 390 THR A CA 1
ATOM 2564 C C . THR A 1 390 ? 18.402 -5.368 -16.110 1.00 94.25 390 THR A C 1
ATOM 2566 O O . THR A 1 390 ? 19.095 -6.348 -16.370 1.00 94.25 390 THR A O 1
ATOM 2569 N N . GLY A 1 391 ? 17.082 -5.350 -16.299 1.00 94.06 391 GLY A N 1
ATOM 2570 C CA . GLY A 1 391 ? 16.301 -6.431 -16.900 1.00 94.06 391 GLY A CA 1
ATOM 2571 C C . GLY A 1 391 ? 15.771 -6.063 -18.286 1.00 94.06 391 GLY A C 1
ATOM 2572 O O . GLY A 1 391 ? 16.325 -5.201 -18.967 1.00 94.06 391 GLY A O 1
ATOM 2573 N N . ALA A 1 392 ? 14.723 -6.761 -18.729 1.00 95.19 392 ALA A N 1
ATOM 2574 C CA . ALA A 1 392 ? 14.198 -6.619 -20.087 1.00 95.19 392 ALA A CA 1
ATOM 2575 C C . ALA A 1 392 ? 13.174 -5.478 -20.225 1.00 95.19 392 ALA A C 1
ATOM 2577 O O . ALA A 1 392 ? 12.419 -5.197 -19.296 1.00 95.19 392 ALA A O 1
ATOM 2578 N N . LEU A 1 393 ? 13.102 -4.877 -21.412 1.00 97.12 393 LEU A N 1
ATOM 2579 C CA . LEU A 1 393 ? 12.036 -3.969 -21.833 1.00 97.12 393 LEU A CA 1
ATOM 2580 C C . LEU A 1 393 ? 11.223 -4.628 -22.950 1.00 97.12 393 LEU A C 1
ATOM 2582 O O . LEU A 1 393 ? 11.796 -5.049 -23.957 1.00 97.12 393 LEU A O 1
ATOM 2586 N N . GLY A 1 394 ? 9.904 -4.700 -22.797 1.00 96.38 394 GLY A N 1
ATOM 2587 C CA . GLY A 1 394 ? 8.994 -5.232 -23.810 1.00 96.38 394 GLY A CA 1
ATOM 2588 C C . GLY A 1 394 ? 7.775 -4.338 -23.988 1.00 96.38 394 GLY A C 1
ATOM 2589 O O . GLY A 1 394 ? 6.963 -4.242 -23.077 1.00 96.38 394 GLY A O 1
ATOM 2590 N N . ALA A 1 395 ? 7.636 -3.715 -25.153 1.00 97.25 395 ALA A N 1
ATOM 2591 C CA . ALA A 1 395 ? 6.475 -2.905 -25.507 1.00 97.25 395 ALA A CA 1
ATOM 2592 C C . ALA A 1 395 ? 5.667 -3.575 -26.626 1.00 97.25 395 ALA A C 1
ATOM 2594 O O . ALA A 1 395 ? 6.223 -4.224 -27.524 1.00 97.25 395 ALA A O 1
ATOM 2595 N N . GLY A 1 396 ? 4.346 -3.427 -26.581 1.00 96.25 396 GLY A N 1
ATOM 2596 C CA . GLY A 1 396 ? 3.456 -3.798 -27.677 1.00 96.25 396 GLY A CA 1
ATOM 2597 C C . GLY A 1 396 ? 3.687 -2.947 -28.924 1.00 96.25 396 GLY A C 1
ATOM 2598 O O . GLY A 1 396 ? 3.613 -3.484 -30.032 1.00 96.25 396 GLY A O 1
ATOM 2599 N N . ASP A 1 397 ? 4.025 -1.674 -28.722 1.00 95.00 397 ASP A N 1
ATOM 2600 C CA . ASP A 1 397 ? 4.289 -0.667 -29.746 1.00 95.00 397 ASP A CA 1
ATOM 2601 C C . ASP A 1 397 ? 5.690 -0.062 -29.546 1.00 95.00 397 ASP A C 1
ATOM 2603 O O . ASP A 1 397 ? 6.674 -0.749 -29.831 1.00 95.00 397 ASP A O 1
ATOM 2607 N N . ASP A 1 398 ? 5.826 1.146 -29.002 1.00 96.62 398 ASP A N 1
ATOM 2608 C CA . ASP A 1 398 ? 7.112 1.843 -28.980 1.00 96.62 398 ASP A CA 1
ATOM 2609 C C . ASP A 1 398 ? 7.887 1.678 -27.664 1.00 96.62 398 ASP A C 1
ATOM 2611 O O . ASP A 1 398 ? 7.334 1.591 -26.565 1.00 96.62 398 ASP A O 1
ATOM 2615 N N . VAL A 1 399 ? 9.218 1.716 -27.763 1.00 98.00 399 VAL A N 1
ATOM 2616 C CA . VAL A 1 399 ? 10.117 1.946 -26.625 1.00 98.00 399 VAL A CA 1
ATOM 2617 C C . VAL A 1 399 ? 10.872 3.253 -26.853 1.00 98.00 399 VAL A C 1
ATOM 2619 O O . VAL A 1 399 ? 11.748 3.340 -27.714 1.00 98.00 399 VAL A O 1
ATOM 2622 N N . ALA A 1 400 ? 10.579 4.264 -26.041 1.00 98.38 400 ALA A N 1
ATOM 2623 C CA . ALA A 1 400 ? 11.230 5.566 -26.052 1.00 98.38 400 ALA A CA 1
ATOM 2624 C C . ALA A 1 400 ? 12.032 5.787 -24.762 1.00 98.38 400 ALA A C 1
ATOM 2626 O O . ALA A 1 400 ? 11.492 5.779 -23.658 1.00 98.38 400 ALA A O 1
ATOM 2627 N N . LEU A 1 401 ? 13.336 6.014 -24.901 1.00 98.50 401 LEU A N 1
ATOM 2628 C CA . LEU A 1 401 ? 14.272 6.212 -23.798 1.00 98.50 401 LEU A CA 1
ATOM 2629 C C . LEU A 1 401 ? 14.989 7.555 -23.953 1.00 98.50 401 LEU A C 1
ATOM 2631 O O . LEU A 1 401 ? 15.572 7.847 -25.000 1.00 98.50 401 LEU A O 1
ATOM 2635 N N . SER A 1 402 ? 14.993 8.363 -22.899 1.00 98.38 402 SER A N 1
ATOM 2636 C CA . SER A 1 402 ? 15.637 9.674 -22.893 1.00 98.38 402 SER A CA 1
ATOM 2637 C C . SER A 1 402 ? 16.438 9.888 -21.613 1.00 98.38 402 SER A C 1
ATOM 2639 O O . SER A 1 402 ? 15.878 9.882 -20.522 1.00 98.38 402 SER A O 1
ATOM 2641 N N . ALA A 1 403 ? 17.742 10.122 -21.746 1.00 97.44 403 ALA A N 1
ATOM 2642 C CA . ALA A 1 403 ? 18.598 10.631 -20.676 1.00 97.44 403 ALA A CA 1
ATOM 2643 C C . ALA A 1 403 ? 19.505 11.740 -21.219 1.00 97.44 403 ALA A C 1
ATOM 2645 O O . ALA A 1 403 ? 20.723 11.595 -21.301 1.00 97.44 403 ALA A O 1
ATOM 2646 N N . ALA A 1 404 ? 18.904 12.833 -21.699 1.00 91.44 404 ALA A N 1
ATOM 2647 C CA . ALA A 1 404 ? 19.579 13.840 -22.525 1.00 91.44 404 ALA A CA 1
ATOM 2648 C C . ALA A 1 404 ? 20.886 14.393 -21.921 1.00 91.44 404 ALA A C 1
ATOM 2650 O O . ALA A 1 404 ? 21.820 14.686 -22.668 1.00 91.44 404 ALA A O 1
ATOM 2651 N N . ASN A 1 405 ? 20.949 14.502 -20.590 1.00 93.69 405 ASN A N 1
ATOM 2652 C CA . ASN A 1 405 ? 22.121 14.973 -19.846 1.00 93.69 405 ASN A CA 1
ATOM 2653 C C . ASN A 1 405 ? 22.895 13.851 -19.129 1.00 93.69 405 ASN A C 1
ATOM 2655 O O . ASN A 1 405 ? 23.952 14.122 -18.563 1.00 93.69 405 ASN A O 1
ATOM 2659 N N . GLY A 1 406 ? 22.382 12.622 -19.160 1.00 96.12 406 GLY A N 1
ATOM 2660 C CA . GLY A 1 406 ? 22.925 11.465 -18.456 1.00 96.12 406 GLY A CA 1
ATOM 2661 C C . GLY A 1 406 ? 23.266 10.303 -19.385 1.00 96.12 406 GLY A C 1
ATOM 2662 O O . GLY A 1 406 ? 23.368 10.429 -20.610 1.00 96.12 406 GLY A O 1
ATOM 2663 N N . THR A 1 407 ? 23.474 9.142 -18.786 1.00 97.62 407 THR A N 1
ATOM 2664 C CA . THR A 1 407 ? 23.793 7.896 -19.479 1.00 97.62 407 THR A CA 1
ATOM 2665 C C . THR A 1 407 ? 22.578 6.983 -19.501 1.00 97.62 407 THR A C 1
ATOM 2667 O O . THR A 1 407 ? 21.945 6.773 -18.471 1.00 97.62 407 THR A O 1
ATOM 2670 N N . ILE A 1 408 ? 22.284 6.386 -20.657 1.00 98.19 408 ILE A N 1
ATOM 2671 C CA . ILE A 1 408 ? 21.403 5.215 -20.729 1.00 98.19 408 ILE A CA 1
ATOM 2672 C C . ILE A 1 408 ? 22.273 3.963 -20.639 1.00 98.19 408 ILE A C 1
ATOM 2674 O O . ILE A 1 408 ? 23.146 3.764 -21.485 1.00 98.19 408 ILE A O 1
ATOM 2678 N N . THR A 1 409 ? 22.010 3.111 -19.650 1.00 97.38 409 THR A N 1
ATOM 2679 C CA . THR A 1 409 ? 22.617 1.782 -19.517 1.00 97.38 409 THR A CA 1
ATOM 2680 C C . THR A 1 409 ? 21.550 0.708 -19.683 1.00 97.38 409 THR A C 1
ATOM 2682 O O . THR A 1 409 ? 20.604 0.657 -18.903 1.00 97.38 409 THR A O 1
ATOM 2685 N N . LEU A 1 410 ? 21.708 -0.161 -20.683 1.00 95.81 410 LEU A N 1
ATOM 2686 C CA . LEU A 1 410 ? 20.801 -1.280 -20.952 1.00 95.81 410 LEU A CA 1
ATOM 2687 C C . LEU A 1 410 ? 21.514 -2.603 -20.680 1.00 95.81 410 LEU A C 1
ATOM 2689 O O . LEU A 1 410 ? 22.439 -2.963 -21.401 1.00 95.81 410 LEU A O 1
ATOM 2693 N N . GLY A 1 411 ? 21.096 -3.310 -19.638 1.00 92.31 411 GLY A N 1
ATOM 2694 C CA . GLY A 1 411 ? 21.646 -4.600 -19.224 1.00 92.31 411 GLY A CA 1
ATOM 2695 C C . GLY A 1 411 ? 20.859 -5.816 -19.710 1.00 92.31 411 GLY A C 1
ATOM 2696 O O . GLY A 1 411 ? 21.406 -6.910 -19.646 1.00 92.31 411 GLY A O 1
ATOM 2697 N N . GLY A 1 412 ? 19.620 -5.624 -20.178 1.00 92.06 412 GLY A N 1
ATOM 2698 C CA . GLY A 1 412 ? 18.730 -6.683 -20.656 1.00 92.06 412 GLY A CA 1
ATOM 2699 C C . GLY A 1 412 ? 18.288 -6.516 -22.115 1.00 92.06 412 GLY A C 1
ATOM 2700 O O . GLY A 1 412 ? 18.601 -5.521 -22.775 1.00 92.06 412 GLY A O 1
ATOM 2701 N N . ASN A 1 413 ? 17.494 -7.473 -22.607 1.00 94.00 413 ASN A N 1
ATOM 2702 C CA . ASN A 1 413 ? 16.852 -7.392 -23.924 1.00 94.00 413 ASN A CA 1
ATOM 2703 C C . ASN A 1 413 ? 15.872 -6.213 -24.013 1.00 94.00 413 ASN A C 1
ATOM 2705 O O . ASN A 1 413 ? 15.096 -5.979 -23.091 1.00 94.00 413 ASN A O 1
ATOM 2709 N N . VAL A 1 414 ? 15.821 -5.553 -25.168 1.00 95.75 414 VAL A N 1
ATOM 2710 C CA . VAL A 1 414 ? 14.805 -4.545 -25.492 1.00 95.75 414 VAL A CA 1
ATOM 2711 C C . VAL A 1 414 ? 14.033 -4.996 -26.718 1.00 95.75 414 VAL A C 1
ATOM 2713 O O . VAL A 1 414 ? 14.636 -5.298 -27.744 1.00 95.75 414 VAL A O 1
ATOM 2716 N N . THR A 1 415 ? 12.708 -5.054 -26.618 1.00 94.75 415 THR A N 1
ATOM 2717 C CA . THR A 1 415 ? 11.818 -5.414 -27.726 1.00 94.75 415 THR A CA 1
ATOM 2718 C C . THR A 1 415 ? 10.698 -4.388 -27.859 1.00 94.75 415 THR A C 1
ATOM 2720 O O . THR A 1 415 ? 9.875 -4.257 -26.956 1.00 94.75 415 THR A O 1
ATOM 2723 N N . ALA A 1 416 ? 10.660 -3.689 -28.991 1.00 94.38 416 ALA A N 1
ATOM 2724 C CA . ALA A 1 416 ? 9.553 -2.837 -29.417 1.00 94.38 416 ALA A CA 1
ATOM 2725 C C . ALA A 1 416 ? 8.730 -3.547 -30.504 1.00 94.38 416 ALA A C 1
ATOM 2727 O O . ALA A 1 416 ? 9.279 -4.293 -31.326 1.00 94.38 416 ALA A O 1
ATOM 2728 N N . GLY A 1 417 ? 7.417 -3.329 -30.504 1.00 91.94 417 GLY A N 1
ATOM 2729 C CA . GLY A 1 417 ? 6.509 -3.893 -31.494 1.00 91.94 417 GLY A CA 1
ATOM 2730 C C . GLY A 1 417 ? 6.181 -5.369 -31.270 1.00 91.94 417 GLY A C 1
ATOM 2731 O O . GLY A 1 417 ? 6.095 -6.140 -32.221 1.00 91.94 417 GLY A O 1
ATOM 2732 N N . THR A 1 418 ? 6.026 -5.820 -30.023 1.00 84.88 418 THR A N 1
ATOM 2733 C CA . THR A 1 418 ? 5.577 -7.204 -29.762 1.00 84.88 418 THR A CA 1
ATOM 2734 C C . THR A 1 418 ? 4.113 -7.440 -30.153 1.00 84.88 418 THR A C 1
ATOM 2736 O O . THR A 1 418 ? 3.736 -8.569 -30.472 1.00 84.88 418 THR A O 1
ATOM 2739 N N . GLY A 1 419 ? 3.295 -6.383 -30.150 1.00 80.00 419 GLY A N 1
ATOM 2740 C CA . GLY A 1 419 ? 1.866 -6.410 -30.469 1.00 80.00 419 GLY A CA 1
ATOM 2741 C C . GLY A 1 419 ? 1.525 -5.858 -31.855 1.00 80.00 419 GLY A C 1
ATOM 2742 O O . GLY A 1 419 ? 0.412 -6.074 -32.338 1.00 80.00 419 GLY A O 1
ATOM 2743 N N . ASN A 1 420 ? 2.461 -5.178 -32.522 1.00 73.56 420 ASN A N 1
ATOM 2744 C CA . ASN A 1 420 ? 2.260 -4.607 -33.850 1.00 73.56 420 ASN A CA 1
ATOM 2745 C C . ASN A 1 420 ? 3.503 -4.760 -34.752 1.00 73.56 420 ASN A C 1
ATOM 2747 O O . ASN A 1 420 ? 4.599 -5.086 -34.310 1.00 73.56 420 ASN A O 1
ATOM 2751 N N . ALA A 1 421 ? 3.348 -4.527 -36.054 1.00 71.62 421 ALA A N 1
ATOM 2752 C CA . ALA A 1 421 ? 4.444 -4.692 -37.012 1.00 71.62 421 ALA A CA 1
ATOM 2753 C C . ALA A 1 421 ? 5.257 -3.400 -37.255 1.00 71.62 421 ALA A C 1
ATOM 2755 O O . ALA A 1 421 ? 5.969 -3.330 -38.258 1.00 71.62 421 ALA A O 1
ATOM 2756 N N . GLN A 1 422 ? 5.094 -2.357 -36.428 1.00 82.62 422 GLN A N 1
ATOM 2757 C CA . GLN A 1 422 ? 5.710 -1.041 -36.646 1.00 82.62 422 GLN A CA 1
ATOM 2758 C C . GLN A 1 422 ? 6.382 -0.418 -35.414 1.00 82.62 422 GLN A C 1
ATOM 2760 O O . GLN A 1 422 ? 6.901 0.678 -35.572 1.00 82.62 422 GLN A O 1
ATOM 2765 N N . GLY A 1 423 ? 6.409 -1.083 -34.261 1.00 91.00 423 GLY A N 1
ATOM 2766 C CA . GLY A 1 423 ? 6.944 -0.514 -33.029 1.00 91.00 423 GLY A CA 1
ATOM 2767 C C . GLY A 1 423 ? 8.420 -0.152 -33.140 1.00 91.00 423 GLY A C 1
ATOM 2768 O O . GLY A 1 423 ? 9.246 -0.974 -33.560 1.00 91.00 423 GLY A O 1
ATOM 2769 N N . ASP A 1 424 ? 8.741 1.079 -32.766 1.00 93.19 424 ASP A N 1
ATOM 2770 C CA . ASP A 1 424 ? 10.054 1.693 -32.858 1.00 93.19 424 ASP A CA 1
ATOM 2771 C C . ASP A 1 424 ? 10.785 1.637 -31.504 1.00 93.19 424 ASP A C 1
ATOM 2773 O O . ASP A 1 424 ? 10.214 1.789 -30.426 1.00 93.19 424 ASP A O 1
ATOM 2777 N N . LEU A 1 425 ? 12.106 1.469 -31.553 1.00 95.69 425 LEU A N 1
ATOM 2778 C CA . LEU A 1 425 ? 13.004 1.670 -30.420 1.00 95.69 425 LEU A CA 1
ATOM 2779 C C . LEU A 1 425 ? 13.785 2.965 -30.631 1.00 95.69 425 LEU A C 1
ATOM 2781 O O . LEU A 1 425 ? 14.675 3.028 -31.480 1.00 95.69 425 LEU A O 1
ATOM 2785 N N . THR A 1 426 ? 13.514 3.980 -29.817 1.00 96.81 426 THR A N 1
ATOM 2786 C CA . THR A 1 426 ? 14.258 5.243 -29.809 1.00 96.81 426 THR A CA 1
ATOM 2787 C C . THR A 1 426 ? 14.975 5.433 -28.481 1.00 96.81 426 THR A C 1
ATOM 2789 O O . THR A 1 426 ? 14.349 5.424 -27.429 1.00 96.81 426 THR A O 1
ATOM 2792 N N . ALA A 1 427 ? 16.286 5.673 -28.514 1.00 97.50 427 ALA A N 1
ATOM 2793 C CA . ALA A 1 427 ? 17.072 6.017 -27.334 1.00 97.50 427 ALA A CA 1
ATOM 2794 C C . ALA A 1 427 ? 17.948 7.245 -27.597 1.00 97.50 427 ALA A C 1
ATOM 2796 O O . ALA A 1 427 ? 18.748 7.259 -28.534 1.00 97.50 427 ALA A O 1
ATOM 2797 N N . THR A 1 428 ? 17.822 8.271 -26.755 1.00 97.62 428 THR A N 1
ATOM 2798 C CA . THR A 1 428 ? 18.637 9.493 -26.819 1.00 97.62 428 THR A CA 1
ATOM 2799 C C . THR A 1 428 ? 19.255 9.789 -25.463 1.00 97.62 428 THR A C 1
ATOM 2801 O O . THR A 1 428 ? 18.542 9.916 -24.474 1.00 97.62 428 THR A O 1
ATOM 2804 N N . ALA A 1 429 ? 20.574 9.941 -25.400 1.00 97.56 429 ALA A N 1
ATOM 2805 C CA . ALA A 1 429 ? 21.263 10.237 -24.147 1.00 97.56 429 ALA A CA 1
ATOM 2806 C C . ALA A 1 429 ? 22.541 11.037 -24.360 1.00 97.56 429 ALA A C 1
ATOM 2808 O O . ALA A 1 429 ? 23.024 11.126 -25.489 1.00 97.56 429 ALA A O 1
ATOM 2809 N N . ALA A 1 430 ? 23.146 11.542 -23.282 1.00 96.81 430 ALA A N 1
ATOM 2810 C CA . ALA A 1 430 ? 24.518 12.028 -23.371 1.00 96.81 430 ALA A CA 1
ATOM 2811 C C . ALA A 1 430 ? 25.453 10.874 -23.764 1.00 96.81 430 ALA A C 1
ATOM 2813 O O . ALA A 1 430 ? 26.206 11.020 -24.723 1.00 96.81 430 ALA A O 1
ATOM 2814 N N . SER A 1 431 ? 25.352 9.714 -23.106 1.00 96.94 431 SER A N 1
ATOM 2815 C CA . SER A 1 431 ? 26.063 8.477 -23.481 1.00 96.94 431 SER A CA 1
ATOM 2816 C C . SER A 1 431 ? 25.130 7.268 -23.490 1.00 96.94 431 SER A C 1
ATOM 2818 O O . SER A 1 431 ? 24.205 7.196 -22.688 1.00 96.94 431 SER A O 1
ATOM 2820 N N . LEU A 1 432 ? 25.386 6.297 -24.369 1.00 96.50 432 LEU A N 1
ATOM 2821 C CA . LEU A 1 432 ? 24.644 5.034 -24.417 1.00 96.50 432 LEU A CA 1
ATOM 2822 C C . LEU A 1 432 ? 25.601 3.870 -24.177 1.00 96.50 432 LEU A C 1
ATOM 2824 O O . LEU A 1 432 ? 26.586 3.712 -24.900 1.00 96.50 432 LEU A O 1
ATOM 2828 N N . VAL A 1 433 ? 25.278 3.041 -23.189 1.00 95.69 433 VAL A N 1
ATOM 2829 C CA . VAL A 1 433 ? 25.994 1.813 -22.846 1.00 95.69 433 VAL A CA 1
ATOM 2830 C C . VAL A 1 433 ? 25.034 0.643 -23.015 1.00 95.69 433 VAL A C 1
ATOM 2832 O O . VAL A 1 433 ? 24.081 0.477 -22.258 1.00 95.69 433 VAL A O 1
ATOM 2835 N N . LEU A 1 434 ? 25.283 -0.164 -24.038 1.00 93.31 434 LEU A N 1
ATOM 2836 C CA . LEU A 1 434 ? 24.455 -1.299 -24.417 1.00 93.31 434 LEU A CA 1
ATOM 2837 C C . LEU A 1 434 ? 25.149 -2.593 -23.979 1.00 93.31 434 LEU A C 1
ATOM 2839 O O . LEU A 1 434 ? 26.317 -2.825 -24.312 1.00 93.31 434 LEU A O 1
ATOM 2843 N N . GLY A 1 435 ? 24.420 -3.424 -23.238 1.00 88.62 435 GLY A N 1
ATOM 2844 C CA . GLY A 1 435 ? 24.838 -4.735 -22.755 1.00 88.62 435 GLY A CA 1
ATOM 2845 C C . GLY A 1 435 ? 25.065 -5.748 -23.876 1.00 88.62 435 GLY A C 1
ATOM 2846 O O . GLY A 1 435 ? 25.310 -5.394 -25.030 1.00 88.62 435 GLY A O 1
ATOM 2847 N N . ASN A 1 436 ? 25.090 -7.033 -23.534 1.00 75.19 436 ASN A N 1
ATOM 2848 C CA . ASN A 1 436 ? 25.419 -8.139 -24.451 1.00 75.19 436 ASN A CA 1
ATOM 2849 C C . ASN A 1 436 ? 24.183 -8.814 -25.055 1.00 75.19 436 ASN A C 1
ATOM 2851 O O . ASN A 1 436 ? 24.294 -9.898 -25.626 1.00 75.19 436 ASN A O 1
ATOM 2855 N N . ASP A 1 437 ? 23.038 -8.158 -24.926 1.00 87.25 437 ASP A N 1
ATOM 2856 C CA . ASP A 1 437 ? 21.722 -8.704 -25.215 1.00 87.25 437 ASP A CA 1
ATOM 2857 C C . ASP A 1 437 ? 21.181 -8.230 -26.574 1.00 87.25 437 ASP A C 1
ATOM 2859 O O . ASP A 1 437 ? 21.913 -7.707 -27.418 1.00 87.25 437 ASP A O 1
ATOM 2863 N N . ASN A 1 438 ? 19.901 -8.483 -26.836 1.00 92.38 438 ASN A N 1
ATOM 2864 C CA . ASN A 1 438 ? 19.236 -8.158 -28.090 1.00 92.38 438 ASN A CA 1
ATOM 2865 C C . ASN A 1 438 ? 18.427 -6.856 -27.980 1.00 92.38 438 ASN A C 1
ATOM 2867 O O . ASN A 1 438 ? 17.611 -6.704 -27.073 1.00 92.38 438 ASN A O 1
ATOM 2871 N N . LEU A 1 439 ? 18.603 -5.951 -28.941 1.00 93.44 439 LEU A N 1
ATOM 2872 C CA . LEU A 1 439 ? 17.765 -4.773 -29.162 1.00 93.44 439 LEU A CA 1
ATOM 2873 C C . LEU A 1 439 ? 16.981 -5.014 -30.445 1.00 93.44 439 LEU A C 1
ATOM 2875 O O . LEU A 1 439 ? 17.559 -5.017 -31.530 1.00 93.44 439 LEU A O 1
ATOM 2879 N N . ALA A 1 440 ? 15.679 -5.222 -30.332 1.00 92.44 440 ALA A N 1
ATOM 2880 C CA . ALA A 1 440 ? 14.812 -5.518 -31.456 1.00 92.44 440 ALA A CA 1
ATOM 2881 C C . ALA A 1 440 ? 13.654 -4.527 -31.536 1.00 92.44 440 ALA A C 1
ATOM 2883 O O . ALA A 1 440 ? 13.022 -4.206 -30.535 1.00 92.44 440 ALA A O 1
ATOM 2884 N N . ALA A 1 441 ? 13.354 -4.095 -32.753 1.00 91.44 441 ALA A N 1
ATOM 2885 C CA . ALA A 1 441 ? 12.153 -3.347 -33.085 1.00 91.44 441 ALA A CA 1
ATOM 2886 C C . ALA A 1 441 ? 11.545 -3.940 -34.359 1.00 91.44 441 ALA A C 1
ATOM 2888 O O . ALA A 1 441 ? 12.277 -4.304 -35.291 1.00 91.44 441 ALA A O 1
ATOM 2889 N N . THR A 1 442 ? 10.217 -4.054 -34.421 1.00 89.31 442 THR A N 1
ATOM 2890 C CA . THR A 1 442 ? 9.542 -4.396 -35.684 1.00 89.31 442 THR A CA 1
ATOM 2891 C C . THR A 1 442 ? 9.554 -3.219 -36.659 1.00 89.31 442 THR A C 1
ATOM 2893 O O . THR A 1 442 ? 9.481 -3.439 -37.866 1.00 89.31 442 THR A O 1
ATOM 2896 N N . GLY A 1 443 ? 9.736 -1.996 -36.157 1.00 88.50 443 GLY A N 1
ATOM 2897 C CA . GLY A 1 443 ? 10.004 -0.779 -36.907 1.00 88.50 443 GLY A CA 1
ATOM 2898 C C . GLY A 1 443 ? 11.480 -0.357 -36.894 1.00 88.50 443 GLY A C 1
ATOM 2899 O O . GLY A 1 443 ? 12.392 -1.136 -37.205 1.00 88.50 443 GLY A O 1
ATOM 2900 N N . LEU A 1 444 ? 11.696 0.924 -36.607 1.00 89.69 444 LEU A N 1
ATOM 2901 C CA . LEU A 1 444 ? 12.973 1.630 -36.544 1.00 89.69 444 LEU A CA 1
ATOM 2902 C C . LEU A 1 444 ? 13.699 1.336 -35.229 1.00 89.69 444 LEU A C 1
ATOM 2904 O O . LEU A 1 444 ? 13.113 1.393 -34.157 1.00 89.69 444 LEU A O 1
ATOM 2908 N N . VAL A 1 445 ? 15.014 1.134 -35.302 1.00 93.44 445 VAL A N 1
ATOM 2909 C CA . VAL A 1 445 ? 15.903 1.318 -34.148 1.00 93.44 445 VAL A CA 1
ATOM 2910 C C . VAL A 1 445 ? 16.719 2.595 -34.348 1.00 93.44 445 VAL A C 1
ATOM 2912 O O . VAL A 1 445 ? 17.496 2.689 -35.298 1.00 93.44 445 VAL A O 1
ATOM 2915 N N . SER A 1 446 ? 16.564 3.571 -33.452 1.00 94.38 446 SER A N 1
ATOM 2916 C CA . SER A 1 446 ? 17.265 4.857 -33.475 1.00 94.38 446 SER A CA 1
ATOM 2917 C C . SER A 1 446 ? 17.984 5.126 -32.154 1.00 94.38 446 SER A C 1
ATOM 2919 O O . SER A 1 446 ? 17.356 5.417 -31.139 1.00 94.38 446 SER A O 1
ATOM 2921 N N . LEU A 1 447 ? 19.317 5.070 -32.170 1.00 96.00 447 LEU A N 1
ATOM 2922 C CA . LEU A 1 447 ? 20.181 5.247 -31.001 1.00 96.00 447 LEU A CA 1
ATOM 2923 C C . LEU A 1 447 ? 21.075 6.478 -31.187 1.00 96.00 447 LEU A C 1
ATOM 2925 O O . LEU A 1 447 ? 21.879 6.536 -32.119 1.00 96.00 447 LEU A O 1
ATOM 2929 N N . THR A 1 448 ? 20.957 7.458 -30.291 1.00 95.94 448 THR A N 1
ATOM 2930 C CA . THR A 1 448 ? 21.659 8.747 -30.392 1.00 95.94 448 THR A CA 1
ATOM 2931 C C . THR A 1 448 ? 22.394 9.100 -29.104 1.00 95.94 448 THR A C 1
ATOM 2933 O O . THR A 1 448 ? 21.768 9.425 -28.097 1.00 95.94 448 THR A O 1
ATOM 2936 N N . ALA A 1 449 ? 23.727 9.123 -29.159 1.00 96.06 449 ALA A N 1
ATOM 2937 C CA . ALA A 1 449 ? 24.581 9.716 -28.131 1.00 96.06 449 ALA A CA 1
ATOM 2938 C C . ALA A 1 449 ? 24.895 11.178 -28.500 1.00 96.06 449 ALA A C 1
ATOM 2940 O O . ALA A 1 449 ? 25.513 11.467 -29.528 1.00 96.06 449 ALA A O 1
ATOM 2941 N N . THR A 1 450 ? 24.453 12.132 -27.688 1.00 95.19 450 THR A N 1
ATOM 2942 C CA . THR A 1 450 ? 24.545 13.563 -28.018 1.00 95.19 450 THR A CA 1
ATOM 2943 C C . THR A 1 450 ? 25.912 14.159 -27.688 1.00 95.19 450 THR A C 1
ATOM 2945 O O . THR A 1 450 ? 26.396 15.004 -28.440 1.00 95.19 450 THR A O 1
ATOM 2948 N N . ALA A 1 451 ? 26.559 13.703 -26.611 1.00 91.81 451 ALA A N 1
ATOM 2949 C CA . ALA A 1 451 ? 27.814 14.271 -26.112 1.00 91.81 451 ALA A CA 1
ATOM 2950 C C . ALA A 1 451 ? 28.935 13.233 -25.948 1.00 91.81 451 ALA A C 1
ATOM 2952 O O . ALA A 1 451 ? 30.086 13.513 -26.265 1.00 91.81 451 ALA A O 1
ATOM 2953 N N . GLY A 1 452 ? 28.609 12.045 -25.454 1.00 92.00 452 GLY A N 1
ATOM 2954 C CA . GLY A 1 452 ? 29.528 10.944 -25.209 1.00 92.00 452 GLY A CA 1
ATOM 2955 C C . GLY A 1 452 ? 29.467 9.868 -26.287 1.00 92.00 452 GLY A C 1
ATOM 2956 O O . GLY A 1 452 ? 29.232 10.145 -27.463 1.00 92.00 452 GLY A O 1
ATOM 2957 N N . SER A 1 453 ? 29.756 8.628 -25.890 1.00 93.44 453 SER A N 1
ATOM 2958 C CA . SER A 1 453 ? 29.881 7.506 -26.826 1.00 93.44 453 SER A CA 1
ATOM 2959 C C . SER A 1 453 ? 28.625 6.642 -26.870 1.00 93.44 453 SER A C 1
ATOM 2961 O O . SER A 1 453 ? 27.900 6.520 -25.884 1.00 93.44 453 SER A O 1
ATOM 2963 N N . LEU A 1 454 ? 28.420 6.009 -28.022 1.00 94.38 454 LEU A N 1
ATOM 2964 C CA . LEU A 1 454 ? 27.534 4.867 -28.198 1.00 94.38 454 LEU A CA 1
ATOM 2965 C C . LEU A 1 454 ? 28.400 3.606 -28.121 1.00 94.38 454 LEU A C 1
ATOM 2967 O O . LEU A 1 454 ? 29.146 3.304 -29.056 1.00 94.38 454 LEU A O 1
ATOM 2971 N N . ALA A 1 455 ? 28.342 2.904 -26.995 1.00 92.62 455 ALA A N 1
ATOM 2972 C CA . ALA A 1 455 ? 29.151 1.725 -26.724 1.00 92.62 455 ALA A CA 1
ATOM 2973 C C . ALA A 1 455 ? 28.270 0.478 -26.648 1.00 92.62 455 ALA A C 1
ATOM 2975 O O . ALA A 1 455 ? 27.340 0.420 -25.852 1.00 92.62 455 ALA A O 1
ATOM 2976 N N . GLY A 1 456 ? 28.589 -0.522 -27.462 1.00 88.56 456 GLY A N 1
ATOM 2977 C CA . GLY A 1 456 ? 28.015 -1.859 -27.383 1.00 88.56 456 GLY A CA 1
ATOM 2978 C C . GLY A 1 456 ? 29.032 -2.852 -26.846 1.00 88.56 456 GLY A C 1
ATOM 2979 O O . GLY A 1 456 ? 30.242 -2.674 -27.013 1.00 88.56 456 GLY A O 1
ATOM 2980 N N . SER A 1 457 ? 28.545 -3.908 -26.205 1.00 87.75 457 SER A N 1
ATOM 2981 C CA . SER A 1 457 ? 29.393 -5.012 -25.767 1.00 87.75 457 SER A CA 1
ATOM 2982 C C . SER A 1 457 ? 29.467 -6.139 -26.812 1.00 87.75 457 SER A C 1
ATOM 2984 O O . SER A 1 457 ? 28.673 -6.212 -27.756 1.00 87.75 457 SER A O 1
ATOM 2986 N N . SER A 1 458 ? 30.452 -7.029 -26.660 1.00 86.81 458 SER A N 1
ATOM 2987 C CA . SER A 1 458 ? 30.610 -8.193 -27.537 1.00 86.81 458 SER A CA 1
ATOM 2988 C C . SER A 1 458 ? 29.426 -9.147 -27.373 1.00 86.81 458 SER A C 1
ATOM 2990 O O . SER A 1 458 ? 29.160 -9.603 -26.264 1.00 86.81 458 SER A O 1
ATOM 2992 N N . GLY A 1 459 ? 28.777 -9.511 -28.479 1.00 86.12 459 GLY A N 1
ATOM 2993 C CA . GLY A 1 459 ? 27.588 -10.371 -28.481 1.00 86.12 459 GLY A CA 1
ATOM 2994 C C . GLY A 1 459 ? 26.263 -9.618 -28.610 1.00 86.12 459 GLY A C 1
ATOM 2995 O O . GLY A 1 459 ? 25.258 -10.260 -28.893 1.00 86.12 459 GLY A O 1
ATOM 2996 N N . LEU A 1 460 ? 26.277 -8.282 -28.500 1.00 91.62 460 LEU A N 1
ATOM 2997 C CA . LEU A 1 460 ? 25.117 -7.427 -28.753 1.00 91.62 460 LEU A CA 1
ATOM 2998 C C . LEU A 1 460 ? 24.524 -7.700 -30.143 1.00 91.62 460 LEU A C 1
ATOM 3000 O O . LEU A 1 460 ? 25.257 -7.743 -31.137 1.00 91.62 460 LEU A O 1
ATOM 3004 N N . VAL A 1 461 ? 23.203 -7.821 -30.228 1.00 92.00 461 VAL A N 1
ATOM 3005 C CA . VAL A 1 461 ? 22.474 -7.921 -31.498 1.00 92.00 461 VAL A CA 1
ATOM 3006 C C . VAL A 1 461 ? 21.506 -6.753 -31.591 1.00 92.00 461 VAL A C 1
ATOM 3008 O O . VAL A 1 461 ? 20.719 -6.535 -30.680 1.00 92.00 461 VAL A O 1
ATOM 3011 N N . ILE A 1 462 ? 21.555 -5.999 -32.687 1.00 92.31 462 ILE A N 1
ATOM 3012 C CA . ILE A 1 462 ? 20.593 -4.933 -32.969 1.00 92.31 462 ILE A CA 1
ATOM 3013 C C . ILE A 1 462 ? 19.822 -5.320 -34.221 1.00 92.31 462 ILE A C 1
ATOM 3015 O O . ILE A 1 462 ? 20.427 -5.517 -35.272 1.00 92.31 462 ILE A O 1
ATOM 3019 N N . THR A 1 463 ? 18.504 -5.438 -34.106 1.00 90.12 463 THR A N 1
ATOM 3020 C CA . THR A 1 463 ? 17.606 -5.827 -35.192 1.00 90.12 463 THR A CA 1
ATOM 3021 C C . THR A 1 463 ? 16.534 -4.765 -35.394 1.00 90.12 463 THR A C 1
ATOM 3023 O O . THR A 1 463 ? 15.659 -4.593 -34.551 1.00 90.12 463 THR A O 1
ATOM 3026 N N . SER A 1 464 ? 16.584 -4.076 -36.530 1.00 87.62 464 SER A N 1
ATOM 3027 C CA . SER A 1 464 ? 15.463 -3.279 -37.039 1.00 87.62 464 SER A CA 1
ATOM 3028 C C . SER A 1 464 ? 14.620 -4.148 -37.974 1.00 87.62 464 SER A C 1
ATOM 3030 O O . SER A 1 464 ? 15.147 -5.064 -38.604 1.00 87.62 464 SER A O 1
ATOM 3032 N N . ASN A 1 465 ? 13.325 -3.850 -38.093 1.00 75.62 465 ASN A N 1
ATOM 3033 C CA . ASN A 1 465 ? 12.445 -4.444 -39.101 1.00 75.62 465 ASN A CA 1
ATOM 3034 C C . ASN A 1 465 ? 12.282 -5.980 -39.016 1.00 75.62 465 ASN A C 1
ATOM 3036 O O . ASN A 1 465 ? 12.196 -6.682 -40.026 1.00 75.62 465 ASN A O 1
ATOM 3040 N N . SER A 1 466 ? 12.195 -6.535 -37.805 1.00 63.09 466 SER A N 1
ATOM 3041 C CA . SER A 1 466 ? 12.010 -7.985 -37.606 1.00 63.09 466 SER A CA 1
ATOM 3042 C C . SER A 1 466 ? 10.645 -8.527 -38.088 1.00 63.09 466 SER A C 1
ATOM 3044 O O . SER A 1 466 ? 10.467 -9.743 -38.180 1.00 63.09 466 SER A O 1
ATOM 3046 N N . GLY A 1 467 ? 9.687 -7.645 -38.420 1.00 57.09 467 GLY A N 1
ATOM 3047 C CA . GLY A 1 467 ? 8.283 -7.961 -38.730 1.00 57.09 467 GLY A CA 1
ATOM 3048 C C . GLY A 1 467 ? 7.920 -8.152 -40.212 1.00 57.09 467 GLY A C 1
ATOM 3049 O O . GLY A 1 467 ? 6.761 -8.427 -40.518 1.00 57.09 467 GLY A O 1
ATOM 3050 N N . ASN A 1 468 ? 8.874 -8.048 -41.145 1.00 53.19 468 ASN A N 1
ATOM 3051 C CA . ASN A 1 468 ? 8.694 -8.362 -42.577 1.00 53.19 468 ASN A CA 1
ATOM 3052 C C . ASN A 1 468 ? 7.658 -7.499 -43.348 1.00 53.19 468 ASN A C 1
ATOM 3054 O O . ASN A 1 468 ? 7.317 -7.814 -44.491 1.00 53.19 468 ASN A O 1
ATOM 3058 N N . ALA A 1 469 ? 7.169 -6.400 -42.766 1.00 50.41 469 ALA A N 1
ATOM 3059 C CA . ALA A 1 469 ? 6.308 -5.433 -43.445 1.00 50.41 469 ALA A CA 1
ATOM 3060 C C . ALA A 1 469 ? 7.166 -4.315 -44.057 1.00 50.41 469 ALA A C 1
ATOM 3062 O O . ALA A 1 469 ? 7.284 -3.217 -43.515 1.00 50.41 469 ALA A O 1
ATOM 3063 N N . VAL A 1 470 ? 7.784 -4.596 -45.209 1.00 53.81 470 VAL A N 1
ATOM 3064 C CA . VAL A 1 470 ? 8.388 -3.548 -46.042 1.00 53.81 470 VAL A CA 1
ATOM 3065 C C . VAL A 1 470 ? 7.246 -2.729 -46.637 1.00 53.81 470 VAL A C 1
ATOM 3067 O O . VAL A 1 470 ? 6.718 -3.061 -47.698 1.00 53.81 470 VAL A O 1
ATOM 3070 N N . ASP A 1 471 ? 6.824 -1.683 -45.930 1.00 53.69 471 ASP A N 1
ATOM 3071 C CA . ASP A 1 471 ? 5.886 -0.712 -46.479 1.00 53.69 471 ASP A CA 1
ATOM 3072 C C . ASP A 1 471 ? 6.557 -0.060 -47.696 1.00 53.69 471 ASP A C 1
ATOM 3074 O O . ASP A 1 471 ? 7.658 0.496 -47.600 1.00 53.69 471 ASP A O 1
ATOM 3078 N N . ALA A 1 472 ? 5.967 -0.245 -48.876 1.00 43.88 472 ALA A N 1
ATOM 3079 C CA . ALA A 1 472 ? 6.616 0.051 -50.146 1.00 43.88 472 ALA A CA 1
ATOM 3080 C C . ALA A 1 472 ? 6.921 1.556 -50.258 1.00 43.88 472 ALA A C 1
ATOM 3082 O O . ALA A 1 472 ? 6.059 2.350 -50.624 1.00 43.88 472 ALA A O 1
ATOM 3083 N N . GLY A 1 473 ? 8.165 1.942 -49.957 1.00 53.59 473 GLY A N 1
ATOM 3084 C CA . GLY A 1 473 ? 8.646 3.325 -50.037 1.00 53.59 473 GLY A CA 1
ATOM 3085 C C . GLY A 1 473 ? 9.187 3.921 -48.733 1.00 53.59 473 GLY A C 1
ATOM 3086 O O . GLY A 1 473 ? 9.749 5.013 -48.790 1.00 53.59 473 GLY A O 1
ATOM 3087 N N . VAL A 1 474 ? 9.091 3.231 -47.589 1.00 55.91 474 VAL A N 1
ATOM 3088 C CA . VAL A 1 474 ? 9.699 3.686 -46.324 1.00 55.91 474 VAL A CA 1
ATOM 3089 C C . VAL A 1 474 ? 11.017 2.948 -46.095 1.00 55.91 474 VAL A C 1
ATOM 3091 O O . VAL A 1 474 ? 11.036 1.751 -45.821 1.00 55.91 474 VAL A O 1
ATOM 3094 N N . VAL A 1 475 ? 12.141 3.663 -46.194 1.00 55.66 475 VAL A N 1
ATOM 3095 C CA . VAL A 1 475 ? 13.444 3.153 -45.742 1.00 55.66 475 VAL A CA 1
ATOM 3096 C C . VAL A 1 475 ? 13.440 3.181 -44.213 1.00 55.66 475 VAL A C 1
ATOM 3098 O O . VAL A 1 475 ? 13.759 4.200 -43.607 1.00 55.66 475 VAL A O 1
ATOM 3101 N N . ARG A 1 476 ? 13.028 2.078 -43.585 1.00 63.19 476 ARG A N 1
ATOM 3102 C CA . ARG A 1 476 ? 13.179 1.870 -42.139 1.00 63.19 476 ARG A CA 1
ATOM 3103 C C . ARG A 1 476 ? 14.615 1.407 -41.909 1.00 63.19 476 ARG A C 1
ATOM 3105 O O . ARG A 1 476 ? 14.961 0.288 -42.262 1.00 63.19 476 ARG A O 1
ATOM 3112 N N . ALA A 1 477 ? 15.473 2.318 -41.460 1.00 69.38 477 ALA A N 1
ATOM 3113 C CA . ALA A 1 477 ? 16.905 2.081 -41.316 1.00 69.38 477 ALA A CA 1
ATOM 3114 C C . ALA A 1 477 ? 17.289 1.991 -39.846 1.00 69.38 477 ALA A C 1
ATOM 3116 O O . ALA A 1 477 ? 16.801 2.769 -39.042 1.00 69.38 477 ALA A O 1
ATOM 3117 N N . LEU A 1 478 ? 18.255 1.142 -39.520 1.00 87.56 478 LEU A N 1
ATOM 3118 C CA . LEU A 1 478 ? 18.991 1.264 -38.270 1.00 87.56 478 LEU A CA 1
ATOM 3119 C C . LEU A 1 478 ? 19.732 2.617 -38.235 1.00 87.56 478 LEU A C 1
ATOM 3121 O O . LEU A 1 478 ? 20.642 2.845 -39.036 1.00 87.56 478 LEU A O 1
ATOM 3125 N N . ASN A 1 479 ? 19.351 3.508 -37.317 1.00 89.88 479 ASN A N 1
ATOM 3126 C CA . ASN A 1 479 ? 19.974 4.819 -37.141 1.00 89.88 479 ASN A CA 1
ATOM 3127 C C . ASN A 1 479 ? 20.856 4.831 -35.888 1.00 89.88 479 ASN A C 1
ATOM 3129 O O . ASN A 1 479 ? 20.368 4.688 -34.770 1.00 89.88 479 ASN A O 1
ATOM 3133 N N . LEU A 1 480 ? 22.159 5.020 -36.080 1.00 92.00 480 LEU A N 1
ATOM 3134 C CA . LEU A 1 480 ? 23.152 5.067 -35.011 1.00 92.00 480 LEU A CA 1
ATOM 3135 C C . LEU A 1 480 ? 23.934 6.371 -35.130 1.00 92.00 480 LEU A C 1
ATOM 3137 O O . LEU A 1 480 ? 24.572 6.621 -36.154 1.00 92.00 480 LEU A O 1
ATOM 3141 N N . SER A 1 481 ? 23.913 7.189 -34.082 1.00 93.69 481 SER A N 1
ATOM 3142 C CA . SER A 1 481 ? 24.569 8.495 -34.082 1.00 93.69 481 SER A CA 1
ATOM 3143 C C . SER A 1 481 ? 25.328 8.755 -32.784 1.00 93.69 481 SER A 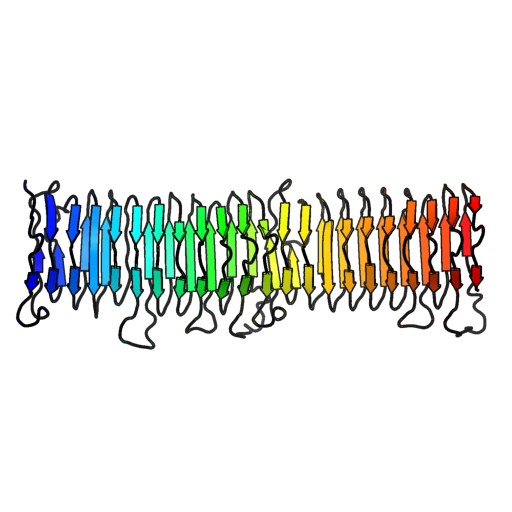C 1
ATOM 3145 O O . SER A 1 481 ? 24.850 8.444 -31.694 1.00 93.69 481 SER A O 1
ATOM 3147 N N . ALA A 1 482 ? 26.514 9.353 -32.911 1.00 92.75 482 ALA A N 1
ATOM 3148 C CA . ALA A 1 482 ? 27.288 9.903 -31.805 1.00 92.75 482 ALA A CA 1
ATOM 3149 C C . ALA A 1 482 ? 27.865 11.263 -32.228 1.00 92.75 482 ALA A C 1
ATOM 3151 O O . ALA A 1 482 ? 28.815 11.320 -33.008 1.00 92.75 482 ALA A O 1
ATOM 3152 N N . THR A 1 483 ? 27.274 12.361 -31.753 1.00 88.12 483 THR A N 1
ATOM 3153 C CA . THR A 1 483 ? 27.610 13.720 -32.232 1.00 88.12 483 THR A CA 1
ATOM 3154 C C . THR A 1 483 ? 28.830 14.315 -31.519 1.00 88.12 483 THR A C 1
ATOM 3156 O O . THR A 1 483 ? 29.562 15.104 -32.114 1.00 88.12 483 THR A O 1
ATOM 3159 N N . GLY A 1 484 ? 29.070 13.933 -30.259 1.00 79.94 484 GLY A N 1
ATOM 3160 C CA . GLY A 1 484 ? 30.180 14.437 -29.435 1.00 79.94 484 GLY A CA 1
ATOM 3161 C C . GLY A 1 484 ? 31.247 13.401 -29.060 1.00 79.94 484 GLY A C 1
ATOM 3162 O O . GLY A 1 484 ? 32.291 13.775 -28.525 1.00 79.94 484 GLY A O 1
ATOM 3163 N N . GLY A 1 485 ? 31.019 12.117 -29.357 1.00 88.38 485 GLY A N 1
ATOM 3164 C CA . GLY A 1 485 ? 31.922 11.022 -28.996 1.00 88.38 485 GLY A CA 1
ATOM 3165 C C . GLY A 1 485 ? 32.140 10.008 -30.115 1.00 88.38 485 GLY A C 1
ATOM 3166 O O . GLY A 1 485 ? 32.240 10.363 -31.287 1.00 88.38 485 GLY A O 1
ATOM 3167 N N . SER A 1 486 ? 32.274 8.734 -29.745 1.00 90.62 486 SER A N 1
ATOM 3168 C CA . SER A 1 486 ? 32.569 7.642 -30.680 1.00 90.62 486 SER A CA 1
ATOM 3169 C C . SER A 1 486 ? 31.471 6.583 -30.689 1.00 90.62 486 SER A C 1
ATOM 3171 O O . SER A 1 486 ? 30.788 6.376 -29.687 1.00 90.62 486 SER A O 1
ATOM 3173 N N . ILE A 1 487 ? 31.324 5.890 -31.817 1.00 93.25 487 ILE A N 1
ATOM 3174 C CA . ILE A 1 487 ? 30.538 4.658 -31.910 1.00 93.25 487 ILE A CA 1
ATOM 3175 C C . ILE A 1 487 ? 31.512 3.480 -31.784 1.00 93.25 487 ILE A C 1
ATOM 3177 O O . ILE A 1 487 ? 32.395 3.317 -32.627 1.00 93.25 487 ILE A O 1
ATOM 3181 N N . SER A 1 488 ? 31.363 2.664 -30.739 1.00 92.06 488 SER A N 1
ATOM 3182 C CA . SER A 1 488 ? 32.180 1.472 -30.473 1.00 92.06 488 SER A CA 1
ATOM 3183 C C . SER A 1 488 ? 31.286 0.240 -30.330 1.00 92.06 488 SER A C 1
ATOM 3185 O O . SER A 1 488 ? 30.789 -0.048 -29.246 1.00 92.06 488 SER A O 1
ATOM 3187 N N . LEU A 1 489 ? 31.103 -0.497 -31.428 1.00 88.62 489 LEU A N 1
ATOM 3188 C CA . LEU A 1 489 ? 30.228 -1.677 -31.533 1.00 88.62 489 LEU A CA 1
ATOM 3189 C C . LEU A 1 489 ? 31.031 -2.948 -31.869 1.00 88.62 489 LEU A C 1
ATOM 3191 O O . LEU A 1 489 ? 30.687 -3.728 -32.759 1.00 88.62 489 LEU A O 1
ATOM 3195 N N . ALA A 1 490 ? 32.186 -3.121 -31.223 1.00 85.19 490 ALA A N 1
ATOM 3196 C CA . ALA A 1 490 ? 33.064 -4.257 -31.486 1.00 85.19 490 ALA A CA 1
ATOM 3197 C C . ALA A 1 490 ? 32.393 -5.575 -31.061 1.00 85.19 490 ALA A C 1
ATOM 3199 O O . ALA A 1 490 ? 32.046 -5.759 -29.898 1.00 85.19 490 ALA A O 1
ATOM 3200 N N . GLY A 1 491 ? 32.241 -6.508 -32.007 1.00 84.62 491 GLY A N 1
ATOM 3201 C CA . GLY A 1 491 ? 31.571 -7.788 -31.755 1.00 84.62 491 GLY A CA 1
ATOM 3202 C C . GLY A 1 491 ? 30.040 -7.702 -31.707 1.00 84.62 491 GLY A C 1
ATOM 3203 O O . GLY A 1 491 ? 29.409 -8.652 -31.249 1.00 84.62 491 GLY A O 1
ATOM 3204 N N . THR A 1 492 ? 29.451 -6.593 -32.166 1.00 89.81 492 THR A N 1
ATOM 3205 C CA . THR A 1 492 ? 28.001 -6.409 -32.310 1.00 89.81 492 THR A CA 1
ATOM 3206 C C . THR A 1 492 ? 27.514 -6.900 -33.680 1.00 89.81 492 THR A C 1
ATOM 3208 O O . THR A 1 492 ? 28.158 -6.649 -34.699 1.00 89.81 492 THR A O 1
ATOM 3211 N N . THR A 1 493 ? 26.357 -7.563 -33.720 1.00 91.12 493 THR A N 1
ATOM 3212 C CA . THR A 1 493 ? 25.645 -7.922 -34.958 1.00 91.12 493 THR A CA 1
ATOM 3213 C C . THR A 1 493 ? 24.577 -6.876 -35.261 1.00 91.12 493 THR A C 1
ATOM 3215 O O . THR A 1 493 ? 23.761 -6.574 -34.394 1.00 91.12 493 THR A O 1
ATOM 3218 N N . LEU A 1 494 ? 24.561 -6.339 -36.484 1.00 90.12 494 LEU A N 1
ATOM 3219 C CA . LEU A 1 494 ? 23.559 -5.373 -36.943 1.00 90.12 494 LEU A CA 1
ATOM 3220 C C . LEU A 1 494 ? 22.705 -6.009 -38.047 1.00 90.12 494 LEU A C 1
ATOM 3222 O O . LEU A 1 494 ? 23.225 -6.331 -39.115 1.00 90.12 494 LEU A O 1
ATOM 3226 N N . ASN A 1 495 ? 21.410 -6.167 -37.782 1.00 84.62 495 ASN A N 1
ATOM 3227 C CA . ASN A 1 495 ? 20.391 -6.642 -38.713 1.00 84.62 495 ASN A CA 1
ATOM 3228 C C . ASN A 1 495 ? 19.443 -5.471 -39.020 1.00 84.62 495 ASN A C 1
ATOM 3230 O O . ASN A 1 495 ? 18.916 -4.847 -38.098 1.00 84.62 495 ASN A O 1
ATOM 3234 N N . GLY A 1 496 ? 19.230 -5.153 -40.294 1.00 72.19 496 GLY A N 1
ATOM 3235 C CA . GLY A 1 496 ? 18.355 -4.061 -40.727 1.00 72.19 496 GLY A CA 1
ATOM 3236 C C . GLY A 1 496 ? 17.574 -4.412 -41.974 1.00 72.19 496 GLY A C 1
ATOM 3237 O O . GLY A 1 496 ? 17.953 -5.407 -42.637 1.00 72.19 496 GLY A O 1
#

Secondary structure (DSSP, 8-state):
---EEEEEEEEE-SGGG-SS-EEE--SSTT-EEEEEEEEES-EEE-SSS--SEEEEEEEEESS-EEEEESSS-EEEEEEESSSBEEEEETTS-EEEEEEEESB-----SSEEEEEEEEE-TT-TT----EEEEESSEEEEEEEE-SS-EEEEESSS-EEE-S-EE-SS-EEEEEEEEEEEE-S-EEE-SS-TT--EEEEEEEEEE-SSEEEESS-EEEEESSS-EEE-TT-EEEE-TT----TT--EEEEEEESSS-EEEEEEEEEESTTSSSSEEEEEPPSTT-EEEEEEEEES-EEEGGGEESSEEEEEEEEESS-EEEEESSS-EEEEEEESS-EEEEESSS-EEEEEEEESS-EEEEESSS-EEES-EEESS-EEEEESSS-EEE-S-EEESS-EEEEEEEEEEEE-S-EEE-SSSS---EEEEEEEEEE-SSEEEESS-EEEEESSS-EEE-TT-EEES-TT----TT-----EEEESSS-EE-TT-EEE-

pLDDT: mean 85.04, std 13.6, range [38.0, 98.81]